Protein AF-A0A6S7HHV3-F1 (afdb_monomer_lite)

Secondary structure (DSSP, 8-state):
---------EEETTEEE----STT-----EE-TTT--EESS-GGGT------TTSEEESSHHHHHTS---TT-EEEETTTTEEEEE-SSSEEES--HHHHHHHHHHHHHHHHHHHHHHHHHHHHHHHHHHHHHHHHHHHHHHHHHHHHHHHHHHHHHHHHHHHHHHHHHHHHHHHHHHHHHHHHHHHHHHHHHHHHHHHHHHHHHHHHHHHHHHHHS--SSHHHHHHH-TTPPSEEEEE-SSTT-GGG-EEEEEESSHHHHT-EEEE-BTT-S-EEE-SB-STT-EEEE--BSS-HHHHHHHHHH-SEEEEEEEEEEES--SSTTS--SEEE-TT--B----TTS-TT-S--HHHHTT-SSSTTSSSGGGG-SSS-EEEEEEE--TTTPSP-EEEE-SBSEETTEE-EEEEEEEEEEEE-

InterPro domains:
  IPR036056 Fibrinogen-like, C-terminal [SSF56496] (216-269)

Organism: Paramuricea clavata (NCBI:txid317549)

Structure (mmCIF, N/CA/C/O backbone):
data_AF-A0A6S7HHV3-F1
#
_entry.id   AF-A0A6S7HHV3-F1
#
loop_
_atom_site.group_PDB
_atom_site.id
_atom_site.type_symbol
_atom_site.label_atom_id
_atom_site.label_alt_id
_atom_site.label_comp_id
_atom_site.label_asym_id
_atom_site.label_entity_id
_atom_site.label_seq_id
_atom_site.pdbx_PDB_ins_code
_atom_site.Cartn_x
_atom_site.Cartn_y
_atom_site.Cartn_z
_atom_site.occupancy
_atom_site.B_iso_or_equiv
_atom_site.auth_seq_id
_atom_site.auth_comp_id
_atom_site.auth_asym_id
_atom_site.auth_atom_id
_atom_site.pdbx_PDB_model_num
ATOM 1 N N . MET A 1 1 ? -86.735 -58.014 123.715 1.00 45.62 1 MET A N 1
ATOM 2 C CA . MET A 1 1 ? -86.047 -57.317 124.820 1.00 45.62 1 MET A CA 1
ATOM 3 C C . MET A 1 1 ? -84.637 -57.009 124.358 1.00 45.62 1 MET A C 1
ATOM 5 O O . MET A 1 1 ? -83.981 -57.945 123.926 1.00 45.62 1 MET A O 1
ATOM 9 N N . ASN A 1 2 ? -84.246 -55.730 124.352 1.00 26.62 2 ASN A N 1
ATOM 10 C CA . ASN A 1 2 ? -82.886 -55.244 124.629 1.00 26.62 2 ASN A CA 1
ATOM 11 C C . ASN A 1 2 ? -82.848 -53.702 124.529 1.00 26.62 2 ASN A C 1
ATOM 13 O O . ASN A 1 2 ? -82.848 -53.140 123.445 1.00 26.62 2 ASN A O 1
ATOM 17 N N . HIS A 1 3 ? -82.927 -53.078 125.709 1.00 40.31 3 HIS A N 1
ATOM 18 C CA . HIS A 1 3 ? -82.075 -52.001 126.240 1.00 40.31 3 HIS A CA 1
ATOM 19 C C . HIS A 1 3 ? -81.790 -50.691 125.474 1.00 40.31 3 HIS A C 1
ATOM 21 O O . HIS A 1 3 ? -80.676 -50.202 125.578 1.00 40.31 3 HIS A O 1
ATOM 27 N N . ASP A 1 4 ? -82.792 -50.039 124.874 1.00 35.50 4 ASP A N 1
ATOM 28 C CA . ASP A 1 4 ? -82.684 -48.620 124.452 1.00 35.50 4 ASP A CA 1
ATOM 29 C C . ASP A 1 4 ? -83.749 -47.713 125.102 1.00 35.50 4 ASP A C 1
ATOM 31 O O . ASP A 1 4 ? -84.335 -46.824 124.485 1.00 35.50 4 ASP A O 1
ATOM 35 N N . SER A 1 5 ? -84.040 -47.942 126.382 1.00 36.97 5 SER A N 1
ATOM 36 C CA . SER A 1 5 ? -84.899 -47.058 127.176 1.00 36.97 5 SER A CA 1
ATOM 37 C C . SER A 1 5 ? -84.047 -46.090 127.997 1.00 36.97 5 SER A C 1
ATOM 39 O O . SER A 1 5 ? -83.558 -46.435 129.071 1.00 36.97 5 SER A O 1
ATOM 41 N N . THR A 1 6 ? -83.888 -44.866 127.491 1.00 37.25 6 THR A N 1
ATOM 42 C CA . THR A 1 6 ? -83.341 -43.730 128.243 1.00 37.25 6 THR A CA 1
ATOM 43 C C . THR A 1 6 ? -84.314 -43.350 129.357 1.00 37.25 6 THR A C 1
ATOM 45 O O . THR A 1 6 ? -85.433 -42.915 129.091 1.00 37.25 6 THR A O 1
ATOM 48 N N . ALA A 1 7 ? -83.892 -43.512 130.609 1.00 39.12 7 ALA A N 1
ATOM 49 C CA . ALA A 1 7 ? -84.625 -43.027 131.770 1.00 39.12 7 ALA A CA 1
ATOM 50 C C . ALA A 1 7 ? -84.184 -41.591 132.085 1.00 39.12 7 ALA A C 1
ATOM 52 O O . ALA A 1 7 ? -83.056 -41.364 132.517 1.00 39.12 7 ALA A O 1
ATOM 53 N N . PHE A 1 8 ? -85.075 -40.624 131.874 1.00 40.78 8 PHE A N 1
ATOM 54 C CA . PHE A 1 8 ? -84.950 -39.291 132.459 1.00 40.78 8 PHE A CA 1
ATOM 55 C C . PHE A 1 8 ? -85.785 -39.255 133.738 1.00 40.78 8 PHE A C 1
ATOM 57 O O . PHE A 1 8 ? -86.995 -39.471 133.699 1.00 40.78 8 PHE A O 1
ATOM 64 N N . VAL A 1 9 ? -85.129 -39.003 134.869 1.00 43.25 9 VAL A N 1
ATOM 65 C CA . VAL A 1 9 ? -85.786 -38.779 136.160 1.00 43.25 9 VAL A CA 1
ATOM 66 C C . VAL A 1 9 ? -85.793 -37.274 136.395 1.00 43.25 9 VAL A C 1
ATOM 68 O O . VAL A 1 9 ? -84.734 -36.666 136.534 1.00 43.25 9 VAL A O 1
ATOM 71 N N . GLY A 1 10 ? -86.979 -36.670 136.382 1.00 43.72 10 GLY A N 1
ATOM 72 C CA . GLY A 1 10 ? -87.176 -35.249 136.650 1.00 43.72 10 GLY A CA 1
ATOM 73 C C . GLY A 1 10 ? -88.329 -35.040 137.628 1.00 43.72 10 GLY A C 1
ATOM 74 O O . GLY A 1 10 ? -89.321 -35.768 137.594 1.00 43.72 10 GLY A O 1
ATOM 75 N N . CYS A 1 11 ? -88.195 -34.041 138.497 1.00 41.59 11 CYS A N 1
ATOM 76 C CA . CYS A 1 11 ? -89.263 -33.568 139.372 1.00 41.59 11 CYS A CA 1
ATOM 77 C C . CYS A 1 11 ? -89.586 -32.118 139.009 1.00 41.59 11 CYS A C 1
ATOM 79 O O . CYS A 1 11 ? -88.674 -31.314 138.836 1.00 41.59 11 CYS A O 1
ATOM 81 N N . ASP A 1 12 ? -90.875 -31.798 138.944 1.00 39.00 12 ASP A N 1
ATOM 82 C CA . ASP A 1 12 ? -91.387 -30.428 138.899 1.00 39.00 12 ASP A CA 1
ATOM 83 C C . ASP A 1 12 ? -92.387 -30.264 140.053 1.00 39.00 12 ASP A C 1
ATOM 85 O O . ASP A 1 12 ? -93.221 -31.145 140.285 1.00 39.00 12 ASP A O 1
ATOM 89 N N . GLN A 1 13 ? -92.255 -29.172 140.811 1.00 38.91 13 GLN A N 1
ATOM 90 C CA . GLN A 1 13 ? -93.124 -28.789 141.938 1.00 38.91 13 GLN A CA 1
ATOM 91 C C . GLN A 1 13 ? -93.431 -29.919 142.939 1.00 38.91 13 GLN A C 1
ATOM 93 O O . GLN A 1 13 ? -94.590 -30.276 143.168 1.00 38.91 13 GLN A O 1
ATOM 98 N N . ASP A 1 14 ? -92.382 -30.489 143.538 1.00 41.00 14 ASP A N 1
ATOM 99 C CA . ASP A 1 14 ? -92.480 -31.482 144.621 1.00 41.00 14 ASP A CA 1
ATOM 100 C C . ASP A 1 14 ? -93.299 -32.742 144.273 1.00 41.00 14 ASP A C 1
ATOM 102 O O . ASP A 1 14 ? -93.826 -33.444 145.142 1.00 41.00 14 ASP A O 1
ATOM 106 N N . LYS A 1 15 ? -93.372 -33.079 142.979 1.00 37.28 15 LYS A N 1
ATOM 107 C CA . LYS A 1 15 ? -93.938 -34.334 142.476 1.00 37.28 15 LYS A CA 1
ATOM 108 C C . LYS A 1 15 ? -92.898 -35.082 141.647 1.00 37.28 15 LYS A C 1
ATOM 110 O O . LYS A 1 15 ? -92.393 -34.574 140.649 1.00 37.28 15 LYS A O 1
ATOM 115 N N . CYS A 1 16 ? -92.607 -36.316 142.056 1.00 43.25 16 CYS A N 1
ATOM 116 C CA . CYS A 1 16 ? -91.762 -37.228 141.291 1.00 43.25 16 CYS A CA 1
ATOM 117 C C . CYS A 1 16 ? -92.557 -37.802 140.112 1.00 43.25 16 CYS A C 1
ATOM 119 O O . CYS A 1 16 ? -93.616 -38.409 140.309 1.00 43.25 16 CYS A O 1
ATOM 121 N N . CYS A 1 17 ? -92.056 -37.596 138.894 1.00 42.50 17 CYS A N 1
ATOM 122 C CA . CYS A 1 17 ? -92.661 -38.086 137.664 1.00 42.50 17 CYS A CA 1
ATOM 123 C C . CYS A 1 17 ? -91.648 -38.972 136.928 1.00 42.50 17 CYS A C 1
ATOM 125 O O . CYS A 1 17 ? -90.719 -38.474 136.301 1.00 42.50 17 CYS A O 1
ATOM 127 N N . ALA A 1 18 ? -91.852 -40.288 136.975 1.00 46.72 18 ALA A N 1
ATOM 128 C CA . ALA A 1 18 ? -91.288 -41.214 135.997 1.00 46.72 18 ALA A CA 1
ATOM 129 C C . ALA A 1 18 ? -92.444 -41.750 135.139 1.00 46.72 18 ALA A C 1
ATOM 131 O O . ALA A 1 18 ? -93.476 -42.152 135.677 1.00 46.72 18 ALA A O 1
ATOM 132 N N . CYS A 1 19 ? -92.294 -41.726 133.815 1.00 37.62 19 CYS A N 1
ATOM 133 C CA . CYS A 1 19 ? -93.307 -42.201 132.871 1.00 37.62 19 CYS A CA 1
ATOM 134 C C . CYS A 1 19 ? -92.695 -43.245 131.935 1.00 37.62 19 CYS A C 1
ATOM 136 O O . CYS A 1 19 ? -91.698 -42.955 131.278 1.00 37.62 19 CYS A O 1
ATOM 138 N N . PHE A 1 20 ? -93.338 -44.411 131.806 1.00 46.97 20 PHE A N 1
ATOM 139 C CA . PHE A 1 20 ? -93.049 -45.397 130.760 1.00 46.97 20 PHE A CA 1
ATOM 140 C C . PHE A 1 20 ? -94.352 -46.054 130.275 1.00 46.97 20 PHE A C 1
ATOM 142 O O . PHE A 1 20 ? -95.190 -46.431 131.087 1.00 46.97 20 PHE A O 1
ATOM 149 N N . GLY A 1 21 ? -94.520 -46.206 128.956 1.00 38.28 21 GLY A N 1
ATOM 150 C CA . GLY A 1 21 ? -95.604 -46.993 128.344 1.00 38.28 21 GLY A CA 1
ATOM 151 C C . GLY A 1 21 ? -96.264 -46.316 127.128 1.00 38.28 21 GLY A C 1
ATOM 152 O O . GLY A 1 21 ? -96.495 -45.106 127.164 1.00 38.28 21 GLY A O 1
ATOM 153 N N . PRO A 1 22 ? -96.567 -47.045 126.031 1.00 41.75 22 PRO A N 1
ATOM 154 C CA . PRO A 1 22 ? -97.194 -46.460 124.849 1.00 41.75 22 PRO A CA 1
ATOM 155 C C . PRO A 1 22 ? -98.681 -46.130 125.072 1.00 41.75 22 PRO A C 1
ATOM 157 O O . PRO A 1 22 ? -99.359 -46.685 125.931 1.00 41.75 22 PRO A O 1
ATOM 160 N N . LYS A 1 23 ? -99.156 -45.171 124.272 1.00 36.25 23 LYS A N 1
ATOM 161 C CA . LYS A 1 23 ? -100.386 -44.369 124.400 1.00 36.25 23 LYS A CA 1
ATOM 162 C C . LYS A 1 23 ? -101.634 -45.155 124.860 1.00 36.25 23 LYS A C 1
ATOM 164 O O . LYS A 1 23 ? -102.185 -45.925 124.080 1.00 36.25 23 LYS A O 1
ATOM 169 N N . GLY A 1 24 ? -102.148 -44.867 126.063 1.00 47.69 24 GLY A N 1
ATOM 170 C CA . GLY A 1 24 ? -103.547 -45.184 126.397 1.00 47.69 24 GLY A CA 1
ATOM 171 C C . GLY A 1 24 ? -103.930 -45.395 127.864 1.00 47.69 24 GLY A C 1
ATOM 172 O O . GLY A 1 24 ? -105.083 -45.151 128.185 1.00 47.69 24 GLY A O 1
ATOM 173 N N . ASN A 1 25 ? -103.022 -45.795 128.760 1.00 42.38 25 ASN A N 1
ATOM 174 C CA . ASN A 1 25 ? -103.303 -45.916 130.201 1.00 42.38 25 ASN A CA 1
ATOM 175 C C . ASN A 1 25 ? -102.008 -45.716 131.003 1.00 42.38 25 ASN A C 1
ATOM 177 O O . ASN A 1 25 ? -100.993 -46.327 130.681 1.00 42.38 25 ASN A O 1
ATOM 181 N N . ILE A 1 26 ? -102.036 -44.840 132.014 1.00 52.88 26 ILE A N 1
ATOM 182 C CA . ILE A 1 26 ? -100.880 -44.492 132.858 1.00 52.88 26 ILE A CA 1
ATOM 183 C C . ILE A 1 26 ? -101.137 -45.036 134.260 1.00 52.88 26 ILE A C 1
ATOM 185 O O . ILE A 1 26 ? -102.029 -44.553 134.956 1.00 52.88 26 ILE A O 1
ATOM 189 N N . GLU A 1 27 ? -100.331 -46.001 134.689 1.00 51.34 27 GLU A N 1
ATOM 190 C CA . GLU A 1 27 ? -100.313 -46.486 136.069 1.00 51.34 27 GLU A CA 1
ATOM 191 C C . GLU A 1 27 ? -98.980 -46.096 136.724 1.00 51.34 27 GLU A C 1
ATOM 193 O O . GLU A 1 27 ? -97.930 -46.168 136.088 1.00 51.34 27 GLU A O 1
ATOM 198 N N . LYS A 1 28 ? -99.023 -45.607 137.971 1.00 53.22 28 LYS A N 1
ATOM 199 C CA . LYS A 1 28 ? -97.840 -45.140 138.709 1.00 53.22 28 LYS A CA 1
ATOM 200 C C . LYS A 1 28 ? -97.387 -46.193 139.708 1.00 53.22 28 LYS A C 1
ATOM 202 O O . LYS A 1 28 ? -98.211 -46.705 140.465 1.00 53.22 28 LYS A O 1
ATOM 207 N N . TYR A 1 29 ? -96.081 -46.415 139.743 1.00 50.72 29 TYR A N 1
ATOM 208 C CA . TYR A 1 29 ? -95.431 -47.332 140.662 1.00 50.72 29 TYR A CA 1
ATOM 209 C C . TYR A 1 29 ? -94.168 -46.696 141.246 1.00 50.72 29 TYR A C 1
ATOM 211 O O . TYR A 1 29 ? -93.497 -45.900 140.585 1.00 50.72 29 TYR A O 1
ATOM 219 N N . PHE A 1 30 ? -93.849 -47.055 142.481 1.00 57.59 30 PHE A N 1
ATOM 220 C CA . PHE A 1 30 ? -92.581 -46.771 143.140 1.00 57.59 30 PHE A CA 1
ATOM 221 C C . PHE A 1 30 ? -91.918 -48.098 143.512 1.00 57.59 30 PHE A C 1
ATOM 223 O O . PHE A 1 30 ? -92.597 -49.044 143.909 1.00 57.59 30 PHE A O 1
ATOM 230 N N . ILE A 1 31 ? -90.594 -48.160 143.380 1.00 52.50 31 ILE A N 1
ATOM 231 C CA . ILE A 1 31 ? -89.792 -49.320 143.769 1.00 52.50 31 ILE A CA 1
ATOM 232 C C . ILE A 1 31 ? -89.039 -48.959 145.043 1.00 52.50 31 ILE A C 1
ATOM 234 O O . ILE A 1 31 ? -88.269 -47.997 145.046 1.00 52.50 31 ILE A O 1
ATOM 238 N N . ASP A 1 32 ? -89.247 -49.737 146.103 1.00 51.25 32 ASP A N 1
ATOM 239 C CA . ASP A 1 32 ? -88.507 -49.573 147.352 1.00 51.25 32 ASP A CA 1
ATOM 240 C C . ASP A 1 32 ? -87.010 -49.866 147.108 1.00 51.25 32 ASP A C 1
ATOM 242 O O . ASP A 1 32 ? -86.655 -50.977 146.706 1.00 51.25 32 ASP A O 1
ATOM 246 N N . PRO A 1 33 ? -86.104 -48.900 147.341 1.00 48.78 33 PRO A N 1
ATOM 247 C CA . PRO A 1 33 ? -84.684 -49.060 147.047 1.00 48.78 33 PRO A CA 1
ATOM 248 C C . PRO A 1 33 ? -83.938 -50.014 147.998 1.00 48.78 33 PRO A C 1
ATOM 250 O O . PRO A 1 33 ? -82.792 -50.351 147.709 1.00 48.78 33 PRO A O 1
ATOM 253 N N . GLN A 1 34 ? -84.533 -50.449 149.116 1.00 47.69 34 GLN A N 1
ATOM 254 C CA . GLN A 1 34 ? -83.927 -51.428 150.031 1.00 47.69 34 GLN A CA 1
ATOM 255 C C . GLN A 1 34 ? -84.409 -52.859 149.778 1.00 47.69 34 GLN A C 1
ATOM 257 O O . GLN A 1 34 ? -83.620 -53.796 149.893 1.00 47.69 34 GLN A O 1
ATOM 262 N N . THR A 1 35 ? -85.689 -53.035 149.446 1.00 52.28 35 THR A N 1
ATOM 263 C CA . THR A 1 35 ? -86.315 -54.362 149.289 1.00 52.28 35 THR A CA 1
ATOM 264 C C . THR A 1 35 ? -86.565 -54.749 147.830 1.00 52.28 35 THR A C 1
ATOM 266 O O . THR A 1 35 ? -86.681 -55.934 147.521 1.00 52.28 35 THR A O 1
ATOM 269 N N . GLY A 1 36 ? -86.603 -53.775 146.916 1.00 51.19 36 GLY A N 1
ATOM 270 C CA . GLY A 1 36 ? -86.802 -53.973 145.479 1.00 51.19 36 GLY A CA 1
ATOM 271 C C . GLY A 1 36 ? -88.241 -54.291 145.066 1.00 51.19 36 GLY A C 1
ATOM 272 O O . GLY A 1 36 ? -88.482 -54.547 143.887 1.00 51.19 36 GLY A O 1
ATOM 273 N N . THR A 1 37 ? -89.199 -54.295 145.995 1.00 47.81 37 THR A N 1
ATOM 274 C CA . THR A 1 37 ? -90.611 -54.576 145.702 1.00 47.81 37 THR A CA 1
ATOM 275 C C . THR A 1 37 ? -91.349 -53.349 145.168 1.00 47.81 37 THR A C 1
ATOM 277 O O . THR A 1 37 ? -91.095 -52.214 145.575 1.00 47.81 37 THR A O 1
ATOM 280 N N . GLU A 1 38 ? -92.264 -53.584 144.226 1.00 51.56 38 GLU A N 1
ATOM 281 C CA . GLU A 1 38 ? -93.025 -52.549 143.523 1.00 51.56 38 GLU A CA 1
ATOM 282 C C . GLU A 1 38 ? -94.355 -52.250 144.237 1.00 51.56 38 GLU A C 1
ATOM 284 O O . GLU A 1 38 ? -95.151 -53.152 144.506 1.00 51.56 38 GLU A O 1
ATOM 289 N N . HIS A 1 39 ? -94.613 -50.970 144.510 1.00 54.66 39 HIS A N 1
ATOM 290 C CA . HIS A 1 39 ? -95.821 -50.487 145.177 1.00 54.66 39 HIS A CA 1
ATOM 291 C C . HIS A 1 39 ? -96.556 -49.467 144.305 1.00 54.66 39 HIS A C 1
ATOM 293 O O . HIS A 1 39 ? -95.957 -48.561 143.726 1.00 54.66 39 HIS A O 1
ATOM 299 N N . LYS A 1 40 ? -97.885 -49.590 144.227 1.00 56.78 40 LYS A N 1
ATOM 300 C CA . LYS A 1 40 ? -98.746 -48.738 143.392 1.00 56.78 40 LYS A CA 1
ATOM 301 C C . LYS A 1 40 ? -99.121 -47.435 144.127 1.00 56.78 40 LYS A C 1
ATOM 303 O O . LYS A 1 40 ? -100.287 -47.209 144.440 1.00 56.78 40 LYS A O 1
ATOM 308 N N . GLU A 1 41 ? -98.118 -46.607 144.451 1.00 47.00 41 GLU A N 1
ATOM 309 C CA . GLU A 1 41 ? -98.235 -45.316 145.167 1.00 47.00 41 GLU A CA 1
ATOM 310 C C . GLU A 1 41 ? -97.074 -44.330 144.842 1.00 47.00 41 GLU A C 1
ATOM 312 O O . GLU A 1 41 ? -96.191 -44.654 144.052 1.00 47.00 41 GLU A O 1
ATOM 317 N N . SER A 1 42 ? -97.083 -43.089 145.369 1.00 51.06 42 SER A N 1
ATOM 318 C CA . SER A 1 42 ? -96.143 -42.004 144.981 1.00 51.06 42 SER A CA 1
ATOM 319 C C . SER A 1 42 ? -95.009 -41.724 145.986 1.00 51.06 42 SER A C 1
ATOM 321 O O . SER A 1 42 ? -95.274 -41.609 147.180 1.00 51.06 42 SER A O 1
ATOM 323 N N . CYS A 1 43 ? -93.786 -41.448 145.497 1.00 48.28 43 CYS A N 1
ATOM 324 C CA . CYS A 1 43 ? -92.546 -41.258 146.286 1.00 48.28 43 CYS A CA 1
ATOM 325 C C . CYS A 1 43 ? -92.527 -40.111 147.320 1.00 48.28 43 CYS A C 1
ATOM 327 O O . CYS A 1 43 ? -91.599 -40.026 148.125 1.00 48.28 43 CYS A O 1
ATOM 329 N N . SER A 1 44 ? -93.479 -39.175 147.284 1.00 45.91 44 SER A N 1
ATOM 330 C CA . SER A 1 44 ? -93.325 -37.842 147.894 1.00 45.91 44 SER A CA 1
ATOM 331 C C . SER A 1 44 ? -93.374 -37.793 149.427 1.00 45.91 44 SER A C 1
ATOM 333 O O . SER A 1 44 ? -93.320 -36.705 149.990 1.00 45.91 44 SER A O 1
ATOM 335 N N . LYS A 1 45 ? -93.489 -38.925 150.131 1.00 45.00 45 LYS A N 1
ATOM 336 C CA . LYS A 1 45 ? -93.505 -38.928 151.604 1.00 45.00 45 LYS A CA 1
ATOM 337 C C . LYS A 1 45 ? -92.138 -39.122 152.269 1.00 45.00 45 LYS A C 1
ATOM 339 O O . LYS A 1 45 ? -92.076 -38.909 153.474 1.00 45.00 45 LYS A O 1
ATOM 344 N N . GLN A 1 46 ? -91.070 -39.505 151.555 1.00 45.03 46 GLN A N 1
ATOM 345 C CA . GLN A 1 46 ? -89.852 -39.994 152.233 1.00 45.03 46 GLN A CA 1
ATOM 346 C C . GLN A 1 46 ? -88.513 -39.280 151.961 1.00 45.03 46 GLN A C 1
ATOM 348 O O . GLN A 1 46 ? -87.654 -39.374 152.833 1.00 45.03 46 GLN A O 1
ATOM 353 N N . PHE A 1 47 ? -88.285 -38.545 150.861 1.00 46.12 47 PHE A N 1
ATOM 354 C CA . PHE A 1 47 ? -86.938 -37.996 150.577 1.00 46.12 47 PHE A CA 1
ATOM 355 C C . PHE A 1 47 ? -86.964 -36.611 149.899 1.00 46.12 47 PHE A C 1
ATOM 357 O O . PHE A 1 47 ? -87.603 -36.443 148.865 1.00 46.12 47 PHE A O 1
ATOM 364 N N . SER A 1 48 ? -86.255 -35.625 150.468 1.00 38.44 48 SER A N 1
ATOM 365 C CA . SER A 1 48 ? -86.200 -34.225 150.003 1.00 38.44 48 SER A CA 1
ATOM 366 C C . SER A 1 48 ? -84.795 -33.815 149.517 1.00 38.44 48 SER A C 1
ATOM 368 O O . SER A 1 48 ? -83.937 -33.510 150.346 1.00 38.44 48 SER A O 1
ATOM 370 N N . THR A 1 49 ? -84.547 -33.754 148.201 1.00 40.22 49 THR A N 1
ATOM 371 C CA . THR A 1 49 ? -83.337 -33.142 147.586 1.00 40.22 49 THR A CA 1
ATOM 372 C C . THR A 1 49 ? -83.626 -32.585 146.171 1.00 40.22 49 THR A C 1
ATOM 374 O O . THR A 1 49 ? -84.481 -33.118 145.470 1.00 40.22 49 THR A O 1
ATOM 377 N N . PHE A 1 50 ? -82.931 -31.501 145.759 1.00 38.69 50 PHE A N 1
ATOM 378 C CA . PHE A 1 50 ? -83.221 -30.634 144.583 1.00 38.69 50 PHE A CA 1
ATOM 379 C C . PHE A 1 50 ? -82.064 -30.613 143.543 1.00 38.69 50 PHE A C 1
ATOM 381 O O . PHE A 1 50 ? -80.904 -30.723 143.938 1.00 38.69 50 PHE A O 1
ATOM 388 N N . LEU A 1 51 ? -82.351 -30.445 142.237 1.00 43.41 51 LEU A N 1
ATOM 389 C CA . LEU A 1 51 ? -81.391 -30.507 141.103 1.00 43.41 51 LEU A CA 1
ATOM 390 C C . LEU A 1 51 ? -81.698 -29.441 140.021 1.00 43.41 51 LEU A C 1
ATOM 392 O O . LEU A 1 51 ? -82.869 -29.132 139.823 1.00 43.41 51 LEU A O 1
ATOM 396 N N . ASN A 1 52 ? -80.682 -28.920 139.304 1.00 39.91 52 ASN A N 1
ATOM 397 C CA . ASN A 1 52 ? -80.822 -27.901 138.240 1.00 39.91 52 ASN A CA 1
ATOM 398 C C . ASN A 1 52 ? -8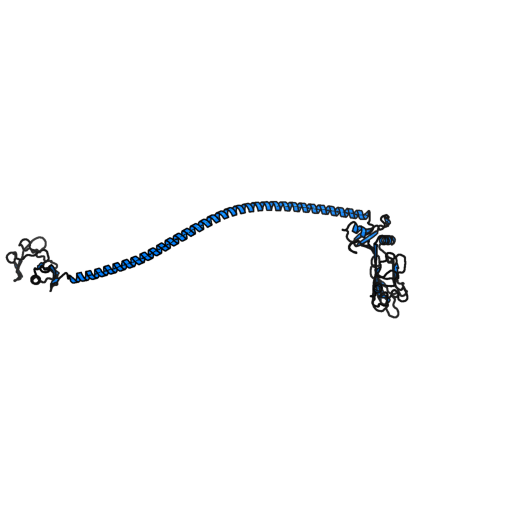0.184 -28.353 136.899 1.00 39.91 52 ASN A C 1
ATOM 400 O O . ASN A 1 52 ? -79.022 -28.743 136.863 1.00 39.91 52 ASN A O 1
ATOM 404 N N . GLU A 1 53 ? -80.959 -28.299 135.809 1.00 45.50 53 GLU A N 1
ATOM 405 C CA . GLU A 1 53 ? -80.557 -28.275 134.380 1.00 45.50 53 GLU A CA 1
ATOM 406 C C . GLU A 1 53 ? -79.339 -29.123 133.920 1.00 45.50 53 GLU A C 1
ATOM 408 O O . GLU A 1 53 ? -78.426 -28.632 133.263 1.00 45.50 53 GLU A O 1
ATOM 413 N N . GLY A 1 54 ? -79.327 -30.434 134.191 1.00 55.84 54 GLY A N 1
ATOM 414 C CA . GLY A 1 54 ? -78.486 -31.402 133.453 1.00 55.84 54 GLY A CA 1
ATOM 415 C C . GLY A 1 54 ? -76.984 -31.436 133.785 1.00 55.84 54 GLY A C 1
ATOM 416 O O . GLY A 1 54 ? -76.273 -32.309 133.288 1.00 55.84 54 GLY A O 1
ATOM 417 N N . THR A 1 55 ? -76.506 -30.561 134.668 1.00 58.34 55 THR A N 1
ATOM 418 C CA . THR A 1 55 ? -75.167 -30.620 135.276 1.00 58.34 55 THR A CA 1
ATOM 419 C C . THR A 1 55 ? -75.294 -30.567 136.784 1.00 58.34 55 THR A C 1
ATOM 421 O O . THR A 1 55 ? -76.014 -29.735 137.325 1.00 58.34 55 THR A O 1
ATOM 424 N N . LEU A 1 56 ? -74.582 -31.446 137.483 1.00 67.00 56 LEU A N 1
ATOM 425 C CA . LEU A 1 56 ? -74.623 -31.460 138.939 1.00 67.00 56 LEU A CA 1
ATOM 426 C C . LEU A 1 56 ? -73.684 -30.408 139.509 1.00 67.00 56 LEU A C 1
ATOM 428 O O . LEU A 1 56 ? -72.507 -30.371 139.159 1.00 67.00 56 LEU A O 1
ATOM 432 N N . THR A 1 57 ? -74.162 -29.596 140.436 1.00 71.12 57 THR A N 1
ATOM 433 C CA . THR A 1 57 ? -73.302 -28.629 141.115 1.00 71.12 57 THR A CA 1
ATOM 434 C C . THR A 1 57 ? -72.801 -29.219 142.425 1.00 71.12 57 THR A C 1
ATOM 436 O O . THR A 1 57 ? -73.590 -29.612 143.283 1.00 71.12 57 THR A O 1
ATOM 439 N N . ALA A 1 58 ? -71.482 -29.302 142.572 1.00 76.75 58 ALA A N 1
ATOM 440 C CA . ALA A 1 58 ? -70.820 -29.697 143.803 1.00 76.75 58 ALA A CA 1
ATOM 441 C C . ALA A 1 58 ? -70.174 -28.461 144.432 1.00 76.75 58 ALA A C 1
ATOM 443 O O . ALA A 1 58 ? -69.380 -27.771 143.796 1.00 76.75 58 ALA A O 1
ATOM 444 N N . SER A 1 59 ? -70.481 -28.183 145.694 1.00 75.50 59 SER A N 1
ATOM 445 C CA . SER A 1 59 ? -69.907 -27.031 146.397 1.00 75.50 59 SER A CA 1
ATOM 446 C C . SER A 1 59 ? -68.394 -27.168 146.610 1.00 75.50 59 SER A C 1
ATOM 448 O O . SER A 1 59 ? -67.671 -26.179 146.554 1.00 75.50 59 SER A O 1
ATOM 450 N N . ASP A 1 60 ? -67.899 -28.393 146.811 1.00 77.81 60 ASP A N 1
ATOM 451 C CA . ASP A 1 60 ? -66.482 -28.701 147.011 1.00 77.81 60 ASP A CA 1
ATOM 452 C C . ASP A 1 60 ? -66.105 -30.106 146.497 1.00 77.81 60 ASP A C 1
ATOM 454 O O . ASP A 1 60 ? -66.948 -30.901 146.066 1.00 77.81 60 ASP A O 1
ATOM 458 N N . LYS A 1 61 ? -64.810 -30.448 146.558 1.00 81.81 61 LYS A N 1
ATOM 459 C CA . LYS A 1 61 ? -64.306 -31.766 146.132 1.00 81.81 61 LYS A CA 1
ATOM 460 C C . LYS A 1 61 ? -64.934 -32.939 146.898 1.00 81.81 61 LYS A C 1
ATOM 462 O O . LYS A 1 61 ? -65.210 -33.970 146.289 1.00 81.81 61 LYS A O 1
ATOM 467 N N . LYS A 1 62 ? -65.174 -32.804 148.207 1.00 79.56 62 LYS A N 1
ATOM 468 C CA . LYS A 1 62 ? -65.777 -33.883 149.013 1.00 79.56 62 LYS A CA 1
ATOM 469 C C . LYS A 1 62 ? -67.218 -34.145 148.588 1.00 79.56 62 LYS A C 1
ATOM 471 O O . LYS A 1 62 ? -67.674 -35.282 148.627 1.00 79.56 62 LYS A O 1
ATOM 476 N N . SER A 1 63 ? -67.928 -33.098 148.196 1.00 78.12 63 SER A N 1
ATOM 477 C CA . SER A 1 63 ? -69.296 -33.172 147.699 1.00 78.12 63 SER A CA 1
ATOM 478 C C . SER A 1 63 ? -69.335 -33.755 146.286 1.00 78.12 63 SER A C 1
ATOM 480 O O . SER A 1 63 ? -70.207 -34.569 146.005 1.00 78.12 63 SER A O 1
ATOM 482 N N . LEU A 1 64 ? -68.338 -33.453 145.444 1.00 78.25 64 LEU A N 1
ATOM 483 C CA . LEU A 1 64 ? -68.166 -34.060 144.118 1.00 78.25 64 LEU A CA 1
ATOM 484 C C . LEU A 1 64 ? -67.941 -35.584 144.195 1.00 78.25 64 LEU A C 1
ATOM 486 O O . LEU A 1 64 ? -68.494 -36.335 143.399 1.00 78.25 64 LEU A O 1
ATOM 490 N N . GLU A 1 65 ? -67.170 -36.062 145.174 1.00 77.69 65 GLU A N 1
ATOM 491 C CA . GLU A 1 65 ? -66.903 -37.501 145.367 1.00 77.69 65 GLU A CA 1
ATOM 492 C C . GLU A 1 65 ? -68.117 -38.290 145.885 1.00 77.69 65 GLU A C 1
ATOM 494 O O . GLU A 1 65 ? -68.179 -39.504 145.710 1.00 77.69 65 GLU A O 1
ATOM 499 N N . LYS A 1 66 ? -69.099 -37.612 146.491 1.00 72.31 66 LYS A N 1
ATOM 500 C CA . LYS A 1 66 ? -70.363 -38.228 146.929 1.00 72.31 66 LYS A CA 1
ATOM 501 C C . LYS A 1 66 ? -71.369 -38.399 145.791 1.00 72.31 66 LYS A C 1
ATOM 503 O O . LYS A 1 66 ? -72.372 -39.086 145.975 1.00 72.31 66 LYS A O 1
ATOM 508 N N . ILE A 1 67 ? -71.130 -37.770 144.639 1.00 71.81 67 ILE A N 1
ATOM 509 C CA . ILE A 1 67 ? -71.991 -37.907 143.466 1.00 71.81 67 ILE A CA 1
ATOM 510 C C . ILE A 1 67 ? -71.794 -39.309 142.865 1.00 71.81 67 ILE A C 1
ATOM 512 O O . ILE A 1 67 ? -70.646 -39.724 142.679 1.00 71.81 67 ILE A O 1
ATOM 516 N N . PRO A 1 68 ? -72.884 -40.036 142.534 1.00 64.25 68 PRO A N 1
ATOM 517 C CA . PRO A 1 68 ? -72.809 -41.372 141.959 1.00 64.25 68 PRO A CA 1
ATOM 518 C C . PRO A 1 68 ? -71.857 -41.445 140.767 1.00 64.25 68 PRO A C 1
ATOM 520 O O . PRO A 1 68 ? -71.841 -40.584 139.884 1.00 64.25 68 PRO A O 1
ATOM 523 N N . ASN A 1 69 ? -71.054 -42.501 140.754 1.00 68.81 69 ASN A N 1
ATOM 524 C CA . ASN A 1 69 ? -69.968 -42.663 139.809 1.00 68.81 69 ASN A CA 1
ATOM 525 C C . ASN A 1 69 ? -70.471 -43.179 138.452 1.00 68.81 69 ASN A C 1
ATOM 527 O O . ASN A 1 69 ? -70.360 -44.363 138.140 1.00 68.81 69 ASN A O 1
ATOM 531 N N . VAL A 1 70 ? -71.062 -42.278 137.669 1.00 70.69 70 VAL A N 1
ATOM 532 C CA . VAL A 1 70 ? -71.598 -42.568 136.336 1.00 70.69 70 VAL A CA 1
ATOM 533 C C . VAL A 1 70 ? -70.659 -41.975 135.279 1.00 70.69 70 VAL A C 1
ATOM 535 O O . VAL A 1 70 ? -70.503 -40.753 135.237 1.00 70.69 70 VAL A O 1
ATOM 538 N N . PRO A 1 71 ? -70.021 -42.792 134.421 1.00 74.25 71 PRO A N 1
ATOM 539 C CA . PRO A 1 71 ? -69.178 -42.289 133.341 1.00 74.25 71 PRO A CA 1
ATOM 540 C C . PRO A 1 71 ? -69.944 -41.332 132.414 1.00 74.25 71 PRO A C 1
ATOM 542 O O . PRO A 1 71 ? -71.087 -41.588 132.048 1.00 74.25 71 PRO A O 1
ATOM 545 N N . GLY A 1 72 ? -69.304 -40.234 132.017 1.00 69.19 72 GLY A N 1
ATOM 546 C CA . GLY A 1 72 ? -69.873 -39.180 131.176 1.00 69.19 72 GLY A CA 1
ATOM 547 C C . GLY A 1 72 ? -70.671 -38.119 131.937 1.00 69.19 72 GLY A C 1
ATOM 548 O O . GLY A 1 72 ? -70.970 -37.074 131.363 1.00 69.19 72 GLY A O 1
ATOM 549 N N . LEU A 1 73 ? -70.977 -38.338 133.220 1.00 74.06 73 LEU A N 1
ATOM 550 C CA . LEU A 1 73 ? -71.695 -37.360 134.032 1.00 74.06 73 LEU A CA 1
ATOM 551 C C . LEU A 1 73 ?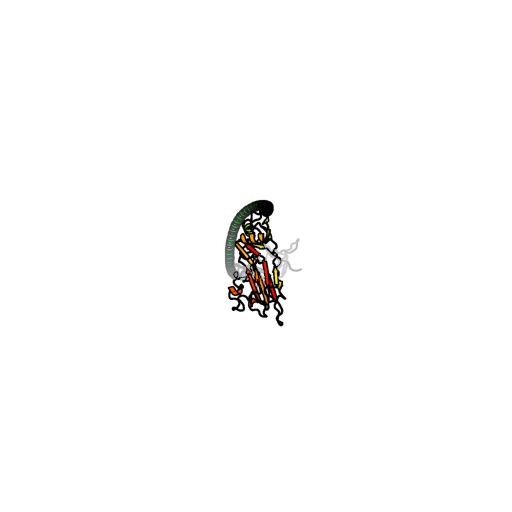 -70.843 -36.106 134.238 1.00 74.06 73 LEU A C 1
ATOM 553 O O . LEU A 1 73 ? -69.648 -36.193 134.530 1.00 74.06 73 LEU A O 1
ATOM 557 N N . LEU A 1 74 ? -71.471 -34.942 134.097 1.00 82.88 74 LEU A N 1
ATOM 558 C CA . LEU A 1 74 ? -70.820 -33.648 134.246 1.00 82.88 74 LEU A CA 1
ATOM 559 C C . LEU A 1 74 ? -71.184 -33.019 135.586 1.00 82.88 74 LEU A C 1
ATOM 561 O O . LEU A 1 74 ? -72.352 -32.998 135.987 1.00 82.88 74 LEU A O 1
ATOM 565 N N . SER A 1 75 ? -70.175 -32.471 136.258 1.00 79.62 75 SER A N 1
ATOM 566 C CA . SER A 1 75 ? -70.382 -31.722 137.484 1.00 79.62 75 SER A CA 1
ATOM 567 C C . SER A 1 75 ? -69.495 -30.490 137.555 1.00 79.62 75 SER A C 1
ATOM 569 O O . SER A 1 75 ? -68.298 -30.535 137.271 1.00 79.62 75 SER A O 1
ATOM 571 N N . TYR A 1 76 ? -70.108 -29.372 137.917 1.00 81.88 76 TYR A N 1
ATOM 572 C CA . TYR A 1 76 ? -69.424 -28.113 138.152 1.00 81.88 76 TYR A CA 1
ATOM 573 C C . TYR A 1 76 ? -69.051 -28.004 139.626 1.00 81.88 76 TYR A C 1
ATOM 575 O O . TYR A 1 76 ? -69.914 -28.162 140.490 1.00 81.88 76 TYR A O 1
ATOM 583 N N . ARG A 1 77 ? -67.778 -27.722 139.914 1.00 85.25 77 ARG A N 1
ATOM 584 C CA . ARG A 1 77 ? -67.324 -27.415 141.271 1.00 85.25 77 ARG A CA 1
ATOM 585 C C . ARG A 1 77 ? -67.323 -25.913 141.503 1.00 85.25 77 ARG A C 1
ATOM 587 O O . ARG A 1 77 ? -66.622 -25.186 140.801 1.00 85.25 77 ARG A O 1
ATOM 594 N N . GLU A 1 78 ? -68.082 -25.456 142.493 1.00 79.81 78 GLU A N 1
ATOM 595 C CA . GLU A 1 78 ? -68.205 -24.025 142.793 1.00 79.81 78 GLU A CA 1
ATOM 596 C C . GLU A 1 78 ? -66.927 -23.445 143.410 1.00 79.81 78 GLU A C 1
ATOM 598 O O . GLU A 1 78 ? -66.517 -22.344 143.038 1.00 79.81 78 GLU A O 1
ATOM 603 N N . ASP A 1 79 ? -66.261 -24.188 144.301 1.00 76.94 79 ASP A N 1
ATOM 604 C CA . ASP A 1 79 ? -65.064 -23.734 145.023 1.00 76.94 79 ASP A CA 1
ATOM 605 C C . ASP A 1 79 ? -63.889 -23.373 144.103 1.00 76.94 79 ASP A C 1
ATOM 607 O O . ASP A 1 79 ? -63.180 -22.400 144.360 1.00 76.94 79 ASP A O 1
ATOM 611 N N . ASN A 1 80 ? -63.680 -24.128 143.021 1.00 82.12 80 ASN A N 1
ATOM 612 C CA . ASN A 1 80 ? -62.615 -23.864 142.051 1.00 82.12 80 ASN A CA 1
ATOM 613 C C . ASN A 1 80 ? -63.117 -23.454 140.665 1.00 82.12 80 ASN A C 1
ATOM 615 O O . ASN A 1 80 ? -62.309 -23.285 139.751 1.00 82.12 80 ASN A O 1
ATOM 619 N N . LYS A 1 81 ? -64.432 -23.278 140.521 1.00 83.69 81 LYS A N 1
ATOM 620 C CA . LYS A 1 81 ? -65.106 -22.838 139.299 1.00 83.69 81 LYS A CA 1
ATOM 621 C C . LYS A 1 81 ? -64.761 -23.670 138.059 1.00 83.69 81 LYS A C 1
ATOM 623 O O . LYS A 1 81 ? -64.729 -23.131 136.953 1.00 83.69 81 LYS A O 1
ATOM 628 N N . GLN A 1 82 ? -64.499 -24.967 138.223 1.00 82.25 82 GLN A N 1
ATOM 629 C CA . GLN A 1 82 ? -64.140 -25.861 137.120 1.00 82.25 82 GLN A CA 1
ATOM 630 C C . GLN A 1 82 ? -65.220 -26.903 136.850 1.00 82.25 82 GLN A C 1
ATOM 632 O O . GLN A 1 82 ? -65.857 -27.432 137.760 1.00 82.25 82 GLN A O 1
ATOM 637 N N . LEU A 1 83 ? -65.383 -27.226 135.567 1.00 83.56 83 LEU A N 1
ATOM 638 C CA . LEU A 1 83 ? -66.248 -28.306 135.121 1.00 83.56 83 LEU A CA 1
ATOM 639 C C . LEU A 1 83 ? -65.453 -29.612 135.063 1.00 83.56 83 LEU A C 1
ATOM 641 O O . LEU A 1 83 ? -64.363 -29.676 134.484 1.00 83.56 83 LEU A O 1
ATOM 645 N N . TYR A 1 84 ? -66.018 -30.652 135.655 1.00 83.62 84 TYR A N 1
ATOM 646 C CA . TYR A 1 84 ? -65.455 -31.987 135.701 1.00 83.62 84 TYR A CA 1
ATOM 647 C C . TYR A 1 84 ? -66.359 -32.958 134.957 1.00 83.62 84 TYR A C 1
ATOM 649 O O . TYR A 1 84 ? -67.584 -32.868 135.029 1.00 83.62 84 TYR A O 1
ATOM 657 N N . VAL A 1 85 ? -65.742 -33.923 134.285 1.00 84.81 85 VAL A N 1
ATOM 658 C CA . VAL A 1 85 ? -66.432 -35.092 133.742 1.00 84.81 85 VAL A CA 1
ATOM 659 C C . VAL A 1 85 ? -66.016 -36.323 134.529 1.00 84.81 85 VAL A C 1
ATOM 661 O O . VAL A 1 85 ? -64.833 -36.517 134.829 1.00 84.81 85 VAL A O 1
ATOM 664 N N . ASN A 1 86 ? -66.984 -37.153 134.892 1.00 76.94 86 ASN A N 1
ATOM 665 C CA . ASN A 1 86 ? -66.703 -38.425 135.524 1.00 76.94 86 ASN A CA 1
ATOM 666 C C . ASN A 1 86 ? -66.339 -39.457 134.454 1.00 76.94 86 ASN A C 1
ATOM 668 O O . ASN A 1 86 ? -67.064 -39.632 133.483 1.00 76.94 86 ASN A O 1
ATOM 672 N N . GLN A 1 87 ? -65.221 -40.156 134.616 1.00 81.75 87 GLN A N 1
ATOM 673 C CA . GLN A 1 87 ? -64.782 -41.205 133.691 1.00 81.75 87 GLN A CA 1
ATOM 674 C C . GLN A 1 87 ? -65.081 -42.624 134.195 1.00 81.75 87 GLN A C 1
ATOM 676 O O . GLN A 1 87 ? -64.477 -43.588 133.736 1.00 81.75 87 GLN A O 1
ATOM 681 N N . GLY A 1 88 ? -65.998 -42.770 135.154 1.00 72.38 88 GLY A N 1
ATOM 682 C CA . GLY A 1 88 ? -66.425 -44.062 135.694 1.00 72.38 88 GLY A CA 1
ATOM 683 C C . GLY A 1 88 ? -65.596 -44.577 136.863 1.00 72.38 88 GLY A C 1
ATOM 684 O O . GLY A 1 88 ? -65.950 -45.587 137.459 1.00 72.38 88 GLY A O 1
ATOM 685 N N . SER A 1 89 ? -64.500 -43.912 137.221 1.00 75.81 89 SER A N 1
ATOM 686 C CA . SER A 1 89 ? -63.717 -44.207 138.436 1.00 75.81 89 SER A CA 1
ATOM 687 C C . SER A 1 89 ? -63.106 -42.968 139.089 1.00 75.81 89 SER A C 1
ATOM 689 O O . SER A 1 89 ? -62.659 -43.029 140.233 1.00 75.81 89 SER A O 1
ATOM 691 N N . LYS A 1 90 ? -63.079 -41.838 138.374 1.00 84.25 90 LYS A N 1
ATOM 692 C CA . LYS A 1 90 ? -62.528 -40.564 138.834 1.00 84.25 90 LYS A CA 1
ATOM 693 C C . LYS A 1 90 ? -63.167 -39.396 138.090 1.00 84.25 90 LYS A C 1
ATOM 695 O O . LYS A 1 90 ? -63.529 -39.515 136.918 1.00 84.25 90 LYS A O 1
ATOM 700 N N . TRP A 1 91 ? -63.209 -38.247 138.752 1.00 82.94 91 TRP A N 1
ATOM 701 C CA . TRP A 1 91 ? -63.581 -36.972 138.148 1.00 82.94 91 TRP A CA 1
ATOM 702 C C . TRP A 1 91 ? -62.346 -36.286 137.550 1.00 82.94 91 TRP A C 1
ATOM 704 O O . TRP A 1 91 ? -61.354 -36.073 138.251 1.00 82.94 91 TRP A O 1
ATOM 714 N N . GLN A 1 92 ? -62.395 -35.932 136.263 1.00 85.00 92 GLN A N 1
ATOM 715 C CA . GLN A 1 92 ? -61.326 -35.221 135.553 1.00 85.00 92 GLN A CA 1
ATOM 716 C C . GLN A 1 92 ? -61.780 -33.808 135.172 1.00 85.00 92 GLN A C 1
ATOM 718 O O . GLN A 1 92 ? -62.861 -33.639 134.613 1.00 85.00 92 GLN A O 1
ATOM 723 N N . ALA A 1 93 ? -60.949 -32.801 135.463 1.00 83.19 93 ALA A N 1
ATOM 724 C CA . ALA A 1 93 ? -61.206 -31.423 135.045 1.00 83.19 93 ALA A CA 1
ATOM 725 C C . ALA A 1 93 ? -61.126 -31.322 133.519 1.00 83.19 93 ALA A C 1
ATOM 727 O O . ALA A 1 93 ? -60.174 -31.821 132.918 1.00 83.19 93 ALA A O 1
ATOM 728 N N . LEU A 1 94 ? -62.102 -30.659 132.901 1.00 76.69 94 LEU A N 1
ATOM 729 C CA . LEU A 1 94 ? -62.176 -30.527 131.445 1.00 76.69 94 LEU A CA 1
ATOM 730 C C . LEU A 1 94 ? -61.227 -29.465 130.868 1.00 76.69 94 LEU A C 1
ATOM 732 O O . LEU A 1 94 ? -60.970 -29.480 129.668 1.00 76.69 94 LEU A O 1
ATOM 736 N N . SER A 1 95 ? -60.676 -28.565 131.688 1.00 69.81 95 SER A N 1
ATOM 737 C CA . SER A 1 95 ? -59.722 -27.545 131.233 1.00 69.81 95 SER A CA 1
ATOM 738 C C . SER A 1 95 ? -58.501 -27.449 132.147 1.00 69.81 95 SER A C 1
ATOM 740 O O . SER A 1 95 ? -58.639 -27.148 133.335 1.00 69.81 95 SER A O 1
ATOM 742 N N . ASN A 1 96 ? -57.306 -27.634 131.577 1.00 69.00 96 ASN A N 1
ATOM 743 C CA . ASN A 1 96 ? -56.025 -27.356 132.223 1.00 69.00 96 ASN A CA 1
ATOM 744 C C . ASN A 1 96 ? -55.457 -26.031 131.685 1.00 69.00 96 ASN A C 1
ATOM 746 O O . ASN A 1 96 ? -54.991 -25.949 130.549 1.00 69.00 96 ASN A O 1
ATOM 750 N N . GLU A 1 97 ? -55.504 -24.975 132.494 1.00 71.94 97 GLU A N 1
ATOM 751 C CA . GLU A 1 97 ? -55.092 -23.614 132.116 1.00 71.94 97 GLU A CA 1
ATOM 752 C C . GLU A 1 97 ? -53.630 -23.537 131.623 1.00 71.94 97 GLU A C 1
ATOM 754 O O . GLU A 1 97 ? -53.302 -22.739 130.742 1.00 71.94 97 GLU A O 1
ATOM 759 N N . GLN A 1 98 ? -52.750 -24.418 132.116 1.00 74.25 98 GLN A N 1
ATOM 760 C CA . GLN A 1 98 ? -51.347 -24.468 131.694 1.00 74.25 98 GLN A CA 1
ATOM 761 C C . GLN A 1 98 ? -51.168 -24.951 130.249 1.00 74.25 98 GLN A C 1
ATOM 763 O O . GLN A 1 98 ? -50.319 -24.416 129.535 1.00 74.25 98 GLN A O 1
ATOM 768 N N . GLU A 1 99 ? -51.971 -25.916 129.796 1.00 79.06 99 GLU A N 1
ATOM 769 C CA . GLU A 1 99 ? -51.915 -26.425 128.418 1.00 79.06 99 GLU A CA 1
ATOM 770 C C . GLU A 1 99 ? -52.388 -25.362 127.425 1.00 79.06 99 GLU A C 1
ATOM 772 O O . GLU A 1 99 ? -51.740 -25.130 126.405 1.00 79.06 99 GLU A O 1
ATOM 777 N N . VAL A 1 100 ? -53.456 -24.635 127.769 1.00 79.88 100 VAL A N 1
ATOM 778 C CA . VAL A 1 100 ? -53.970 -23.519 126.960 1.00 79.88 100 VAL A CA 1
ATOM 779 C C . VAL A 1 100 ? -52.929 -22.398 126.848 1.00 79.88 100 VAL A C 1
ATOM 781 O O . VAL A 1 100 ? -52.703 -21.860 125.761 1.00 79.88 100 VAL A O 1
ATOM 784 N N . LEU A 1 101 ? -52.240 -22.067 127.945 1.00 80.06 101 LEU A N 1
ATOM 785 C CA . LEU A 1 101 ? -51.166 -21.068 127.945 1.00 80.06 101 LEU A CA 1
ATOM 786 C C . LEU A 1 101 ? -49.948 -21.505 127.117 1.00 80.06 101 LEU A C 1
ATOM 788 O O . LEU A 1 101 ? -49.352 -20.671 126.429 1.00 80.06 101 LEU A O 1
ATOM 792 N N . GLN A 1 102 ? -49.576 -22.788 127.153 1.00 85.81 102 GLN A N 1
ATOM 793 C CA . GLN A 1 102 ? -48.505 -23.322 126.309 1.00 85.81 102 GLN A CA 1
ATOM 794 C C . GLN A 1 102 ? -48.882 -23.290 124.826 1.00 85.81 102 GLN A C 1
ATOM 796 O O . GLN A 1 102 ? -48.092 -22.790 124.021 1.00 85.81 102 GLN A O 1
ATOM 801 N N . LEU A 1 103 ? -50.097 -23.724 124.471 1.00 86.81 103 LEU A N 1
ATOM 802 C CA . LEU A 1 103 ? -50.596 -23.655 123.095 1.00 86.81 103 LEU A CA 1
ATOM 803 C C . LEU A 1 103 ? -50.573 -22.218 122.564 1.00 86.81 103 LEU A C 1
ATOM 805 O O . LEU A 1 103 ? -50.086 -21.977 121.463 1.00 86.81 103 LEU A O 1
ATOM 809 N N . ASN A 1 104 ? -51.028 -21.247 123.363 1.00 86.56 104 ASN A N 1
ATOM 810 C CA . ASN A 1 104 ? -51.011 -19.837 122.971 1.00 86.56 104 ASN A CA 1
ATOM 811 C C . ASN A 1 104 ? -49.592 -19.297 122.742 1.00 86.56 104 ASN A C 1
ATOM 813 O O . ASN A 1 104 ? -49.385 -18.481 121.842 1.00 86.56 104 ASN A O 1
ATOM 817 N N . ARG A 1 105 ? -48.596 -19.740 123.525 1.00 87.88 105 ARG A N 1
ATOM 818 C CA . ARG A 1 105 ? -47.190 -19.356 123.301 1.00 87.88 105 ARG A CA 1
ATOM 819 C C . ARG A 1 105 ? -46.657 -19.912 121.983 1.00 87.88 105 ARG A C 1
ATOM 821 O O . ARG A 1 105 ? -46.055 -19.154 121.228 1.00 87.88 105 ARG A O 1
ATOM 828 N N . VAL A 1 106 ? -46.897 -21.195 121.704 1.00 90.88 106 VAL A N 1
ATOM 829 C CA . VAL A 1 106 ? -46.469 -21.841 120.450 1.00 90.88 106 VAL A CA 1
ATOM 830 C C . VAL A 1 106 ? -47.144 -21.175 119.253 1.00 90.88 106 VAL A C 1
ATOM 832 O O . VAL A 1 106 ? -46.460 -20.727 118.338 1.00 90.88 106 VAL A O 1
ATOM 835 N N . LEU A 1 107 ? -48.464 -20.979 119.319 1.00 92.50 107 LEU A N 1
ATOM 836 C CA . LEU A 1 107 ? -49.230 -20.315 118.267 1.00 92.50 107 LEU A CA 1
ATOM 837 C C . LEU A 1 107 ? -48.704 -18.902 117.982 1.00 92.50 107 LEU A C 1
ATOM 839 O O . LEU A 1 107 ? -48.582 -18.501 116.826 1.00 92.50 107 LEU A O 1
ATOM 843 N N . LYS A 1 108 ? -48.352 -18.137 119.022 1.00 93.56 108 LYS A N 1
ATOM 844 C CA . LYS A 1 108 ? -47.786 -16.794 118.856 1.00 93.56 108 LYS A CA 1
ATOM 845 C C . LYS A 1 108 ? -46.427 -16.827 118.148 1.00 93.56 108 LYS A C 1
ATOM 847 O O . LYS A 1 108 ? -46.198 -16.005 117.261 1.00 93.56 108 LYS A O 1
ATOM 852 N N . LEU A 1 109 ? -45.558 -17.776 118.503 1.00 93.19 109 LEU A N 1
ATOM 853 C CA . LEU A 1 109 ? -44.257 -17.963 117.852 1.00 93.19 109 LEU A CA 1
ATOM 854 C C . LEU A 1 109 ? -44.410 -18.375 116.381 1.00 93.19 109 LEU A C 1
ATOM 856 O O . LEU A 1 109 ? -43.738 -17.801 115.523 1.00 93.19 109 LEU A O 1
ATOM 860 N N . ASP A 1 110 ? -45.335 -19.287 116.073 1.00 93.69 110 ASP A N 1
ATOM 861 C CA . ASP A 1 110 ? -45.620 -19.716 114.698 1.00 93.69 110 ASP A CA 1
ATOM 862 C C . ASP A 1 110 ? -46.183 -18.571 113.853 1.00 93.69 110 ASP A C 1
ATOM 864 O O . ASP A 1 110 ? -45.750 -18.351 112.719 1.00 93.69 110 ASP A O 1
ATOM 868 N N . VAL A 1 111 ? -47.097 -17.774 114.414 1.00 95.12 111 VAL A N 1
ATOM 869 C CA . VAL A 1 111 ? -47.624 -16.574 113.751 1.00 95.12 111 VAL A CA 1
ATOM 870 C C . VAL A 1 111 ? -46.505 -15.569 113.474 1.00 95.12 111 VAL A C 1
ATOM 872 O O . VAL A 1 111 ? -46.450 -14.999 112.382 1.00 95.12 111 VAL A O 1
ATOM 875 N N . GLU A 1 112 ? -45.592 -15.339 114.418 1.00 93.81 112 GLU A N 1
ATOM 876 C CA . GLU A 1 112 ? -44.443 -14.453 114.202 1.00 93.81 112 GLU A CA 1
ATOM 877 C C . GLU A 1 112 ? -43.472 -14.995 113.145 1.00 93.81 112 GLU A C 1
ATOM 879 O O . GLU A 1 112 ? -42.990 -14.231 112.300 1.00 93.81 112 GLU A O 1
ATOM 884 N N . PHE A 1 113 ? -43.217 -16.303 113.140 1.00 94.44 113 PHE A N 1
ATOM 885 C CA . PHE A 1 113 ? -42.388 -16.960 112.134 1.00 94.44 113 PHE A CA 1
ATOM 886 C C . PHE A 1 113 ? -42.995 -16.833 110.732 1.00 94.44 113 PHE A C 1
ATOM 888 O O . PHE A 1 113 ? -42.317 -16.403 109.792 1.00 94.44 113 PHE A O 1
ATOM 895 N N . LEU A 1 114 ? -44.290 -17.128 110.593 1.00 94.44 114 LEU A N 1
ATOM 896 C CA . LEU A 1 114 ? -45.013 -16.995 109.330 1.00 94.44 114 LEU A CA 1
ATOM 897 C C . LEU A 1 114 ? -45.034 -15.543 108.845 1.00 94.44 114 LEU A C 1
ATOM 899 O O . LEU A 1 114 ? -44.763 -15.300 107.669 1.00 94.44 114 LEU A O 1
ATOM 903 N N . LYS A 1 115 ? -45.250 -14.567 109.737 1.00 95.56 115 LYS A N 1
ATOM 904 C CA . LYS A 1 115 ? -45.157 -13.135 109.397 1.00 95.56 115 LYS A CA 1
ATOM 905 C C . LYS A 1 115 ? -43.781 -12.767 108.842 1.00 95.56 115 LYS A C 1
ATOM 907 O O . LYS A 1 115 ? -43.700 -12.115 107.801 1.00 95.56 115 LYS A O 1
ATOM 912 N N . LYS A 1 116 ? -42.693 -13.209 109.485 1.00 94.19 116 LYS A N 1
ATOM 913 C CA . LYS A 1 116 ? -41.323 -12.971 108.993 1.00 94.19 116 LYS A CA 1
ATOM 914 C C . LYS A 1 116 ? -41.105 -13.585 107.609 1.00 94.19 116 LYS A C 1
ATOM 916 O O . LYS A 1 116 ? -40.557 -12.920 106.729 1.00 94.19 116 LYS A O 1
ATOM 921 N N . LYS A 1 117 ? -41.577 -14.816 107.392 1.00 95.12 117 LYS A N 1
ATOM 922 C CA . LYS A 1 117 ? -41.453 -15.517 106.105 1.00 95.12 117 LYS A CA 1
ATOM 923 C C . LYS A 1 117 ? -42.242 -14.825 104.991 1.00 95.12 117 LYS A C 1
ATOM 925 O O . LYS A 1 117 ? -41.708 -14.626 103.903 1.00 95.12 117 LYS A O 1
ATOM 930 N N . ILE A 1 118 ? -43.473 -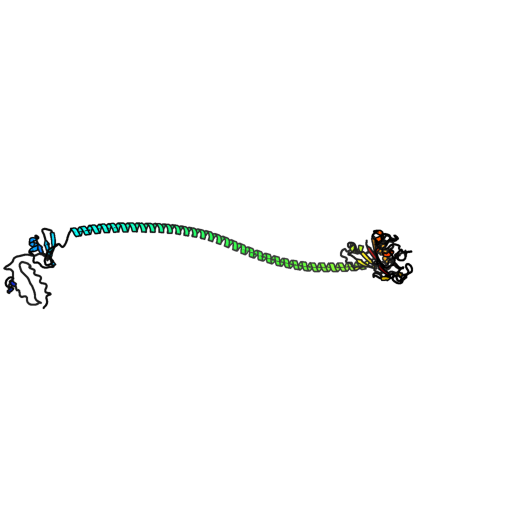14.394 105.273 1.00 95.56 118 ILE A N 1
ATOM 931 C CA . ILE A 1 118 ? -44.306 -13.623 104.337 1.00 95.56 118 ILE A CA 1
ATOM 932 C C . ILE A 1 118 ? -43.619 -12.308 103.961 1.00 95.56 118 ILE A C 1
ATOM 934 O O . ILE A 1 118 ? -43.519 -11.992 102.778 1.00 95.56 118 ILE A O 1
ATOM 938 N N . ASN A 1 119 ? -43.088 -11.570 104.939 1.00 94.31 119 ASN A N 1
ATOM 939 C CA . ASN A 1 119 ? -42.400 -10.305 104.681 1.00 94.31 119 ASN A CA 1
ATOM 940 C C . ASN A 1 119 ? -41.136 -10.496 103.833 1.00 94.31 119 ASN A C 1
ATOM 942 O O . ASN A 1 119 ? -40.903 -9.729 102.900 1.00 94.31 119 ASN A O 1
ATOM 946 N N . SER A 1 120 ? -40.350 -11.540 104.112 1.00 94.44 120 SER A N 1
ATOM 947 C CA . SER A 1 120 ? -39.167 -11.884 103.316 1.00 94.44 120 SER A CA 1
ATOM 948 C C . SER A 1 120 ? -39.537 -12.224 101.867 1.00 94.44 120 SER A C 1
ATOM 950 O O . SER A 1 120 ? -38.980 -11.640 100.938 1.00 94.44 120 SER A O 1
ATOM 952 N N . ASN A 1 121 ? -40.540 -13.083 101.662 1.00 94.94 121 ASN A N 1
ATOM 953 C CA . ASN A 1 121 ? -41.014 -13.438 100.323 1.00 94.94 121 ASN A CA 1
ATOM 954 C C . ASN A 1 121 ? -41.582 -12.225 99.572 1.00 94.94 121 ASN A C 1
ATOM 956 O O . ASN A 1 121 ? -41.285 -12.036 98.394 1.00 94.94 121 ASN A O 1
ATOM 960 N N . SER A 1 122 ? -42.350 -11.371 100.256 1.00 95.75 122 SER A N 1
ATOM 961 C CA . SER A 1 122 ? -42.873 -10.119 99.698 1.00 95.75 122 SER A CA 1
ATOM 962 C C . SER A 1 122 ? -41.741 -9.200 99.230 1.00 95.75 122 SER A C 1
ATOM 964 O O . SER A 1 122 ? -41.792 -8.669 98.121 1.00 95.75 122 SER A O 1
ATOM 966 N N . ALA A 1 123 ? -40.665 -9.068 100.014 1.00 93.88 123 ALA A N 1
ATOM 967 C CA . ALA A 1 123 ? -39.495 -8.282 99.626 1.00 93.88 123 ALA A CA 1
ATOM 968 C C . ALA A 1 123 ? -38.807 -8.837 98.364 1.00 93.88 123 ALA A C 1
ATOM 970 O O . ALA A 1 123 ? -38.474 -8.065 97.462 1.00 93.88 123 ALA A O 1
ATOM 971 N N . VAL A 1 124 ? -38.649 -10.163 98.258 1.00 95.38 124 VAL A N 1
ATOM 972 C CA . VAL A 1 124 ? -38.066 -10.815 97.070 1.00 95.38 124 VAL A CA 1
ATOM 973 C C . VAL A 1 124 ? -38.923 -10.567 95.827 1.00 95.38 124 VAL A C 1
ATOM 975 O O . VAL A 1 124 ? -38.401 -10.120 94.803 1.00 95.38 124 VAL A O 1
ATOM 978 N N . VAL A 1 125 ? -40.237 -10.791 95.921 1.00 96.06 125 VAL A N 1
ATOM 979 C CA . VAL A 1 125 ? -41.175 -10.585 94.805 1.00 96.06 125 VAL A CA 1
ATOM 980 C C . VAL A 1 125 ? -41.194 -9.120 94.370 1.00 96.06 125 VAL A C 1
ATOM 982 O O . VAL A 1 125 ? -41.113 -8.830 93.176 1.00 96.06 125 VAL A O 1
ATOM 985 N N . ASN A 1 126 ? -41.219 -8.179 95.314 1.00 94.19 126 ASN A N 1
ATOM 986 C CA . ASN A 1 126 ? -41.177 -6.749 95.003 1.00 94.19 126 ASN A CA 1
ATOM 987 C C . ASN A 1 126 ? -39.855 -6.341 94.333 1.00 94.19 126 ASN A C 1
ATOM 989 O O . ASN A 1 126 ? -39.859 -5.541 93.391 1.00 94.19 126 ASN A O 1
ATOM 993 N N . GLY A 1 127 ? -38.728 -6.921 94.757 1.00 94.56 127 GLY A N 1
ATOM 994 C CA . GLY A 1 127 ? -37.431 -6.732 94.106 1.00 94.56 127 GLY A CA 1
ATOM 995 C C . GLY A 1 127 ? -37.424 -7.239 92.659 1.00 94.56 127 GLY A C 1
ATOM 996 O O . GLY A 1 127 ? -37.012 -6.516 91.745 1.00 94.56 127 GLY A O 1
ATOM 997 N N . GLN A 1 128 ? -37.951 -8.444 92.425 1.00 96.12 128 GLN A N 1
ATOM 998 C CA . GLN A 1 128 ? -38.097 -9.019 91.083 1.00 96.12 128 GLN A CA 1
ATOM 999 C C . GLN A 1 128 ? -39.017 -8.173 90.195 1.00 96.12 128 GLN A C 1
ATOM 1001 O O . GLN A 1 128 ? -38.643 -7.845 89.068 1.00 96.12 128 GLN A O 1
ATOM 1006 N N . LEU A 1 129 ? -40.174 -7.753 90.714 1.00 96.31 129 LEU A N 1
ATOM 1007 C CA . LEU A 1 129 ? -41.127 -6.905 89.999 1.00 96.31 129 LEU A CA 1
ATOM 1008 C C . LEU A 1 129 ? -40.503 -5.559 89.613 1.00 96.31 129 LEU A C 1
ATOM 1010 O O . LEU A 1 129 ? -40.685 -5.088 88.492 1.00 96.31 129 LEU A O 1
ATO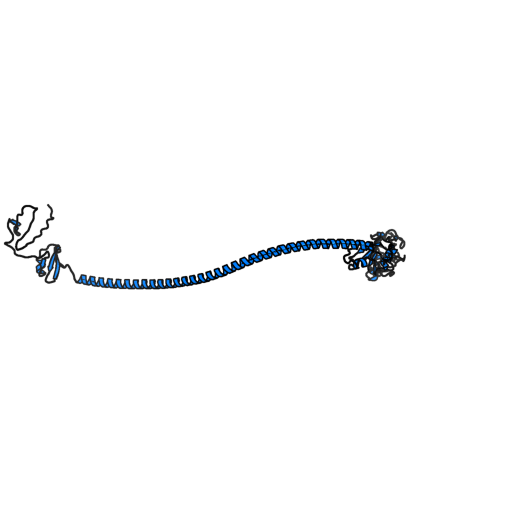M 1014 N N . THR A 1 130 ? -39.724 -4.955 90.510 1.00 95.00 130 THR A N 1
ATOM 1015 C CA . THR A 1 130 ? -39.023 -3.693 90.239 1.00 95.00 130 THR A CA 1
ATOM 1016 C C . THR A 1 130 ? -37.991 -3.857 89.123 1.00 95.00 130 THR A C 1
ATOM 1018 O O . THR A 1 130 ? -37.917 -3.021 88.220 1.00 95.00 130 THR A O 1
ATOM 1021 N N . ASN A 1 131 ? -37.224 -4.951 89.132 1.00 95.75 131 ASN A N 1
ATOM 1022 C CA . ASN A 1 131 ? -36.274 -5.251 88.062 1.00 95.75 131 ASN A CA 1
ATOM 1023 C C . ASN A 1 131 ? -36.971 -5.521 86.723 1.00 95.75 131 ASN A C 1
ATOM 1025 O O . ASN A 1 131 ? -36.504 -5.045 85.688 1.00 95.75 131 ASN A O 1
ATOM 1029 N N . LEU A 1 132 ? -38.100 -6.234 86.733 1.00 96.75 132 LEU A N 1
ATOM 1030 C CA . LEU A 1 132 ? -38.882 -6.494 85.526 1.00 96.75 132 LEU A CA 1
ATOM 1031 C C . LEU A 1 132 ? -39.437 -5.190 84.933 1.00 96.75 132 LEU A C 1
ATOM 1033 O O . LEU A 1 132 ? -39.269 -4.943 83.742 1.00 96.75 132 LEU A O 1
ATOM 1037 N N . LYS A 1 133 ? -39.996 -4.307 85.773 1.00 96.62 133 LYS A N 1
ATOM 1038 C CA . LYS A 1 133 ? -40.468 -2.974 85.362 1.00 96.62 133 LYS A CA 1
ATOM 1039 C C . LYS A 1 133 ? -39.354 -2.152 84.712 1.00 96.62 133 LYS A C 1
ATOM 1041 O O . LYS A 1 133 ? -39.566 -1.579 83.648 1.00 96.62 133 LYS A O 1
ATOM 1046 N N . LYS A 1 134 ? -38.149 -2.138 85.297 1.00 95.94 134 LYS A N 1
ATOM 1047 C CA . LYS A 1 134 ? -36.983 -1.453 84.705 1.00 95.94 134 LYS A CA 1
ATOM 1048 C C . LYS A 1 134 ? -36.628 -2.009 83.321 1.00 95.94 134 LYS A C 1
ATOM 1050 O O . LYS A 1 134 ? -36.360 -1.229 82.409 1.00 95.94 134 LYS A O 1
ATOM 1055 N N . LYS A 1 135 ? -36.654 -3.337 83.146 1.00 96.88 135 LYS A N 1
ATOM 1056 C CA . LYS A 1 135 ? -36.402 -3.981 81.844 1.00 96.88 135 LYS A CA 1
ATOM 1057 C C . LYS A 1 135 ? -37.456 -3.601 80.802 1.00 96.88 135 LYS A C 1
ATOM 1059 O O . LYS A 1 135 ? -37.073 -3.241 79.694 1.00 96.88 135 LYS A O 1
ATOM 1064 N N . ILE A 1 136 ? -38.740 -3.613 81.168 1.00 96.94 136 ILE A N 1
ATOM 1065 C CA . ILE A 1 136 ? -39.847 -3.225 80.277 1.00 96.94 136 ILE A CA 1
ATOM 1066 C C . ILE A 1 136 ? -39.675 -1.779 79.809 1.00 96.94 136 ILE A C 1
ATOM 1068 O O . ILE A 1 136 ? -39.652 -1.528 78.610 1.00 96.94 136 ILE A O 1
ATOM 1072 N N . VAL A 1 137 ? -39.439 -0.838 80.730 1.00 96.44 137 VAL A N 1
ATOM 1073 C CA . VAL A 1 137 ? -39.227 0.577 80.374 1.00 96.44 137 VAL A CA 1
ATOM 1074 C C . VAL A 1 137 ? -38.028 0.744 79.432 1.00 96.44 137 VAL A C 1
ATOM 1076 O O . VAL A 1 137 ? -38.092 1.504 78.463 1.00 96.44 137 VAL A O 1
ATOM 1079 N N . SER A 1 138 ? -36.934 0.016 79.677 1.00 95.94 138 SER A N 1
ATOM 1080 C CA . SER A 1 138 ? -35.771 0.036 78.783 1.00 95.94 138 SER A CA 1
ATOM 1081 C C . SER A 1 138 ? -36.097 -0.519 77.393 1.00 95.94 138 SER A C 1
ATOM 1083 O O . SER A 1 138 ? -35.641 0.041 76.396 1.00 95.94 138 SER A O 1
ATOM 1085 N N . GLN A 1 139 ? -36.877 -1.599 77.309 1.00 96.56 139 GLN A N 1
ATOM 1086 C CA . GLN A 1 139 ? -37.293 -2.198 76.039 1.00 96.56 139 GLN A CA 1
ATOM 1087 C C . GLN A 1 139 ? -38.241 -1.276 75.266 1.00 96.56 139 GLN A C 1
ATOM 1089 O O . GLN A 1 139 ? -38.029 -1.046 74.080 1.00 96.56 139 GLN A O 1
ATOM 1094 N N . GLU A 1 140 ? -39.218 -0.660 75.931 1.00 96.62 140 GLU A N 1
ATOM 1095 C CA . GLU A 1 140 ? -40.119 0.319 75.312 1.00 96.62 140 GLU A CA 1
ATOM 1096 C C . GLU A 1 140 ? -39.366 1.524 74.741 1.00 96.62 140 GLU A C 1
ATOM 1098 O O . GLU A 1 140 ? -39.749 2.076 73.707 1.00 96.62 140 GLU A O 1
ATOM 1103 N N . LYS A 1 141 ? -38.298 1.969 75.414 1.00 96.06 141 LYS A N 1
ATOM 1104 C CA . LYS A 1 141 ? -37.439 3.040 74.899 1.00 96.06 141 LYS A CA 1
ATOM 1105 C C . LYS A 1 141 ? -36.675 2.588 73.653 1.00 96.06 141 LYS A C 1
ATOM 1107 O O . LYS A 1 141 ? -36.599 3.349 72.691 1.00 96.06 141 LYS A O 1
ATOM 1112 N N . ALA A 1 142 ? -36.143 1.365 73.650 1.00 95.88 142 ALA A N 1
ATOM 1113 C CA . ALA A 1 142 ? -35.449 0.804 72.492 1.00 95.88 142 ALA A CA 1
ATOM 1114 C C . ALA A 1 142 ? -36.382 0.677 71.275 1.00 95.88 142 ALA A C 1
ATOM 1116 O O . ALA A 1 142 ? -36.027 1.141 70.193 1.00 95.88 142 ALA A O 1
ATOM 1117 N N . ILE A 1 143 ? -37.598 0.158 71.474 1.00 96.88 143 ILE A N 1
ATOM 1118 C CA . ILE A 1 143 ? -38.623 0.033 70.425 1.00 96.88 143 ILE A CA 1
ATOM 1119 C C . ILE A 1 143 ? -39.001 1.409 69.866 1.00 96.88 143 ILE A C 1
ATOM 1121 O O . ILE A 1 143 ? -39.042 1.593 68.652 1.00 96.88 143 ILE A O 1
ATOM 1125 N N . ARG A 1 144 ? -39.216 2.410 70.732 1.00 95.81 144 ARG A N 1
ATOM 1126 C CA . ARG A 1 144 ? -39.505 3.786 70.290 1.00 95.81 144 ARG A CA 1
ATOM 1127 C C . ARG A 1 144 ? -38.379 4.379 69.447 1.00 95.81 144 ARG A C 1
ATOM 1129 O O . ARG A 1 144 ? -38.654 5.033 68.446 1.00 95.81 144 ARG A O 1
ATOM 1136 N N . ASN A 1 145 ? -37.125 4.152 69.832 1.00 95.19 145 ASN A N 1
ATOM 1137 C CA . ASN A 1 145 ? -35.977 4.632 69.065 1.00 95.19 145 ASN A CA 1
ATOM 1138 C C . ASN A 1 145 ? -35.869 3.937 67.699 1.00 95.19 145 ASN A C 1
ATOM 1140 O O . ASN A 1 145 ? -35.627 4.614 66.704 1.00 95.19 145 ASN A O 1
ATOM 1144 N N . GLN A 1 146 ? -36.100 2.622 67.636 1.00 96.75 146 GLN A N 1
ATOM 1145 C CA . GLN A 1 146 ? -36.149 1.885 66.368 1.00 96.75 146 GLN A CA 1
ATOM 1146 C C . GLN A 1 146 ? -37.279 2.384 65.461 1.00 96.75 146 GLN A C 1
ATOM 1148 O O . GLN A 1 146 ? -37.058 2.566 64.268 1.00 96.75 146 GLN A O 1
ATOM 1153 N N . GLY A 1 147 ? -38.459 2.673 66.022 1.00 96.12 147 GLY A N 1
ATOM 1154 C CA . GLY A 1 147 ? -39.577 3.253 65.273 1.00 96.12 147 GLY A CA 1
ATOM 1155 C C . GLY A 1 147 ? -39.210 4.579 64.601 1.00 96.12 147 GLY A C 1
ATOM 1156 O O . GLY A 1 147 ? -39.457 4.744 63.412 1.00 96.12 147 GLY A O 1
ATOM 1157 N N . LYS A 1 148 ? -38.532 5.482 65.325 1.00 96.12 148 LYS A N 1
ATOM 1158 C CA . LYS A 1 148 ? -38.046 6.752 64.756 1.00 96.12 148 LYS A CA 1
ATOM 1159 C C . LYS A 1 148 ? -37.023 6.548 63.637 1.00 96.12 148 LYS A C 1
ATOM 1161 O O . LYS A 1 148 ? -37.106 7.207 62.609 1.00 96.12 148 LYS A O 1
ATOM 1166 N N . GLN A 1 149 ? -36.080 5.619 63.816 1.00 96.31 149 GLN A N 1
ATOM 1167 C CA . GLN A 1 149 ? -35.090 5.305 62.778 1.00 96.31 149 GLN A CA 1
ATOM 1168 C C . GLN A 1 149 ? -35.744 4.750 61.508 1.00 96.31 149 GLN A C 1
ATOM 1170 O O . GLN A 1 149 ? -35.353 5.123 60.405 1.00 96.31 149 GLN A O 1
ATOM 1175 N N . LEU A 1 150 ? -36.750 3.885 61.653 1.00 96.19 150 LEU A N 1
ATOM 1176 C CA . LEU A 1 150 ? -37.501 3.348 60.517 1.00 96.19 150 LEU A CA 1
ATOM 1177 C C . LEU A 1 150 ? -38.273 4.443 59.774 1.00 96.19 150 LEU A C 1
ATOM 1179 O O . LEU A 1 150 ? -38.313 4.433 58.547 1.00 96.19 150 LEU A O 1
ATOM 1183 N N . GLU A 1 151 ? -38.844 5.406 60.494 1.00 96.00 151 GLU A N 1
ATOM 1184 C CA . GLU A 1 151 ? -39.545 6.545 59.895 1.00 96.00 151 GLU A CA 1
ATOM 1185 C C . GLU A 1 151 ? -38.589 7.449 59.094 1.00 96.00 151 GLU A C 1
ATOM 1187 O O . GLU A 1 151 ? -38.874 7.798 57.947 1.00 96.00 151 GLU A O 1
ATOM 1192 N N . GLU A 1 152 ? -37.403 7.749 59.635 1.00 95.62 152 GLU A N 1
ATOM 1193 C CA . GLU A 1 152 ? -36.352 8.488 58.918 1.00 95.62 152 GLU A CA 1
ATOM 1194 C C . GLU A 1 152 ? -35.872 7.748 57.656 1.00 95.62 152 GLU A C 1
ATOM 1196 O O . GLU A 1 152 ? -35.687 8.357 56.593 1.00 95.62 152 GLU A O 1
ATOM 1201 N N . GLN A 1 153 ? -35.706 6.424 57.744 1.00 95.69 153 GLN A N 1
ATOM 1202 C CA . GLN A 1 153 ? -35.348 5.586 56.598 1.00 95.69 153 GLN A CA 1
ATOM 1203 C C . GLN A 1 153 ? -36.446 5.593 55.532 1.00 95.69 153 GLN A C 1
ATOM 1205 O O . GLN A 1 153 ? -36.142 5.758 54.350 1.00 95.69 153 GLN A O 1
ATOM 1210 N N . ASN A 1 154 ? -37.715 5.480 55.929 1.00 95.38 154 ASN A N 1
ATOM 1211 C CA . ASN A 1 154 ? -38.846 5.491 55.005 1.00 95.38 154 ASN A CA 1
ATOM 1212 C C . ASN A 1 154 ? -38.944 6.819 54.236 1.00 95.38 154 ASN A C 1
ATOM 1214 O O . ASN A 1 154 ? -39.070 6.815 53.012 1.00 95.38 154 ASN A O 1
ATOM 1218 N N . ASN A 1 155 ? -38.770 7.949 54.927 1.00 94.94 155 ASN A N 1
ATOM 1219 C CA . ASN A 1 155 ? -38.742 9.272 54.294 1.00 94.94 155 ASN A CA 1
ATOM 1220 C C . ASN A 1 155 ? -37.594 9.405 53.273 1.00 94.94 155 ASN A C 1
ATOM 1222 O O . ASN A 1 155 ? -37.740 10.039 52.225 1.00 94.94 155 ASN A O 1
ATOM 1226 N N . THR A 1 156 ? -36.442 8.790 53.559 1.00 96.12 156 THR A N 1
ATOM 1227 C CA . THR A 1 156 ? -35.295 8.767 52.635 1.00 96.12 156 THR A CA 1
ATOM 1228 C C . THR A 1 156 ? -35.602 7.934 51.390 1.00 96.12 156 THR A C 1
ATOM 1230 O O . THR A 1 156 ? -35.372 8.396 50.271 1.00 96.12 156 THR A O 1
ATOM 1233 N N . ILE A 1 157 ? -36.189 6.747 51.572 1.00 96.25 157 ILE A N 1
ATOM 1234 C CA . ILE A 1 157 ? -36.594 5.853 50.479 1.00 96.25 157 ILE A CA 1
ATOM 1235 C C . ILE A 1 157 ? -37.602 6.540 49.555 1.00 96.25 157 ILE A C 1
ATOM 1237 O O . ILE A 1 157 ? -37.466 6.472 48.334 1.00 96.25 157 ILE A O 1
ATOM 1241 N N . GLU A 1 158 ? -38.591 7.238 50.112 1.00 95.62 158 GLU A N 1
ATOM 1242 C CA . GLU A 1 158 ? -39.594 7.955 49.322 1.00 95.62 158 GLU A CA 1
ATOM 1243 C C . GLU A 1 158 ? -38.962 9.072 48.477 1.00 95.62 158 GLU A C 1
ATOM 1245 O O . GLU A 1 158 ? -39.252 9.215 47.285 1.00 95.62 158 GLU A O 1
ATOM 1250 N N . LYS A 1 159 ? -38.010 9.815 49.055 1.00 94.81 159 LYS A N 1
ATOM 1251 C CA . LYS A 1 159 ? -37.250 10.836 48.327 1.00 94.81 159 LYS A CA 1
ATOM 1252 C C . LYS A 1 159 ? -36.438 10.240 47.178 1.00 94.81 159 LYS A C 1
ATOM 1254 O O . LYS A 1 159 ? -36.376 10.839 46.103 1.00 94.81 159 LYS A O 1
ATOM 1259 N N . ASP A 1 160 ? -35.805 9.092 47.389 1.00 95.62 160 ASP A N 1
ATOM 1260 C CA . ASP A 1 160 ? -35.007 8.435 46.355 1.00 95.62 160 ASP A CA 1
ATOM 1261 C C . ASP A 1 160 ? -35.878 7.811 45.260 1.00 95.62 160 ASP A C 1
ATOM 1263 O O . ASP A 1 160 ? -35.533 7.922 44.084 1.00 95.62 160 ASP A O 1
ATOM 1267 N N . ARG A 1 161 ? -37.058 7.284 45.602 1.00 95.94 161 ARG A N 1
ATOM 1268 C CA . ARG A 1 161 ? -38.048 6.811 44.624 1.00 95.94 161 ARG A CA 1
ATOM 1269 C C . ARG A 1 161 ? -38.460 7.914 43.646 1.00 95.94 161 ARG A C 1
ATOM 1271 O O . ARG A 1 161 ? -38.425 7.694 42.438 1.00 95.94 161 ARG A O 1
ATOM 1278 N N . ASN A 1 162 ? -38.752 9.114 44.149 1.00 94.12 162 ASN A N 1
ATOM 1279 C CA . ASN A 1 162 ? -39.098 10.260 43.300 1.00 94.12 162 ASN A CA 1
ATOM 1280 C C . ASN A 1 162 ? -37.939 10.665 42.372 1.00 94.12 162 ASN A C 1
ATOM 1282 O O . ASN A 1 162 ? -38.154 11.034 41.218 1.00 94.12 162 ASN A O 1
ATOM 1286 N N . LYS A 1 163 ? -36.686 10.576 42.842 1.00 96.31 163 LYS A N 1
ATOM 1287 C CA . LYS A 1 163 ? -35.518 10.828 41.980 1.00 96.31 163 LYS A CA 1
ATOM 1288 C C . LYS A 1 163 ? -35.385 9.774 40.885 1.00 96.31 163 LYS A C 1
ATOM 1290 O O . LYS A 1 163 ? -35.075 10.139 39.753 1.00 96.31 163 LYS A O 1
ATOM 1295 N N . ILE A 1 164 ? -35.598 8.499 41.213 1.00 96.81 164 ILE A N 1
ATOM 1296 C CA . ILE A 1 164 ? -35.528 7.394 40.249 1.00 96.81 164 ILE A CA 1
ATOM 1297 C C . ILE A 1 164 ? -36.549 7.610 39.132 1.00 96.81 164 ILE A C 1
ATOM 1299 O O . ILE A 1 164 ? -36.165 7.577 37.968 1.00 96.81 164 ILE A O 1
ATOM 1303 N N . GLU A 1 165 ? -37.792 7.961 39.460 1.00 95.94 165 GLU A N 1
ATOM 1304 C CA . GLU A 1 165 ? -38.832 8.233 38.457 1.00 95.94 165 GLU A CA 1
ATOM 1305 C C . GLU A 1 165 ? -38.456 9.398 37.517 1.00 95.94 165 GLU A C 1
ATOM 1307 O O . GLU A 1 165 ? -38.670 9.348 36.300 1.00 95.94 165 GLU A O 1
ATOM 1312 N N . ILE A 1 166 ? -37.832 10.452 38.054 1.00 96.25 166 ILE A N 1
ATOM 1313 C CA . ILE A 1 166 ? -37.310 11.559 37.238 1.00 96.25 166 ILE A CA 1
ATOM 1314 C C . ILE A 1 166 ? -36.189 11.069 36.312 1.00 96.25 166 ILE A C 1
ATOM 1316 O O . ILE A 1 166 ? -36.140 11.464 35.142 1.00 96.25 166 ILE A O 1
ATOM 1320 N N . PHE A 1 167 ? -35.278 10.230 36.810 1.00 96.88 167 PHE A N 1
ATOM 1321 C CA . PHE A 1 167 ? -34.189 9.683 36.003 1.00 96.88 167 PHE A CA 1
ATOM 1322 C C . PHE A 1 167 ? -34.693 8.740 34.911 1.00 96.88 167 PHE A C 1
ATOM 1324 O O . PHE A 1 167 ? -34.266 8.883 33.770 1.00 96.88 167 PHE A O 1
ATOM 1331 N N . GLU A 1 168 ? -35.640 7.854 35.207 1.00 96.62 168 GLU A N 1
ATOM 1332 C CA . GLU A 1 168 ? -36.257 6.956 34.224 1.00 96.62 168 GLU A CA 1
ATOM 1333 C C . GLU A 1 168 ? -36.911 7.739 33.080 1.00 96.62 168 GLU A C 1
ATOM 1335 O O . GLU A 1 168 ? -36.697 7.440 31.901 1.00 96.62 168 GLU A O 1
ATOM 1340 N N . ASN A 1 169 ? -37.635 8.812 33.408 1.00 95.81 169 ASN A N 1
ATOM 1341 C CA . ASN A 1 169 ? -38.230 9.684 32.401 1.00 95.81 169 ASN A CA 1
ATOM 1342 C C . ASN A 1 169 ? -37.176 10.374 31.522 1.00 95.81 169 ASN A C 1
ATOM 1344 O O . ASN A 1 169 ? -37.350 10.433 30.302 1.00 95.81 169 ASN A O 1
ATOM 1348 N N . LYS A 1 170 ? -36.073 10.859 32.110 1.00 96.81 170 LYS A N 1
ATOM 1349 C CA . LYS A 1 170 ? -34.954 11.447 31.352 1.00 96.81 170 LYS A CA 1
ATOM 1350 C C . LYS A 1 170 ? -34.279 10.420 30.445 1.00 96.81 170 LYS A C 1
ATOM 1352 O O . LYS A 1 170 ? -34.026 10.729 29.282 1.00 96.81 170 LYS A O 1
ATOM 1357 N N . THR A 1 171 ? -34.046 9.205 30.936 1.00 96.69 171 THR A N 1
ATOM 1358 C CA . THR A 1 171 ? -33.475 8.105 30.148 1.00 96.69 171 THR A CA 1
ATOM 1359 C C . THR A 1 171 ? -34.347 7.798 28.936 1.00 96.69 171 THR A C 1
ATOM 1361 O O . THR A 1 171 ? -33.843 7.765 27.817 1.00 96.69 171 THR A O 1
ATOM 1364 N N . ARG A 1 172 ? -35.671 7.715 29.114 1.00 96.81 172 ARG A N 1
ATOM 1365 C CA . ARG A 1 172 ? -36.614 7.479 28.011 1.00 96.81 172 ARG A CA 1
ATOM 1366 C C . ARG A 1 172 ? -36.581 8.578 26.940 1.00 96.81 172 ARG A C 1
ATOM 1368 O O . ARG A 1 172 ? -36.790 8.299 25.760 1.00 96.81 172 ARG A O 1
ATOM 1375 N N . VAL A 1 173 ? -36.366 9.837 27.331 1.00 96.69 173 VAL A N 1
ATOM 1376 C CA . VAL A 1 173 ? -36.216 10.950 26.375 1.00 96.69 173 VAL A CA 1
ATOM 1377 C C . VAL A 1 173 ? -34.901 10.818 25.609 1.00 96.69 173 VAL A C 1
ATOM 1379 O O . VAL A 1 173 ? -34.913 10.857 24.379 1.00 96.69 173 VAL A O 1
ATOM 1382 N N . LEU A 1 174 ? -33.796 10.575 26.317 1.00 96.75 174 LEU A N 1
ATOM 1383 C CA . LEU A 1 174 ? -32.476 10.391 25.711 1.00 96.75 174 LEU A CA 1
ATOM 1384 C C . LEU A 1 174 ? -32.450 9.214 24.727 1.00 96.75 174 LEU A C 1
ATOM 1386 O O . LEU A 1 174 ? -31.886 9.328 23.642 1.00 96.75 174 LEU A O 1
ATOM 1390 N N . GLU A 1 175 ? -33.111 8.101 25.047 1.00 96.88 175 GLU A N 1
ATOM 1391 C CA . GLU A 1 175 ? -33.222 6.947 24.146 1.00 96.88 175 GLU A CA 1
ATOM 1392 C C . GLU A 1 175 ? -33.903 7.305 22.817 1.00 96.88 175 GLU A C 1
ATOM 1394 O O . GLU A 1 175 ? -33.453 6.881 21.747 1.00 96.88 175 GLU A O 1
ATOM 1399 N N . LYS A 1 176 ? -34.954 8.134 22.857 1.00 96.62 176 LYS A N 1
ATOM 1400 C CA . LYS A 1 176 ? -35.631 8.618 21.645 1.00 96.62 176 LYS A CA 1
ATOM 1401 C C . LYS A 1 176 ? -34.728 9.530 20.818 1.00 96.62 176 LYS A C 1
ATOM 1403 O O . LYS A 1 176 ? -34.679 9.383 19.597 1.00 96.62 176 LYS A O 1
ATOM 1408 N N . GLU A 1 177 ? -34.002 10.442 21.460 1.00 96.56 177 GLU A N 1
ATOM 1409 C CA . GLU A 1 177 ? -33.048 11.326 20.780 1.00 96.56 177 GLU A CA 1
ATOM 1410 C C . GLU A 1 177 ? -31.927 10.531 20.104 1.00 96.56 177 GLU A C 1
ATOM 1412 O O . GLU A 1 177 ? -31.627 10.758 18.929 1.00 96.56 177 GLU A O 1
ATOM 1417 N N . ILE A 1 178 ? -31.372 9.530 20.795 1.00 97.75 178 ILE A N 1
ATOM 1418 C CA . ILE A 1 178 ? -30.364 8.620 20.239 1.00 97.75 178 ILE A CA 1
ATOM 1419 C C . ILE A 1 178 ? -30.909 7.897 19.005 1.00 97.75 178 ILE A C 1
ATOM 1421 O O . ILE A 1 178 ? -30.203 7.774 18.002 1.00 97.75 178 ILE A O 1
ATOM 1425 N N . GLN A 1 179 ? -32.161 7.440 19.036 1.00 97.12 179 GLN A N 1
ATOM 1426 C CA . GLN A 1 179 ? -32.758 6.757 17.891 1.00 97.12 179 GLN A CA 1
ATOM 1427 C C . GLN A 1 179 ? -32.924 7.687 16.679 1.00 97.12 179 GLN A C 1
ATOM 1429 O O . GLN A 1 179 ? -32.663 7.282 15.543 1.00 97.12 179 GLN A O 1
ATOM 1434 N N . ILE A 1 180 ? -33.300 8.949 16.909 1.00 96.81 180 ILE A N 1
ATOM 1435 C CA . ILE A 1 180 ? -33.373 9.969 15.854 1.00 96.81 180 ILE A CA 1
ATOM 1436 C C . ILE A 1 180 ? -31.984 10.221 15.260 1.00 96.81 180 ILE A C 1
ATOM 1438 O O . ILE A 1 180 ? -31.838 10.262 14.035 1.00 96.81 180 ILE A O 1
ATOM 1442 N N . LEU A 1 181 ? -30.960 10.357 16.106 1.00 96.94 181 LEU A N 1
ATOM 1443 C CA . LEU A 1 181 ? -29.582 10.564 15.662 1.00 96.94 181 LEU A CA 1
ATOM 1444 C C . LEU A 1 181 ? -29.076 9.385 14.824 1.00 96.94 181 LEU A C 1
ATOM 1446 O O . LEU A 1 181 ? -28.553 9.611 13.736 1.00 96.94 181 LEU A O 1
ATOM 1450 N N . LYS A 1 182 ? -29.325 8.139 15.247 1.00 97.06 182 LYS A N 1
ATOM 1451 C CA . LYS A 1 182 ? -28.966 6.932 14.478 1.00 97.06 182 LYS A CA 1
ATOM 1452 C C . LYS A 1 182 ? -29.566 6.934 13.071 1.00 97.06 182 LYS A C 1
ATOM 1454 O O . LYS A 1 182 ? -28.871 6.629 12.102 1.00 97.06 182 LYS A O 1
ATOM 1459 N N . ASN A 1 183 ? -30.840 7.307 12.942 1.00 95.44 183 ASN A N 1
ATOM 1460 C CA . ASN A 1 183 ? -31.500 7.384 11.638 1.00 95.44 183 ASN A CA 1
ATOM 1461 C C . ASN A 1 183 ? -30.882 8.474 10.747 1.00 95.44 183 ASN A C 1
ATOM 1463 O O . ASN A 1 183 ? -30.668 8.236 9.558 1.00 95.44 183 ASN A O 1
ATOM 1467 N N . LYS A 1 184 ? -30.544 9.641 11.316 1.00 96.56 184 LYS A N 1
ATOM 1468 C CA . LYS A 1 184 ? -29.848 10.715 10.586 1.00 96.56 184 LYS A CA 1
ATOM 1469 C C . LYS A 1 184 ? -28.471 10.269 10.099 1.00 96.56 184 LYS A C 1
ATOM 1471 O O . LYS A 1 184 ? -28.158 10.480 8.932 1.00 96.56 184 LYS A O 1
ATOM 1476 N N . THR A 1 185 ? -27.689 9.601 10.948 1.00 95.62 185 THR A N 1
ATOM 1477 C CA . THR A 1 185 ? -26.372 9.064 10.572 1.00 95.62 185 THR A CA 1
ATOM 1478 C C . THR A 1 185 ? -26.484 8.087 9.405 1.00 95.62 185 THR A C 1
ATOM 1480 O O . THR A 1 185 ? -25.765 8.229 8.423 1.00 95.62 185 THR A O 1
ATOM 1483 N N . ARG A 1 186 ? -27.451 7.161 9.445 1.00 96.12 186 ARG A N 1
ATOM 1484 C CA . ARG A 1 186 ? -27.676 6.209 8.347 1.00 96.12 186 ARG A CA 1
ATOM 1485 C C . ARG A 1 186 ? -28.056 6.901 7.031 1.00 96.12 186 ARG A C 1
ATOM 1487 O O . ARG A 1 186 ? -27.643 6.456 5.964 1.00 96.12 186 ARG A O 1
ATOM 1494 N N . SER A 1 187 ? -28.830 7.988 7.093 1.00 94.94 187 SER A N 1
ATOM 1495 C CA . SER A 1 187 ? -29.148 8.803 5.910 1.00 94.94 187 SER A CA 1
ATOM 1496 C C . SER A 1 187 ? -27.891 9.446 5.321 1.00 94.94 187 SER A C 1
ATOM 1498 O O . SER A 1 187 ? -27.649 9.332 4.122 1.00 94.94 187 SER A O 1
ATOM 1500 N N . GLN A 1 188 ? -27.055 10.049 6.171 1.00 95.25 188 GLN A N 1
ATOM 1501 C CA . GLN A 1 188 ? -25.800 10.679 5.751 1.00 95.25 188 GLN A CA 1
ATOM 1502 C C . GLN A 1 188 ? -24.814 9.669 5.152 1.00 95.25 188 GLN A C 1
ATOM 1504 O O . GLN A 1 188 ? -24.153 9.960 4.158 1.00 95.25 188 GLN A O 1
ATOM 1509 N N . GLU A 1 189 ? -24.725 8.462 5.712 1.00 95.12 189 GLU A N 1
ATOM 1510 C CA . GLU A 1 189 ? -23.883 7.397 5.160 1.00 95.12 189 GLU A CA 1
ATOM 1511 C C . GLU A 1 189 ? -24.291 7.029 3.730 1.00 95.12 189 GLU A C 1
ATOM 1513 O O . GLU A 1 189 ? -23.425 6.892 2.865 1.00 95.12 189 GLU A O 1
ATOM 1518 N N . ASN A 1 190 ? -25.595 6.924 3.456 1.00 93.62 190 ASN A N 1
ATOM 1519 C CA . ASN A 1 190 ? -26.093 6.637 2.111 1.00 93.62 190 ASN A CA 1
ATOM 1520 C C . ASN A 1 190 ? -25.741 7.757 1.118 1.00 93.62 190 ASN A C 1
ATOM 1522 O O . ASN A 1 190 ? -25.288 7.463 0.012 1.00 93.62 190 ASN A O 1
ATOM 1526 N N . GLU A 1 191 ? -25.883 9.025 1.514 1.00 94.81 191 GLU A N 1
ATOM 1527 C CA . GLU A 1 191 ? -25.493 10.177 0.685 1.00 94.81 191 GLU A CA 1
ATOM 1528 C C . GLU A 1 191 ? -23.993 10.152 0.353 1.00 94.81 191 GLU A C 1
ATOM 1530 O O . GLU A 1 191 ? -23.602 10.301 -0.807 1.00 94.81 191 GLU A O 1
ATOM 1535 N N . ILE A 1 192 ? -23.142 9.859 1.343 1.00 95.69 192 ILE A N 1
ATOM 1536 C CA . ILE A 1 192 ? -21.692 9.726 1.143 1.00 95.69 192 ILE A CA 1
ATOM 1537 C C . ILE A 1 192 ? -21.367 8.597 0.154 1.00 95.69 192 ILE A C 1
ATOM 1539 O O . ILE A 1 192 ? -20.449 8.735 -0.659 1.00 95.69 192 ILE A O 1
ATOM 1543 N N . GLN A 1 193 ? -22.088 7.473 0.199 1.00 95.25 193 GLN A N 1
ATOM 1544 C CA . GLN A 1 193 ? -21.876 6.370 -0.746 1.00 95.25 193 GLN A CA 1
ATOM 1545 C C . GLN A 1 193 ? -22.224 6.770 -2.181 1.00 95.25 193 GLN A C 1
ATOM 1547 O O . GLN A 1 193 ? -21.458 6.467 -3.098 1.00 95.25 193 GLN A O 1
ATOM 1552 N N . VAL A 1 194 ? -23.329 7.494 -2.380 1.00 94.88 194 VAL A N 1
ATOM 1553 C CA . VAL A 1 194 ? -23.705 8.017 -3.702 1.00 94.88 194 VAL A CA 1
ATOM 1554 C C . VAL A 1 194 ? -22.627 8.970 -4.219 1.00 94.88 194 VAL A C 1
ATOM 1556 O O . VAL A 1 194 ? -22.135 8.783 -5.335 1.00 94.88 194 VAL A O 1
ATOM 1559 N N . GLN A 1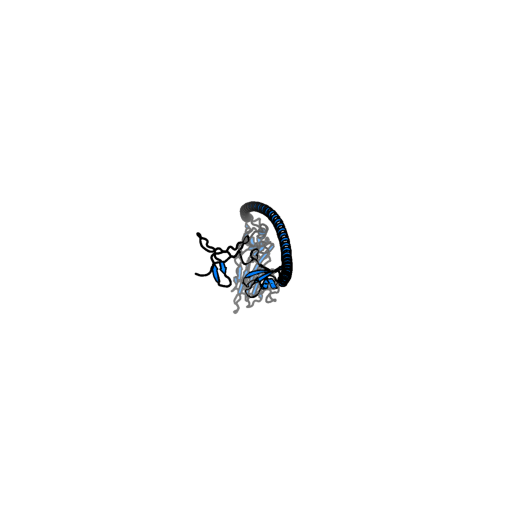 195 ? -22.165 9.904 -3.382 1.00 94.94 195 GLN A N 1
ATOM 1560 C CA . GLN A 1 195 ? -21.129 10.860 -3.772 1.00 94.94 195 GLN A CA 1
ATOM 1561 C C . GLN A 1 195 ? -19.820 10.165 -4.177 1.00 94.94 195 GLN A C 1
ATOM 1563 O O . GLN A 1 195 ? -19.200 10.538 -5.172 1.00 94.94 195 GLN A O 1
ATOM 1568 N N . LYS A 1 196 ? -19.410 9.108 -3.460 1.00 95.06 196 LYS A N 1
ATOM 1569 C CA . LYS A 1 196 ? -18.217 8.311 -3.806 1.00 95.06 196 LYS A CA 1
ATOM 1570 C C . LYS A 1 196 ? -18.320 7.672 -5.190 1.00 95.06 196 LYS A C 1
ATOM 1572 O O . LYS A 1 196 ? -17.333 7.644 -5.927 1.00 95.06 196 LYS A O 1
ATOM 1577 N N . ILE A 1 197 ? -19.495 7.152 -5.547 1.00 94.81 197 ILE A N 1
ATOM 1578 C CA . ILE A 1 197 ? -19.730 6.543 -6.862 1.00 94.81 197 ILE A CA 1
ATOM 1579 C C . ILE A 1 197 ? -19.608 7.601 -7.966 1.00 94.81 197 ILE A C 1
ATOM 1581 O O . ILE A 1 197 ? -18.992 7.340 -9.000 1.00 94.81 197 ILE A O 1
ATOM 1585 N N . GLU A 1 198 ? -20.158 8.797 -7.753 1.00 94.12 198 GLU A N 1
ATOM 1586 C CA . GLU A 1 198 ? -20.066 9.901 -8.714 1.00 94.12 198 GLU A CA 1
ATOM 1587 C C . GLU A 1 198 ? -18.630 10.390 -8.910 1.00 94.12 198 GLU A C 1
ATOM 1589 O O . GLU A 1 198 ? -18.187 10.528 -10.053 1.00 94.12 198 GLU A O 1
ATOM 1594 N N . THR A 1 199 ? -17.873 10.566 -7.824 1.00 92.62 199 THR A N 1
ATOM 1595 C CA . THR A 1 199 ? -16.457 10.954 -7.894 1.00 92.62 199 THR A CA 1
ATOM 1596 C C . THR A 1 199 ? -15.650 9.938 -8.696 1.00 92.62 199 THR A C 1
ATOM 1598 O O . THR A 1 199 ? -14.894 10.311 -9.592 1.00 92.62 199 THR A O 1
ATOM 1601 N N . LYS A 1 200 ? -15.870 8.638 -8.465 1.00 93.38 200 LYS A N 1
ATOM 1602 C CA . LYS A 1 200 ? -15.186 7.580 -9.218 1.00 93.38 200 LYS A CA 1
ATOM 1603 C C . LYS A 1 200 ? -15.492 7.645 -10.720 1.00 93.38 200 LYS A C 1
ATOM 1605 O O . LYS A 1 200 ? -14.585 7.523 -11.538 1.00 93.38 200 LYS A O 1
ATOM 1610 N N . LYS A 1 201 ? -16.750 7.907 -11.098 1.00 92.25 201 LYS A N 1
ATOM 1611 C CA . LYS A 1 201 ? -17.124 8.101 -12.513 1.00 92.25 201 LYS A CA 1
ATOM 1612 C C . LYS A 1 201 ? -16.395 9.291 -13.141 1.00 92.25 201 LYS A C 1
ATOM 1614 O O . LYS A 1 201 ? -15.993 9.216 -14.302 1.00 92.25 201 LYS A O 1
ATOM 1619 N N . GLN A 1 202 ? -16.229 10.387 -12.400 1.00 90.44 202 GLN A N 1
ATOM 1620 C CA . GLN A 1 202 ? -15.484 11.553 -12.878 1.00 90.44 202 GLN A CA 1
ATOM 1621 C C . GLN A 1 202 ? -13.993 11.243 -13.056 1.00 90.44 202 GLN A C 1
ATOM 1623 O O . GLN A 1 202 ? -13.421 11.612 -14.082 1.00 90.44 202 GLN A O 1
ATOM 1628 N N . GLU A 1 203 ? -13.380 10.522 -12.117 1.00 88.75 203 GLU A N 1
ATOM 1629 C CA . GLU A 1 203 ? -11.986 10.079 -12.229 1.00 88.75 203 GLU A CA 1
ATOM 1630 C C . GLU A 1 203 ? -11.761 9.189 -13.454 1.00 88.75 203 GLU A C 1
ATOM 1632 O O . GLU A 1 203 ? -10.806 9.398 -14.203 1.00 88.75 203 GLU A O 1
ATOM 1637 N N . ASP A 1 204 ? -12.649 8.223 -13.690 1.00 86.00 204 ASP A N 1
ATOM 1638 C CA . ASP A 1 204 ? -12.549 7.326 -14.843 1.00 86.00 204 ASP A CA 1
ATOM 1639 C C . ASP A 1 204 ? -12.685 8.102 -16.163 1.00 86.00 204 ASP A C 1
ATOM 1641 O O . ASP A 1 204 ? -11.920 7.875 -17.105 1.00 86.00 204 ASP A O 1
ATOM 1645 N N . LYS A 1 205 ? -13.581 9.097 -16.214 1.00 88.38 205 LYS A N 1
ATOM 1646 C CA . LYS A 1 205 ? -13.709 9.999 -17.368 1.00 88.38 205 LYS A CA 1
ATOM 1647 C C . LYS A 1 205 ? -12.450 10.845 -17.580 1.00 88.38 205 LYS A C 1
ATOM 1649 O O . LYS A 1 205 ? -12.004 11.001 -18.714 1.00 88.38 205 LYS A O 1
ATOM 1654 N N . TYR A 1 206 ? -11.863 11.380 -16.510 1.00 84.50 206 TYR A N 1
ATOM 1655 C CA . TYR A 1 206 ? -10.627 12.160 -16.586 1.00 84.50 206 TYR A CA 1
ATOM 1656 C C . TYR A 1 206 ? -9.445 11.311 -17.076 1.00 84.50 206 TYR A C 1
ATOM 1658 O O . TYR A 1 206 ? -8.680 11.757 -17.930 1.00 84.50 206 TYR A O 1
ATOM 1666 N N . LYS A 1 207 ? -9.342 10.055 -16.620 1.00 80.44 207 LYS A N 1
ATOM 1667 C CA . LYS A 1 207 ? -8.346 9.092 -17.118 1.00 80.44 207 LYS A CA 1
ATOM 1668 C C . LYS A 1 207 ? -8.513 8.807 -18.610 1.00 80.44 207 LYS A C 1
ATOM 1670 O O . LYS A 1 207 ? -7.511 8.760 -19.322 1.00 80.44 207 LYS A O 1
ATOM 1675 N N . ASP A 1 208 ? -9.747 8.649 -19.098 1.00 80.94 208 ASP A N 1
ATOM 1676 C CA . ASP A 1 208 ? -9.998 8.456 -20.534 1.00 80.94 208 ASP A CA 1
ATOM 1677 C C . ASP A 1 208 ? -9.573 9.683 -21.356 1.00 80.94 208 ASP A C 1
ATOM 1679 O O . ASP A 1 208 ? -8.903 9.546 -22.380 1.00 80.94 208 ASP A O 1
ATOM 1683 N N . ILE A 1 209 ? -9.884 10.892 -20.875 1.00 80.56 209 ILE A N 1
ATOM 1684 C CA . ILE A 1 209 ? -9.465 12.145 -21.520 1.00 80.56 209 ILE A CA 1
ATOM 1685 C C . ILE A 1 209 ? -7.936 12.237 -21.590 1.00 80.56 209 ILE A C 1
ATOM 1687 O O . ILE A 1 209 ? -7.396 12.507 -22.664 1.00 80.56 209 ILE A O 1
ATOM 1691 N N . LEU A 1 210 ? -7.233 11.966 -20.486 1.00 72.12 210 LEU A N 1
ATOM 1692 C CA . LEU A 1 210 ? -5.768 11.976 -20.454 1.00 72.12 210 LEU A CA 1
ATOM 1693 C C . LEU A 1 210 ? -5.168 10.971 -21.443 1.00 72.12 210 LEU A C 1
ATOM 1695 O O . LEU A 1 210 ? -4.277 11.323 -22.213 1.00 72.12 210 LEU A O 1
ATOM 1699 N N . LYS A 1 211 ? -5.718 9.754 -21.504 1.00 71.38 211 LYS A N 1
ATOM 1700 C CA . LYS A 1 211 ? -5.263 8.727 -22.448 1.00 71.38 211 LYS A CA 1
ATOM 1701 C C . LYS A 1 211 ? -5.401 9.177 -23.905 1.00 71.38 211 LYS A C 1
ATOM 1703 O O . LYS A 1 211 ? -4.533 8.886 -24.725 1.00 71.38 211 LYS A O 1
ATOM 1708 N N . ARG A 1 212 ? -6.474 9.900 -24.244 1.00 74.50 212 ARG A N 1
ATOM 1709 C CA . ARG A 1 212 ? -6.663 10.477 -25.588 1.00 74.50 212 ARG A CA 1
ATOM 1710 C C . ARG A 1 212 ? -5.720 11.653 -25.852 1.00 74.50 212 ARG A C 1
ATOM 1712 O O . ARG A 1 212 ? -5.254 11.804 -26.980 1.00 74.50 212 ARG A O 1
ATOM 1719 N N . MET A 1 213 ? -5.411 12.462 -24.837 1.00 69.75 213 MET A N 1
ATOM 1720 C CA . MET A 1 213 ? -4.435 13.551 -24.953 1.00 69.75 213 MET A CA 1
ATOM 1721 C C . MET A 1 213 ? -3.025 13.037 -25.256 1.00 69.75 213 MET A C 1
ATOM 1723 O O . MET A 1 213 ? -2.365 13.613 -26.117 1.00 69.75 213 MET A O 1
ATOM 1727 N N . ASP A 1 214 ? -2.597 11.941 -24.626 1.00 65.12 214 ASP A N 1
ATOM 1728 C CA . ASP A 1 214 ? -1.285 11.327 -24.883 1.00 65.12 214 ASP A CA 1
ATOM 1729 C C . ASP A 1 214 ? -1.141 10.817 -26.329 1.00 65.12 214 ASP A C 1
ATOM 1731 O O . ASP A 1 214 ? -0.042 10.811 -26.880 1.00 65.12 214 ASP A O 1
ATOM 1735 N N . ILE A 1 215 ? -2.246 10.419 -26.972 1.00 66.69 215 ILE A N 1
ATOM 1736 C CA . ILE A 1 215 ? -2.256 9.979 -28.378 1.00 66.69 215 ILE A CA 1
ATOM 1737 C C . ILE A 1 215 ? -2.117 11.174 -29.328 1.00 66.69 215 ILE A C 1
ATOM 1739 O O . ILE A 1 215 ? -1.395 11.096 -30.320 1.00 66.69 215 ILE A O 1
ATOM 1743 N N . LEU A 1 216 ? -2.807 12.279 -29.034 1.00 69.38 216 LEU A N 1
ATOM 1744 C CA . LEU A 1 216 ? -2.806 13.470 -29.887 1.00 69.38 216 LEU A CA 1
ATOM 1745 C C . LEU A 1 216 ? -1.534 14.312 -29.718 1.00 69.38 216 LEU A C 1
ATOM 1747 O O . LEU A 1 216 ? -1.072 14.917 -30.681 1.00 69.38 216 LEU A O 1
ATOM 1751 N N . HIS A 1 217 ? -0.961 14.335 -28.512 1.00 79.56 217 HIS A N 1
ATOM 1752 C CA . HIS A 1 217 ? 0.240 15.103 -28.184 1.00 79.56 217 HIS A CA 1
ATOM 1753 C C . HIS A 1 217 ? 1.189 14.282 -27.298 1.00 79.56 217 HIS A C 1
ATOM 1755 O O . HIS A 1 217 ? 1.281 14.539 -26.091 1.00 79.56 217 HIS A O 1
ATOM 1761 N N . PRO A 1 218 ? 1.917 13.309 -27.879 1.00 87.25 218 PRO A N 1
ATOM 1762 C CA . PRO A 1 218 ? 2.834 12.474 -27.119 1.00 87.25 218 PRO A CA 1
ATOM 1763 C C . PRO A 1 218 ? 3.868 13.323 -26.360 1.00 87.25 218 PRO A C 1
ATOM 1765 O O . PRO A 1 218 ? 4.473 14.230 -26.945 1.00 87.25 218 PRO A O 1
ATOM 1768 N N . PRO A 1 219 ? 4.103 13.061 -25.063 1.00 91.12 219 PRO A N 1
ATOM 1769 C CA . PRO A 1 219 ? 5.121 13.768 -24.295 1.00 91.12 219 PRO A CA 1
ATOM 1770 C C . PRO A 1 219 ? 6.512 13.507 -24.876 1.00 91.12 219 PRO A C 1
ATOM 1772 O O . PRO A 1 219 ? 6.767 12.471 -25.483 1.00 91.12 219 PRO A O 1
ATOM 1775 N N . VAL A 1 220 ? 7.451 14.429 -24.661 1.00 93.00 220 VAL A N 1
ATOM 1776 C CA . VAL A 1 220 ? 8.795 14.309 -25.257 1.00 93.00 220 VAL A CA 1
ATOM 1777 C C . VAL A 1 220 ? 9.644 13.180 -24.666 1.00 93.00 220 VAL A C 1
ATOM 1779 O O . VAL A 1 220 ? 10.586 12.719 -25.300 1.00 93.00 220 VAL A O 1
ATOM 1782 N N . SER A 1 221 ? 9.315 12.714 -23.461 1.00 95.00 221 SER A N 1
ATOM 1783 C CA . SER A 1 221 ? 9.967 11.577 -22.810 1.00 95.00 221 SER A CA 1
ATOM 1784 C C . SER A 1 221 ? 9.076 10.982 -21.721 1.00 95.00 221 SER A C 1
ATOM 1786 O O . SER A 1 221 ? 8.145 11.639 -21.238 1.00 95.00 221 SER A O 1
ATOM 1788 N N . CYS A 1 222 ? 9.404 9.767 -21.274 1.00 96.69 222 CYS A N 1
ATOM 1789 C CA . CYS A 1 222 ? 8.770 9.150 -20.107 1.00 96.69 222 CYS A CA 1
ATOM 1790 C C . CYS A 1 222 ? 8.904 10.018 -18.845 1.00 96.69 222 CYS A C 1
ATOM 1792 O O . CYS A 1 222 ? 7.982 10.064 -18.032 1.00 96.69 222 CYS A O 1
ATOM 1794 N N . SER A 1 223 ? 10.004 10.767 -18.704 1.00 96.62 223 SER A N 1
ATOM 1795 C CA . SER A 1 223 ? 10.202 11.632 -17.539 1.00 96.62 223 SER A CA 1
ATOM 1796 C C . SER A 1 223 ? 9.269 12.838 -17.536 1.00 96.62 223 SER A C 1
ATOM 1798 O O . SER A 1 223 ? 8.732 13.224 -16.497 1.00 96.62 223 SER A O 1
ATOM 1800 N N . ILE A 1 224 ? 8.997 13.407 -18.713 1.00 94.25 224 ILE A N 1
ATOM 1801 C CA . ILE A 1 224 ? 7.995 14.468 -18.849 1.00 94.25 224 ILE A CA 1
ATOM 1802 C C . ILE A 1 224 ? 6.582 13.927 -18.628 1.00 94.25 224 ILE A C 1
ATOM 1804 O O . ILE A 1 224 ? 5.789 14.599 -17.969 1.00 94.25 224 ILE A O 1
ATOM 1808 N N . LEU A 1 225 ? 6.277 12.721 -19.117 1.00 92.50 225 LEU A N 1
ATOM 1809 C CA . LEU A 1 225 ? 5.003 12.053 -18.840 1.00 92.50 225 LEU A CA 1
ATOM 1810 C C . LEU A 1 225 ? 4.777 11.901 -17.329 1.00 92.50 225 LEU A C 1
ATOM 1812 O O . LEU A 1 225 ? 3.770 12.371 -16.800 1.00 92.50 225 LEU A O 1
ATOM 1816 N N . LYS A 1 226 ? 5.758 11.337 -16.617 1.00 93.94 226 LYS A N 1
ATOM 1817 C CA . LYS A 1 226 ? 5.699 11.134 -15.166 1.00 93.94 226 LYS A CA 1
ATOM 1818 C C . LYS A 1 226 ? 5.579 12.441 -14.386 1.00 93.94 226 LYS A C 1
ATOM 1820 O O . LYS A 1 226 ? 4.811 12.514 -13.433 1.00 93.94 226 LYS A O 1
ATOM 1825 N N . LYS A 1 227 ? 6.284 13.492 -14.814 1.00 93.12 227 LYS A N 1
ATOM 1826 C CA . LYS A 1 227 ? 6.188 14.826 -14.205 1.00 93.12 227 LYS A CA 1
ATOM 1827 C C . LYS A 1 227 ? 4.803 15.455 -14.388 1.00 93.12 227 LYS A C 1
ATOM 1829 O O . LYS A 1 227 ? 4.302 16.081 -13.460 1.00 93.12 227 LYS A O 1
ATOM 1834 N N . LYS A 1 228 ? 4.199 15.323 -15.574 1.00 89.81 228 LYS A N 1
ATOM 1835 C CA . LYS A 1 228 ? 2.862 15.868 -15.864 1.00 89.81 228 LYS A CA 1
ATOM 1836 C C . LYS A 1 228 ? 1.761 15.107 -15.131 1.00 89.81 228 LYS A C 1
ATOM 1838 O O . LYS A 1 228 ? 0.807 15.721 -14.669 1.00 89.81 228 LYS A O 1
ATOM 1843 N N . ILE A 1 229 ? 1.896 13.786 -15.038 1.00 88.75 229 ILE A N 1
ATOM 1844 C CA . ILE A 1 229 ? 0.900 12.900 -14.438 1.00 88.75 229 ILE A CA 1
ATOM 1845 C C . ILE A 1 229 ? 1.623 11.995 -13.424 1.00 88.75 229 ILE A C 1
ATOM 1847 O O . ILE A 1 229 ? 2.027 10.877 -13.762 1.00 88.75 229 ILE A O 1
ATOM 1851 N N . PRO A 1 230 ? 1.796 12.448 -12.166 1.00 89.94 230 PRO A N 1
ATOM 1852 C CA . PRO A 1 230 ? 2.541 11.706 -11.143 1.00 89.94 230 PRO A CA 1
ATOM 1853 C C . PRO A 1 230 ? 1.988 10.307 -10.843 1.00 89.94 230 PRO A C 1
ATOM 1855 O O . PRO A 1 230 ? 2.743 9.417 -10.451 1.00 89.94 230 PRO A O 1
ATOM 1858 N N . SER A 1 231 ? 0.692 10.082 -11.074 1.00 88.50 231 SER A N 1
ATOM 1859 C CA . SER A 1 231 ? 0.023 8.784 -10.917 1.00 88.50 231 SER A CA 1
ATOM 1860 C C . SER A 1 231 ? 0.289 7.794 -12.059 1.00 88.50 231 SER A C 1
ATOM 1862 O O . SER A 1 231 ? -0.178 6.659 -11.989 1.00 88.50 231 SER A O 1
ATOM 1864 N N . THR A 1 232 ? 1.041 8.184 -13.097 1.00 89.75 232 THR A N 1
ATOM 1865 C CA . THR A 1 232 ? 1.368 7.286 -14.215 1.00 89.75 232 THR A CA 1
ATOM 1866 C C . THR A 1 232 ? 2.168 6.082 -13.725 1.00 89.75 232 THR A C 1
ATOM 1868 O O . THR A 1 232 ? 3.169 6.233 -13.014 1.00 89.75 232 THR A O 1
ATOM 1871 N N . ILE A 1 233 ? 1.724 4.892 -14.130 1.00 94.25 233 ILE A N 1
ATOM 1872 C CA . ILE A 1 233 ? 2.332 3.596 -13.808 1.00 94.25 233 ILE A CA 1
ATOM 1873 C C . ILE A 1 233 ? 3.231 3.106 -14.948 1.00 94.25 233 ILE A C 1
ATOM 1875 O O . ILE A 1 233 ? 3.116 3.579 -16.081 1.00 94.25 233 ILE A O 1
ATOM 1879 N N . SER A 1 234 ? 4.124 2.157 -14.669 1.00 97.56 234 SER A N 1
ATOM 1880 C CA . SER A 1 234 ? 5.000 1.582 -15.695 1.00 97.56 234 SER A CA 1
ATOM 1881 C C . SER A 1 234 ? 4.200 0.891 -16.805 1.00 97.56 234 SER A C 1
ATOM 1883 O O . SER A 1 234 ? 3.170 0.270 -16.542 1.00 97.56 234 SER A O 1
ATOM 1885 N N . GLY A 1 235 ? 4.649 1.012 -18.055 1.00 96.19 235 GLY A N 1
ATOM 1886 C CA . GLY A 1 235 ? 3.909 0.486 -19.205 1.00 96.19 235 GLY A CA 1
ATOM 1887 C C . GLY A 1 235 ? 4.412 0.998 -20.552 1.00 96.19 235 GLY A C 1
ATOM 1888 O O . GLY A 1 235 ? 5.411 1.709 -20.622 1.00 96.19 235 GLY A O 1
ATOM 1889 N N . LYS A 1 236 ? 3.719 0.631 -21.638 1.00 94.50 236 LYS A N 1
ATOM 1890 C CA . LYS A 1 236 ? 4.035 1.108 -22.993 1.00 94.50 236 LYS A CA 1
ATOM 1891 C C . LYS A 1 236 ? 3.318 2.423 -23.289 1.00 94.50 236 LYS A C 1
ATOM 1893 O O . LYS A 1 236 ? 2.092 2.472 -23.226 1.00 94.50 236 LYS A O 1
ATOM 1898 N N . TYR A 1 237 ? 4.072 3.443 -23.683 1.00 93.12 237 TYR A N 1
ATOM 1899 C CA . TYR A 1 237 ? 3.557 4.772 -24.017 1.00 93.12 237 TYR A CA 1
ATOM 1900 C C . TYR A 1 237 ? 4.157 5.265 -25.329 1.00 93.12 237 TYR A C 1
ATOM 1902 O O . TYR A 1 237 ? 5.276 4.898 -25.688 1.00 93.12 237 TYR A O 1
ATOM 1910 N N . TYR A 1 238 ? 3.414 6.110 -26.040 1.00 92.19 238 TYR A N 1
ATOM 1911 C CA . TYR A 1 238 ? 3.971 6.876 -27.146 1.00 92.19 238 TYR A CA 1
ATOM 1912 C C . TYR A 1 238 ? 4.663 8.117 -26.590 1.00 92.19 238 TYR A C 1
ATOM 1914 O O . TYR A 1 238 ? 4.087 8.842 -25.782 1.00 92.19 238 TYR A O 1
ATOM 1922 N N . ILE A 1 239 ? 5.891 8.364 -27.031 1.00 93.44 239 ILE A N 1
ATOM 1923 C CA . ILE A 1 239 ? 6.616 9.610 -26.779 1.00 93.44 239 ILE A CA 1
ATOM 1924 C C . ILE A 1 239 ? 7.012 10.233 -28.112 1.00 93.44 239 ILE A C 1
ATOM 1926 O O . ILE A 1 239 ? 7.186 9.519 -29.098 1.00 93.44 239 ILE A O 1
ATOM 1930 N N . ASN A 1 240 ? 7.183 11.551 -28.145 1.00 93.50 240 ASN A N 1
ATOM 1931 C CA . ASN A 1 240 ? 7.742 12.251 -29.295 1.00 93.50 240 ASN A CA 1
ATOM 1932 C C . ASN A 1 240 ? 8.982 13.066 -28.885 1.00 93.50 240 ASN A C 1
ATOM 1934 O O . ASN A 1 240 ? 8.860 14.247 -28.549 1.00 93.50 240 ASN A O 1
ATOM 1938 N N . PRO A 1 241 ? 10.188 12.473 -28.952 1.00 92.31 241 PRO A N 1
ATOM 1939 C CA . PRO A 1 241 ? 11.443 13.118 -28.565 1.00 92.31 241 PRO A CA 1
ATOM 1940 C C . PRO A 1 241 ? 11.752 14.409 -29.336 1.00 92.31 241 PRO A C 1
ATOM 1942 O O . PRO A 1 241 ? 12.550 15.222 -28.874 1.00 92.31 241 PRO A O 1
ATOM 1945 N N . LYS A 1 242 ? 11.115 14.627 -30.496 1.00 88.31 242 LYS A N 1
ATOM 1946 C CA . LYS A 1 242 ? 11.146 15.891 -31.240 1.00 88.31 242 LYS A CA 1
ATOM 1947 C C . LYS A 1 242 ? 9.718 16.387 -31.452 1.00 88.31 242 LYS A C 1
ATOM 1949 O O . LYS A 1 242 ? 9.143 16.167 -32.511 1.00 88.31 242 LYS A O 1
ATOM 1954 N N . ALA A 1 243 ? 9.181 17.112 -30.468 1.00 73.31 243 ALA A N 1
ATOM 1955 C CA . ALA A 1 243 ? 7.786 17.576 -30.405 1.00 73.31 243 ALA A CA 1
ATOM 1956 C C . ALA A 1 243 ? 7.201 18.188 -31.701 1.00 73.31 243 ALA A C 1
ATOM 1958 O O . ALA A 1 243 ? 5.992 18.152 -31.895 1.00 73.31 243 ALA A O 1
ATOM 1959 N N . GLN A 1 244 ? 8.034 18.744 -32.586 1.00 73.00 244 GLN A N 1
ATOM 1960 C CA . GLN A 1 244 ? 7.624 19.365 -33.853 1.00 73.00 244 GLN A CA 1
ATOM 1961 C C . GLN A 1 244 ? 7.540 18.392 -35.048 1.00 73.00 244 GLN A C 1
ATOM 1963 O O . GLN A 1 244 ? 7.110 18.795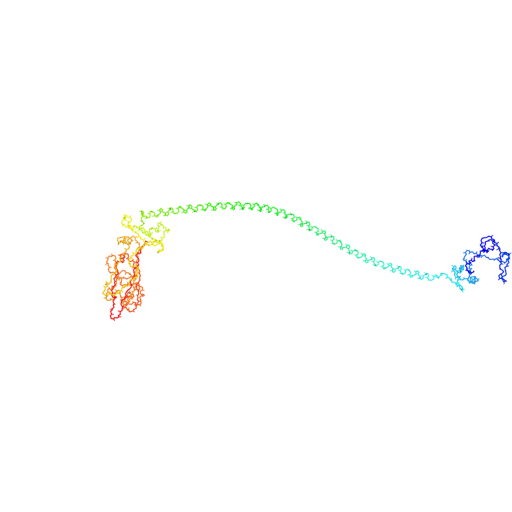 -36.123 1.00 73.00 244 GLN A O 1
ATOM 1968 N N . SER A 1 245 ? 7.947 17.127 -34.895 1.00 77.75 245 SER A N 1
ATOM 1969 C CA . SER A 1 245 ? 8.013 16.140 -35.982 1.00 77.75 245 SER A CA 1
ATOM 1970 C C . SER A 1 245 ? 7.197 14.898 -35.635 1.00 77.75 245 SER A C 1
ATOM 1972 O O . SER A 1 245 ? 7.614 14.091 -34.808 1.00 77.75 245 SER A O 1
ATOM 1974 N N . SER A 1 246 ? 6.046 14.699 -36.278 1.00 74.06 246 SER A N 1
ATOM 1975 C CA . SER A 1 246 ? 5.185 13.522 -36.049 1.00 74.06 246 SER A CA 1
ATOM 1976 C C . SER A 1 246 ? 5.868 12.190 -36.390 1.00 74.06 246 SER A C 1
ATOM 1978 O O . SER A 1 246 ? 5.596 11.177 -35.752 1.00 74.06 246 SER A O 1
ATOM 1980 N N . SER A 1 247 ? 6.820 12.194 -37.329 1.00 82.31 247 SER A N 1
ATOM 1981 C CA . SER A 1 247 ? 7.652 11.032 -37.681 1.00 82.31 247 SER A CA 1
ATOM 1982 C C . SER A 1 247 ? 8.578 10.553 -36.553 1.00 82.31 247 SER A C 1
ATOM 1984 O O . SER A 1 247 ? 9.129 9.459 -36.635 1.00 82.31 247 SER A O 1
ATOM 1986 N N . MET A 1 248 ? 8.753 11.352 -35.495 1.00 89.50 248 MET A N 1
ATOM 1987 C CA . MET A 1 248 ? 9.589 11.017 -34.338 1.00 89.50 248 MET A CA 1
ATOM 1988 C C . MET A 1 248 ? 8.786 10.398 -33.190 1.00 89.50 248 MET A C 1
ATOM 1990 O O . MET A 1 248 ? 9.377 9.997 -32.190 1.00 89.50 248 MET A O 1
ATOM 1994 N N . THR A 1 249 ? 7.465 10.249 -33.336 1.00 91.81 249 THR A N 1
ATOM 1995 C CA . THR A 1 249 ? 6.652 9.511 -32.368 1.00 91.81 249 THR A CA 1
ATOM 1996 C C . THR A 1 249 ? 7.048 8.034 -32.355 1.00 91.81 249 THR A C 1
ATOM 1998 O O . THR A 1 249 ? 7.108 7.377 -33.392 1.00 91.81 249 THR A O 1
ATOM 2001 N N . VAL A 1 250 ? 7.305 7.502 -31.163 1.00 93.06 250 VAL A N 1
ATOM 2002 C CA . VAL A 1 250 ? 7.772 6.132 -30.938 1.00 93.06 250 VAL A CA 1
ATOM 2003 C C . VAL A 1 250 ? 7.081 5.538 -29.717 1.00 93.06 250 VAL A C 1
ATOM 2005 O O . VAL A 1 250 ? 6.887 6.224 -28.714 1.00 93.06 250 VAL A O 1
ATOM 2008 N N . GLN A 1 251 ? 6.705 4.259 -29.795 1.00 94.06 251 GLN A N 1
ATOM 2009 C CA . GLN A 1 251 ? 6.223 3.515 -28.636 1.00 94.06 251 GLN A CA 1
ATOM 2010 C C . GLN A 1 251 ? 7.413 2.943 -27.860 1.00 94.06 251 GLN A C 1
ATOM 2012 O O . GLN A 1 251 ? 8.217 2.197 -28.411 1.00 94.06 251 GLN A O 1
ATOM 2017 N N . VAL A 1 252 ? 7.505 3.274 -26.578 1.00 96.44 252 VAL A N 1
ATOM 2018 C CA . VAL A 1 252 ? 8.574 2.836 -25.669 1.00 96.44 252 VAL A CA 1
ATOM 2019 C C . VAL A 1 252 ? 7.971 2.254 -24.401 1.00 96.44 252 VAL A C 1
ATOM 2021 O O . VAL A 1 252 ? 6.808 2.512 -24.083 1.00 96.44 252 VAL A O 1
ATOM 2024 N N . TYR A 1 253 ? 8.757 1.484 -23.653 1.00 97.88 253 TYR A N 1
ATOM 2025 C CA . TYR A 1 253 ? 8.390 1.139 -22.286 1.00 97.88 253 TYR A CA 1
ATOM 2026 C C . TYR A 1 253 ? 8.885 2.238 -21.342 1.00 97.88 253 TYR A C 1
ATOM 2028 O O . TYR A 1 253 ? 10.067 2.573 -21.346 1.00 97.88 253 TYR A O 1
ATOM 2036 N N . CYS A 1 254 ? 7.983 2.812 -20.553 1.00 97.88 254 CYS A N 1
ATOM 2037 C CA . CYS A 1 254 ? 8.322 3.744 -19.490 1.00 97.88 254 CYS A CA 1
ATOM 2038 C C . CYS A 1 254 ? 8.312 3.004 -18.154 1.00 97.88 254 CYS A C 1
ATOM 2040 O O . CYS A 1 254 ? 7.248 2.576 -17.703 1.00 97.88 254 CYS A O 1
ATOM 2042 N N . ASP A 1 255 ? 9.465 2.889 -17.502 1.00 98.19 255 ASP A N 1
ATOM 2043 C CA . ASP A 1 255 ? 9.544 2.463 -16.109 1.00 98.19 255 ASP A CA 1
ATOM 2044 C C . ASP A 1 255 ? 9.347 3.681 -15.197 1.00 98.19 255 ASP A C 1
ATOM 2046 O O . ASP A 1 255 ? 10.223 4.532 -15.047 1.00 98.19 255 ASP A O 1
ATOM 2050 N N . MET A 1 256 ? 8.161 3.780 -14.599 1.00 97.62 256 MET A N 1
ATOM 2051 C CA . MET A 1 256 ? 7.764 4.887 -13.725 1.00 97.62 256 MET A CA 1
ATOM 2052 C C . MET A 1 256 ? 8.180 4.685 -12.266 1.00 97.62 256 MET A C 1
ATOM 2054 O O . MET A 1 256 ? 7.792 5.488 -11.413 1.00 97.62 256 MET A O 1
ATOM 2058 N N . THR A 1 257 ? 8.925 3.617 -11.976 1.00 97.06 257 THR A N 1
ATOM 2059 C CA . THR A 1 257 ? 9.350 3.230 -10.626 1.00 97.06 257 THR A CA 1
ATOM 2060 C C . THR A 1 257 ? 10.860 3.336 -10.436 1.00 97.06 257 THR A C 1
ATOM 2062 O O . THR A 1 257 ? 11.305 3.714 -9.353 1.00 97.06 257 THR A O 1
ATOM 2065 N N . ASP A 1 258 ? 11.651 3.095 -11.484 1.00 95.69 258 ASP A N 1
ATOM 2066 C CA . ASP A 1 258 ? 13.109 3.180 -11.392 1.00 95.69 258 ASP A CA 1
ATOM 2067 C C . ASP A 1 258 ? 13.634 4.626 -11.262 1.00 95.69 258 ASP A C 1
ATOM 2069 O O . ASP A 1 258 ? 12.944 5.609 -11.558 1.00 95.69 258 ASP A O 1
ATOM 2073 N N . LYS A 1 259 ? 14.880 4.749 -10.785 1.00 95.25 259 LYS A N 1
ATOM 2074 C CA . LYS A 1 259 ? 15.622 5.999 -10.565 1.00 95.25 259 LYS A CA 1
ATOM 2075 C C . LYS A 1 259 ? 14.805 7.016 -9.758 1.00 95.25 259 LYS A C 1
ATOM 2077 O O . LYS A 1 259 ? 14.720 8.182 -10.126 1.00 95.25 259 LYS A O 1
ATOM 2082 N N . ASN A 1 260 ? 14.212 6.567 -8.650 1.00 94.38 260 ASN A N 1
ATOM 2083 C CA . ASN A 1 260 ? 13.327 7.356 -7.781 1.00 94.38 260 ASN A CA 1
ATOM 2084 C C . ASN A 1 260 ? 12.035 7.820 -8.475 1.00 94.38 260 ASN A C 1
ATOM 2086 O O . ASN A 1 260 ? 11.539 8.917 -8.220 1.00 94.38 260 ASN A O 1
ATOM 2090 N N . GLY A 1 261 ? 11.491 6.987 -9.365 1.00 94.88 261 GLY A N 1
ATOM 2091 C CA . GLY A 1 261 ? 10.209 7.228 -10.020 1.00 94.88 261 GLY A CA 1
ATOM 2092 C C . GLY A 1 261 ? 10.215 8.389 -11.012 1.00 94.88 261 GLY A C 1
ATOM 2093 O O . GLY A 1 261 ? 9.168 8.991 -11.239 1.00 94.88 261 GLY A O 1
ATOM 2094 N N . VAL A 1 262 ? 11.369 8.717 -11.604 1.00 96.12 262 VAL A N 1
ATOM 2095 C CA . VAL A 1 262 ? 11.502 9.821 -12.577 1.00 96.12 262 VAL A CA 1
ATOM 2096 C C . VAL A 1 262 ? 10.911 9.501 -13.946 1.00 96.12 262 VAL A C 1
ATOM 2098 O O . VAL A 1 262 ? 10.773 10.414 -14.745 1.00 96.12 262 VAL A O 1
ATOM 2101 N N . GLY A 1 263 ? 10.562 8.245 -14.238 1.00 97.31 263 GLY A N 1
ATOM 2102 C CA . GLY A 1 263 ? 10.090 7.814 -15.556 1.00 97.31 263 GLY A CA 1
ATOM 2103 C C . GLY A 1 263 ? 11.248 7.569 -16.522 1.00 97.31 263 GLY A C 1
ATOM 2104 O O . GLY A 1 263 ? 11.650 8.467 -17.266 1.00 97.31 263 GLY A O 1
ATOM 2105 N N . VAL A 1 264 ? 11.780 6.348 -16.516 1.00 98.56 264 VAL A N 1
ATOM 2106 C CA . VAL A 1 264 ? 12.884 5.897 -17.373 1.00 98.56 264 VAL A CA 1
ATOM 2107 C C . VAL A 1 264 ? 12.336 5.361 -18.691 1.00 98.56 264 VAL A C 1
ATOM 2109 O O . VAL A 1 264 ? 11.433 4.533 -18.705 1.00 98.56 264 VAL A O 1
ATOM 2112 N N . THR A 1 265 ? 12.892 5.825 -19.806 1.00 98.50 265 THR A N 1
ATOM 2113 C CA . THR A 1 265 ? 12.588 5.314 -21.148 1.00 98.50 265 THR A CA 1
ATOM 2114 C C . THR A 1 265 ? 13.449 4.088 -21.425 1.00 98.50 265 THR A C 1
ATOM 2116 O O . THR A 1 265 ? 14.670 4.220 -21.435 1.00 98.50 265 THR A O 1
ATOM 2119 N N . GLU A 1 266 ? 12.844 2.928 -21.678 1.00 98.56 266 GLU A N 1
ATOM 2120 C CA . GLU A 1 266 ? 13.543 1.695 -22.051 1.00 98.56 266 GLU A CA 1
ATOM 2121 C C . GLU A 1 266 ? 13.298 1.329 -23.518 1.00 98.56 266 GLU A C 1
ATOM 2123 O O . GLU A 1 266 ? 12.154 1.274 -23.984 1.00 98.56 266 GLU A O 1
ATOM 2128 N N . ILE A 1 267 ? 14.385 1.042 -24.233 1.00 98.25 267 ILE A N 1
ATOM 2129 C CA . ILE A 1 267 ? 14.375 0.642 -25.641 1.00 98.25 267 ILE A CA 1
ATOM 2130 C C . ILE A 1 267 ? 14.982 -0.758 -25.744 1.00 98.25 267 ILE A C 1
ATOM 2132 O O . ILE A 1 267 ? 16.169 -0.950 -25.456 1.00 98.25 267 ILE A O 1
ATOM 2136 N N . GLY A 1 268 ? 14.143 -1.715 -26.138 1.00 98.06 268 GLY A N 1
ATOM 2137 C CA . GLY A 1 268 ? 14.512 -3.116 -26.312 1.00 98.06 268 GLY A CA 1
ATOM 2138 C C . GLY A 1 268 ? 15.202 -3.418 -27.638 1.00 98.06 268 GLY A C 1
ATOM 2139 O O . GLY A 1 268 ? 15.252 -2.579 -28.550 1.00 98.06 268 GLY A O 1
ATOM 2140 N N . HIS A 1 269 ? 15.777 -4.616 -27.715 1.00 98.06 269 HIS A N 1
ATOM 2141 C CA . HIS A 1 269 ? 16.425 -5.141 -28.913 1.00 98.06 269 HIS A CA 1
ATOM 2142 C C . HIS A 1 269 ? 16.466 -6.677 -28.942 1.00 98.06 269 HIS A C 1
ATOM 2144 O O . HIS A 1 269 ? 16.260 -7.374 -27.953 1.00 98.06 269 HIS A O 1
ATOM 2150 N N . ASP A 1 270 ? 16.840 -7.234 -30.088 1.00 97.81 270 ASP A N 1
ATOM 2151 C CA . ASP A 1 270 ? 16.840 -8.674 -30.384 1.00 97.81 270 ASP A CA 1
ATOM 2152 C C . ASP A 1 270 ? 17.955 -9.513 -29.713 1.00 97.81 270 ASP A C 1
ATOM 2154 O O . ASP A 1 270 ? 18.272 -10.613 -30.167 1.00 97.81 270 ASP A O 1
ATOM 2158 N N . SER A 1 271 ? 18.633 -8.990 -28.691 1.00 97.19 271 SER A N 1
ATOM 2159 C CA . SER A 1 271 ? 19.880 -9.578 -28.156 1.00 97.19 271 SER A CA 1
ATOM 2160 C C . SER A 1 271 ? 20.003 -9.451 -26.634 1.00 97.19 271 SER A C 1
ATOM 2162 O O . SER A 1 271 ? 21.109 -9.356 -26.106 1.00 97.19 271 SER A O 1
ATOM 2164 N N . GLU A 1 272 ? 18.868 -9.393 -25.934 1.00 97.62 272 GLU A N 1
ATOM 2165 C CA . GLU A 1 272 ? 18.820 -9.204 -24.476 1.00 97.62 272 GLU A CA 1
ATOM 2166 C C . GLU A 1 272 ? 19.145 -10.481 -23.678 1.00 97.62 272 GLU A C 1
ATOM 2168 O O . GLU A 1 272 ? 19.526 -10.416 -22.510 1.00 97.62 272 GLU A O 1
ATOM 2173 N N . SER A 1 273 ? 19.028 -11.657 -24.302 1.00 97.31 273 SER A N 1
ATOM 2174 C CA . SER A 1 273 ? 19.389 -12.941 -23.697 1.00 97.31 273 SER A CA 1
ATOM 2175 C C . SER A 1 273 ? 20.898 -13.193 -23.726 1.00 97.31 273 SER A C 1
ATOM 2177 O O . SER A 1 273 ? 21.621 -12.659 -24.566 1.00 97.31 273 SER A O 1
ATOM 2179 N N . SER A 1 274 ? 21.379 -14.085 -22.856 1.00 97.81 274 SER A N 1
ATOM 2180 C CA . SER A 1 274 ? 22.765 -14.553 -22.928 1.00 97.81 274 SER A CA 1
ATOM 2181 C C . SER A 1 274 ? 22.994 -15.405 -24.180 1.00 97.81 274 SER A C 1
ATOM 2183 O O . SER A 1 274 ? 22.224 -16.328 -24.443 1.00 97.81 274 SER A O 1
ATOM 2185 N N . ILE A 1 275 ? 24.037 -15.095 -24.953 1.00 97.62 275 ILE A N 1
ATOM 2186 C CA . ILE A 1 275 ? 24.367 -15.790 -26.206 1.00 97.62 275 ILE A CA 1
ATOM 2187 C C . ILE A 1 275 ? 25.797 -16.327 -26.126 1.00 97.62 275 ILE A C 1
ATOM 2189 O O . ILE A 1 275 ? 26.729 -15.580 -25.819 1.00 97.62 275 ILE A O 1
ATOM 2193 N N . LYS A 1 276 ? 25.953 -17.622 -26.426 1.00 96.94 276 LYS A N 1
ATOM 2194 C CA . LYS A 1 276 ? 27.245 -18.316 -26.483 1.00 96.94 276 LYS A CA 1
ATOM 2195 C C . LYS A 1 276 ? 28.058 -17.869 -27.704 1.00 96.94 276 LYS A C 1
ATOM 2197 O O . LYS A 1 276 ? 27.511 -17.707 -28.793 1.00 96.94 276 LYS A O 1
ATOM 2202 N N . VAL A 1 277 ? 29.364 -17.731 -27.516 1.00 94.69 277 VAL A N 1
ATOM 2203 C CA . VAL A 1 277 ? 30.379 -17.496 -28.545 1.00 94.69 277 VAL A CA 1
ATOM 2204 C C . VAL A 1 277 ? 31.381 -18.640 -28.476 1.00 94.69 277 VAL A C 1
ATOM 2206 O O . VAL A 1 277 ? 31.968 -18.873 -27.422 1.00 94.69 277 VAL A O 1
ATOM 2209 N N . ASP A 1 278 ? 31.518 -19.370 -29.577 1.00 93.38 278 ASP A N 1
ATOM 2210 C CA . ASP A 1 278 ? 32.335 -20.579 -29.692 1.00 93.38 278 ASP A CA 1
ATOM 2211 C C . ASP A 1 278 ? 32.653 -20.823 -31.177 1.00 93.38 278 ASP A C 1
ATOM 2213 O O . ASP A 1 278 ? 31.791 -20.598 -32.034 1.00 93.38 278 ASP A O 1
ATOM 2217 N N . GLY A 1 279 ? 33.876 -21.243 -31.484 1.00 91.75 279 GLY A N 1
ATOM 2218 C CA . GLY A 1 279 ? 34.394 -21.486 -32.829 1.00 91.75 279 GLY A CA 1
ATOM 2219 C C . GLY A 1 279 ? 34.955 -20.258 -33.561 1.00 91.75 279 GLY A C 1
ATOM 2220 O O . GLY A 1 279 ? 35.068 -20.296 -34.788 1.00 91.75 279 GLY A O 1
ATOM 2221 N N . TYR A 1 280 ? 35.301 -19.167 -32.865 1.00 91.31 280 TYR A N 1
ATOM 2222 C CA . TYR A 1 280 ? 35.781 -17.927 -33.499 1.00 91.31 280 TYR A CA 1
ATOM 2223 C C . TYR A 1 280 ? 37.180 -17.529 -33.015 1.00 91.31 280 TYR A C 1
ATOM 2225 O O . TYR A 1 280 ? 37.322 -16.789 -32.047 1.00 91.31 280 TYR A O 1
ATOM 2233 N N . GLU A 1 281 ? 38.204 -17.977 -33.743 1.00 88.38 281 GLU A N 1
ATOM 2234 C CA . GLU A 1 281 ? 39.616 -17.719 -33.418 1.00 88.38 281 GLU A CA 1
ATOM 2235 C C . GLU A 1 281 ? 40.023 -16.259 -33.672 1.00 88.38 281 GLU A C 1
ATOM 2237 O O . GLU A 1 281 ? 40.428 -15.527 -32.775 1.00 88.38 281 GLU A O 1
ATOM 2242 N N . ALA A 1 282 ? 39.865 -15.786 -34.912 1.00 90.19 282 ALA A N 1
ATOM 2243 C CA . ALA A 1 282 ? 40.359 -14.467 -35.294 1.00 90.19 282 ALA A CA 1
ATOM 2244 C C . ALA A 1 282 ? 39.690 -13.326 -34.496 1.00 90.19 282 ALA A C 1
ATOM 2246 O O . ALA A 1 282 ? 38.478 -13.318 -34.267 1.00 90.19 282 ALA A O 1
ATOM 2247 N N . ALA A 1 283 ? 40.479 -12.306 -34.144 1.00 91.19 283 ALA A N 1
ATOM 2248 C CA . ALA A 1 283 ? 40.031 -11.149 -33.370 1.00 91.19 283 ALA A CA 1
ATOM 2249 C C . ALA A 1 283 ? 38.761 -10.492 -33.951 1.00 91.19 283 ALA A C 1
ATOM 2251 O O . ALA A 1 283 ? 38.738 -9.996 -35.083 1.00 91.19 283 ALA A O 1
ATOM 2252 N N . GLY A 1 284 ? 37.695 -10.444 -33.148 1.00 91.56 284 GLY A N 1
ATOM 2253 C CA . GLY A 1 284 ? 36.407 -9.862 -33.516 1.00 91.56 284 GLY A CA 1
ATOM 2254 C C . GLY A 1 284 ? 35.717 -10.535 -34.706 1.00 91.56 284 GLY A C 1
ATOM 2255 O O . GLY A 1 284 ? 34.985 -9.848 -35.432 1.00 91.56 284 GLY A O 1
ATOM 2256 N N . ARG A 1 285 ? 35.999 -11.825 -34.948 1.00 93.56 285 ARG A N 1
ATOM 2257 C CA . ARG A 1 285 ? 35.403 -12.626 -36.023 1.00 93.56 285 ARG A CA 1
ATOM 2258 C C . ARG A 1 285 ? 33.943 -12.952 -35.749 1.00 93.56 285 ARG A C 1
ATOM 2260 O O . ARG A 1 285 ? 33.144 -12.868 -36.683 1.00 93.56 285 ARG A O 1
ATOM 2267 N N . TYR A 1 286 ? 33.591 -13.281 -34.506 1.00 95.75 286 TYR A N 1
ATOM 2268 C CA . TYR A 1 286 ? 32.191 -13.311 -34.107 1.00 95.75 286 TYR A CA 1
ATOM 2269 C C . TYR A 1 286 ? 31.625 -11.897 -34.222 1.00 95.75 286 TYR A C 1
ATOM 2271 O O . TYR A 1 286 ? 32.256 -10.927 -33.796 1.00 95.75 286 TYR A O 1
ATOM 2279 N N . SER A 1 287 ? 30.427 -11.781 -34.786 1.00 96.44 287 SER A N 1
ATOM 2280 C CA . SER A 1 287 ? 29.726 -10.514 -34.964 1.00 96.44 287 SER A CA 1
ATOM 2281 C C . SER A 1 287 ? 28.255 -10.699 -34.619 1.00 96.44 287 SER A C 1
ATOM 2283 O O . SER A 1 287 ? 27.550 -11.499 -35.236 1.00 96.44 287 SER A O 1
ATOM 2285 N N . ARG A 1 288 ? 27.780 -9.922 -33.644 1.00 97.81 288 ARG A N 1
ATOM 2286 C CA . ARG A 1 288 ? 26.360 -9.784 -33.321 1.00 97.81 288 ARG A CA 1
ATOM 2287 C C . ARG A 1 288 ? 25.945 -8.338 -33.505 1.00 97.81 288 ARG A C 1
ATOM 2289 O O . ARG A 1 288 ? 26.171 -7.512 -32.626 1.00 97.81 288 ARG A O 1
ATOM 2296 N N . LYS A 1 289 ? 25.333 -8.041 -34.651 1.00 98.12 289 LYS A N 1
ATOM 2297 C CA . LYS A 1 289 ? 24.655 -6.761 -34.884 1.00 98.12 289 LYS A CA 1
ATOM 2298 C C . LYS A 1 289 ? 23.371 -6.708 -34.063 1.00 98.12 289 LYS A C 1
ATOM 2300 O O . LYS A 1 289 ? 22.651 -7.701 -34.007 1.00 98.12 289 LYS A O 1
ATOM 2305 N N . ILE A 1 290 ? 23.106 -5.560 -33.452 1.00 98.38 290 ILE A N 1
ATOM 2306 C CA . ILE A 1 290 ? 21.965 -5.358 -32.559 1.00 98.38 290 ILE A CA 1
ATOM 2307 C C . ILE A 1 290 ? 20.833 -4.691 -33.327 1.00 98.38 290 ILE A C 1
ATOM 2309 O O . ILE A 1 290 ? 21.011 -3.602 -33.880 1.00 98.38 290 ILE A O 1
ATOM 2313 N N . LYS A 1 291 ? 19.667 -5.339 -33.357 1.00 98.12 291 LYS A N 1
ATOM 2314 C CA . LYS A 1 291 ? 18.454 -4.781 -33.956 1.00 98.12 291 LYS A CA 1
ATOM 2315 C C . LYS A 1 291 ? 17.530 -4.290 -32.846 1.00 98.12 291 LYS A C 1
ATOM 2317 O O . LYS A 1 291 ? 16.926 -5.095 -32.145 1.00 98.12 291 LYS A O 1
ATOM 2322 N N . TYR A 1 292 ? 17.438 -2.972 -32.703 1.00 98.19 292 TYR A N 1
ATOM 2323 C CA . TYR A 1 292 ? 16.527 -2.324 -31.759 1.00 98.19 292 TYR A CA 1
ATOM 2324 C C . TYR A 1 292 ? 15.080 -2.358 -32.254 1.00 98.19 292 TYR A C 1
ATOM 2326 O O . TYR A 1 292 ? 14.825 -2.376 -33.460 1.00 98.19 292 TYR A O 1
ATOM 2334 N N . ASP A 1 293 ? 14.143 -2.286 -31.310 1.00 96.50 293 ASP A N 1
ATOM 2335 C CA . ASP A 1 293 ? 12.697 -2.235 -31.573 1.00 96.50 293 ASP A CA 1
ATOM 2336 C C . ASP A 1 293 ? 12.249 -0.917 -32.236 1.00 96.50 293 ASP A C 1
ATOM 2338 O O . ASP A 1 293 ? 11.095 -0.763 -32.636 1.00 96.50 293 ASP A O 1
ATOM 2342 N N . THR A 1 294 ? 13.158 0.054 -32.347 1.00 94.81 294 THR A N 1
ATOM 2343 C CA . THR A 1 294 ? 12.918 1.384 -32.907 1.00 94.81 294 THR A CA 1
ATOM 2344 C C . THR A 1 294 ? 14.083 1.846 -33.785 1.00 94.81 294 THR A C 1
ATOM 2346 O O . THR A 1 294 ? 15.166 1.254 -33.781 1.00 94.81 294 THR A O 1
ATOM 2349 N N . THR A 1 295 ? 13.862 2.894 -34.580 1.00 95.75 295 THR A N 1
ATOM 2350 C CA . THR A 1 295 ? 14.858 3.392 -35.537 1.00 95.75 295 THR A CA 1
ATOM 2351 C C . THR A 1 295 ? 16.001 4.118 -34.833 1.00 95.75 295 THR A C 1
ATOM 2353 O O . THR A 1 295 ? 15.802 4.776 -33.812 1.00 95.75 295 THR A O 1
ATOM 2356 N N . MET A 1 296 ? 17.211 4.059 -35.399 1.00 95.81 296 MET A N 1
ATOM 2357 C CA . MET A 1 296 ? 18.374 4.728 -34.804 1.00 95.81 296 MET A CA 1
ATOM 2358 C C . MET A 1 296 ? 18.175 6.248 -34.676 1.00 95.81 296 MET A C 1
ATOM 2360 O O . MET A 1 296 ? 18.616 6.833 -33.690 1.00 95.81 296 MET A O 1
ATOM 2364 N N . ASP A 1 297 ? 17.447 6.879 -35.601 1.00 94.88 297 ASP A N 1
ATOM 2365 C CA . ASP A 1 297 ? 17.120 8.309 -35.533 1.00 94.88 297 ASP A CA 1
ATOM 2366 C C . ASP A 1 297 ? 16.254 8.650 -34.311 1.00 94.88 297 ASP A C 1
ATOM 2368 O O . ASP A 1 297 ? 16.526 9.627 -33.606 1.00 94.88 297 ASP A O 1
ATOM 2372 N N . GLN A 1 298 ? 15.250 7.817 -34.013 1.00 96.06 298 GLN A N 1
ATOM 2373 C CA . GLN A 1 298 ? 14.419 7.953 -32.813 1.00 96.06 298 GLN A CA 1
ATOM 2374 C C . GLN A 1 298 ? 15.244 7.708 -31.542 1.00 96.06 298 GLN A C 1
ATOM 2376 O O . GLN A 1 298 ? 15.137 8.483 -30.591 1.00 96.06 298 GLN A O 1
ATOM 2381 N N . ILE A 1 299 ? 16.129 6.702 -31.533 1.00 97.25 299 ILE A N 1
ATOM 2382 C CA . ILE A 1 299 ? 17.036 6.443 -30.400 1.00 97.25 299 ILE A CA 1
ATOM 2383 C C . ILE A 1 299 ? 17.944 7.647 -30.135 1.00 97.25 299 ILE A C 1
ATOM 2385 O O . ILE A 1 299 ? 18.064 8.097 -28.996 1.00 97.25 299 ILE A O 1
ATOM 2389 N N . VAL A 1 300 ? 18.574 8.196 -31.176 1.00 96.19 300 VAL A N 1
ATOM 2390 C CA . VAL A 1 300 ? 19.451 9.369 -31.058 1.00 96.19 300 VAL A CA 1
ATOM 2391 C C . VAL A 1 300 ? 18.675 10.573 -30.532 1.00 96.19 300 VAL A C 1
ATOM 2393 O O . VAL A 1 300 ? 19.188 11.298 -29.678 1.00 96.19 300 VAL A O 1
ATOM 2396 N N . ALA A 1 301 ? 17.429 10.768 -30.972 1.00 95.50 301 ALA A N 1
ATOM 2397 C CA . ALA A 1 301 ? 16.573 11.825 -30.449 1.00 95.50 301 ALA A CA 1
ATOM 2398 C C . ALA A 1 301 ? 16.257 11.633 -28.952 1.00 95.50 301 ALA A C 1
ATOM 2400 O O . ALA A 1 301 ? 16.375 12.590 -28.184 1.00 95.50 301 ALA A O 1
ATOM 2401 N N . ILE A 1 302 ? 15.951 10.405 -28.511 1.00 96.88 302 ILE A N 1
ATOM 2402 C CA . ILE A 1 302 ? 15.739 10.074 -27.088 1.00 96.88 302 ILE A CA 1
ATOM 2403 C C . ILE A 1 302 ? 17.002 10.356 -26.270 1.00 96.88 302 ILE A C 1
ATOM 2405 O O . ILE A 1 302 ? 16.933 11.027 -25.237 1.00 96.88 302 ILE A O 1
ATOM 2409 N N . ILE A 1 303 ? 18.167 9.892 -26.735 1.00 97.44 303 ILE A N 1
ATOM 2410 C CA . ILE A 1 303 ? 19.453 10.127 -26.064 1.00 97.44 303 ILE A CA 1
ATOM 2411 C C . ILE A 1 303 ? 19.734 11.629 -25.966 1.00 97.44 303 ILE A C 1
ATOM 2413 O O . ILE A 1 303 ? 20.135 12.115 -24.907 1.00 97.44 303 ILE A O 1
ATOM 2417 N N . SER A 1 304 ? 19.516 12.379 -27.047 1.00 95.00 304 SER A N 1
ATOM 2418 C CA . SER A 1 304 ? 19.744 13.826 -27.076 1.00 95.00 304 SER A CA 1
ATOM 2419 C C . SER A 1 304 ? 18.833 14.577 -26.104 1.00 95.00 304 SER A C 1
ATOM 2421 O O . SER A 1 304 ? 19.291 15.521 -25.469 1.00 95.00 304 SER A O 1
ATOM 2423 N N . GLY A 1 305 ? 17.570 14.158 -25.973 1.00 93.56 305 GLY A N 1
ATOM 2424 C CA . GLY A 1 305 ? 16.584 14.780 -25.082 1.00 93.56 305 GLY A CA 1
ATOM 2425 C C . GLY A 1 305 ? 16.677 14.357 -23.611 1.00 93.56 305 GLY A C 1
ATOM 2426 O O . GLY A 1 305 ? 15.978 14.919 -22.772 1.00 93.56 305 GLY A O 1
ATOM 2427 N N . SER A 1 306 ? 17.517 13.375 -23.285 1.00 96.81 306 SER A N 1
ATOM 2428 C CA . SER A 1 306 ? 17.662 12.841 -21.924 1.00 96.81 306 SER A CA 1
ATOM 2429 C C . SER A 1 306 ? 18.873 13.436 -21.209 1.00 96.81 306 SER A C 1
ATOM 2431 O O . SER A 1 306 ? 19.854 13.814 -21.846 1.00 96.81 306 SER A O 1
ATOM 2433 N N . LYS A 1 307 ? 18.868 13.485 -19.877 1.00 96.81 307 LYS A N 1
ATOM 2434 C CA . LYS A 1 307 ? 20.043 13.901 -19.095 1.00 96.81 307 LYS A CA 1
ATOM 2435 C C . LYS A 1 307 ? 21.048 12.763 -18.972 1.00 96.81 307 LYS A C 1
ATOM 2437 O O . LYS A 1 307 ? 22.240 12.967 -19.185 1.00 96.81 307 LYS A O 1
ATOM 2442 N N . ASN A 1 308 ? 20.548 11.562 -18.712 1.00 98.00 308 ASN A N 1
ATOM 2443 C CA . ASN A 1 308 ? 21.333 10.352 -18.520 1.00 98.00 308 ASN A CA 1
ATOM 2444 C C . ASN A 1 308 ? 20.855 9.271 -19.487 1.00 98.00 308 ASN A C 1
ATOM 2446 O O . ASN A 1 308 ? 19.660 9.176 -19.768 1.00 98.00 308 ASN A O 1
ATOM 2450 N N . CYS A 1 309 ? 21.788 8.450 -19.964 1.00 98.50 309 CYS A N 1
ATOM 2451 C CA . CYS A 1 309 ? 21.464 7.165 -20.562 1.00 98.50 309 CYS A CA 1
ATOM 2452 C C . CYS A 1 309 ? 22.478 6.124 -20.111 1.00 98.50 309 CYS A C 1
ATOM 2454 O O . CYS A 1 309 ? 23.659 6.434 -19.962 1.00 98.50 309 CYS A O 1
ATOM 2456 N N . GLU A 1 310 ? 22.016 4.895 -19.942 1.00 98.50 310 GLU A N 1
ATOM 2457 C CA . GLU A 1 310 ? 22.847 3.750 -19.614 1.00 98.50 310 GLU A CA 1
ATOM 2458 C C . GLU A 1 310 ? 22.449 2.542 -20.465 1.00 98.50 310 GLU A C 1
ATOM 2460 O O . GLU A 1 310 ? 21.289 2.387 -20.855 1.00 98.50 310 GLU A O 1
ATOM 2465 N N . GLN A 1 311 ? 23.415 1.677 -20.752 1.00 98.62 311 GLN A N 1
ATOM 2466 C CA . GLN A 1 311 ? 23.160 0.372 -21.347 1.00 98.62 311 GLN A CA 1
ATOM 2467 C C . GLN A 1 311 ? 24.055 -0.669 -20.689 1.00 98.62 311 GLN A C 1
ATOM 2469 O O . GLN A 1 311 ? 25.267 -0.479 -20.583 1.00 98.62 311 GLN A O 1
ATOM 2474 N N . PHE A 1 312 ? 23.458 -1.752 -20.206 1.00 98.69 312 PHE A N 1
ATOM 2475 C CA . PHE A 1 312 ? 24.200 -2.809 -19.531 1.00 98.69 312 PHE A CA 1
ATOM 2476 C C . PHE A 1 312 ? 24.917 -3.699 -20.549 1.00 98.69 312 PHE A C 1
ATOM 2478 O O . PHE A 1 312 ? 24.334 -4.060 -21.569 1.00 98.69 312 PHE A O 1
ATOM 2485 N N . VAL A 1 313 ? 26.155 -4.088 -20.258 1.00 98.50 313 VAL A N 1
ATOM 2486 C CA . VAL A 1 313 ? 26.884 -5.120 -21.003 1.00 98.50 313 VAL A CA 1
ATOM 2487 C C . VAL A 1 313 ? 27.536 -6.094 -20.032 1.00 98.50 313 VAL A C 1
ATOM 2489 O O . VAL A 1 313 ? 27.984 -5.708 -18.952 1.00 98.50 313 VAL A O 1
ATOM 2492 N N . LYS A 1 314 ? 27.594 -7.364 -20.425 1.00 98.31 314 LYS A N 1
ATOM 2493 C CA . LYS A 1 314 ? 28.217 -8.447 -19.667 1.00 98.31 314 LYS A CA 1
ATOM 2494 C C . LYS A 1 314 ? 28.918 -9.404 -20.613 1.00 98.31 314 LYS A C 1
ATOM 2496 O O . LYS A 1 314 ? 28.360 -9.753 -21.653 1.00 98.31 314 LYS A O 1
ATOM 2501 N N . TYR A 1 315 ? 30.111 -9.836 -20.231 1.00 97.31 315 TYR A N 1
ATOM 2502 C CA . TYR A 1 315 ? 30.835 -10.905 -20.896 1.00 97.31 315 TYR A CA 1
ATOM 2503 C C . TYR A 1 315 ? 31.372 -11.864 -19.844 1.00 97.31 315 TYR A C 1
ATOM 2505 O O . TYR A 1 315 ? 32.125 -11.462 -18.961 1.00 97.31 315 TYR A O 1
ATOM 2513 N N . LYS A 1 316 ? 30.935 -13.116 -19.932 1.00 97.06 316 LYS A N 1
ATOM 2514 C CA . LYS A 1 316 ? 31.461 -14.234 -19.162 1.00 97.06 316 LYS A CA 1
ATOM 2515 C C . LYS A 1 316 ? 32.363 -15.040 -20.088 1.00 97.06 316 LYS A C 1
ATOM 2517 O O . LYS A 1 316 ? 31.941 -15.387 -21.186 1.00 97.06 316 LYS A O 1
ATOM 2522 N N . CYS A 1 317 ? 33.574 -15.328 -19.656 1.00 94.50 317 CYS A N 1
ATOM 2523 C CA . CYS A 1 317 ? 34.656 -15.795 -20.514 1.00 94.50 317 CYS A CA 1
ATOM 2524 C C . CYS A 1 317 ? 35.399 -16.958 -19.857 1.00 94.50 317 CYS A C 1
ATOM 2526 O O . CYS A 1 317 ? 35.473 -17.056 -18.630 1.00 94.50 317 CYS A O 1
ATOM 2528 N N . TYR A 1 318 ? 35.923 -17.845 -20.691 1.00 93.88 318 TYR A N 1
ATOM 2529 C CA . TYR A 1 318 ? 36.768 -18.964 -20.308 1.00 93.88 318 TYR A CA 1
ATOM 2530 C C . TYR A 1 318 ? 37.860 -19.073 -21.358 1.00 93.88 318 TYR A C 1
ATOM 2532 O O . TYR A 1 318 ? 37.540 -19.338 -22.516 1.00 93.88 318 TYR A O 1
ATOM 2540 N N . ASN A 1 319 ? 39.103 -18.809 -20.956 1.00 89.06 319 ASN A N 1
ATOM 2541 C CA . ASN A 1 319 ? 40.249 -18.710 -21.857 1.00 89.06 319 ASN A CA 1
ATOM 2542 C C . ASN A 1 319 ? 39.973 -17.808 -23.079 1.00 89.06 319 ASN A C 1
ATOM 2544 O O . ASN A 1 319 ? 40.250 -18.194 -24.203 1.00 89.06 319 ASN A O 1
ATOM 2548 N N . ALA A 1 320 ? 39.346 -16.643 -22.850 1.00 89.19 320 ALA A N 1
ATOM 2549 C CA . ALA A 1 320 ? 39.037 -15.659 -23.888 1.00 89.19 320 ALA A CA 1
ATOM 2550 C C . ALA A 1 320 ? 39.121 -14.228 -23.327 1.00 89.19 320 ALA A C 1
ATOM 2552 O O . ALA A 1 320 ? 38.475 -13.921 -22.320 1.00 89.19 320 ALA A O 1
ATOM 2553 N N . GLY A 1 321 ? 39.860 -13.334 -23.992 1.00 89.19 321 GLY A N 1
ATOM 2554 C CA . GLY A 1 321 ? 40.114 -11.964 -23.508 1.00 89.19 321 GLY A CA 1
ATOM 2555 C C . GLY A 1 321 ? 39.447 -10.822 -24.288 1.00 89.19 321 GLY A C 1
ATOM 2556 O O . GLY A 1 321 ? 38.768 -11.025 -25.300 1.00 89.19 321 GLY A O 1
ATOM 2557 N N . PHE A 1 322 ? 39.677 -9.583 -23.833 1.00 91.12 322 PHE A N 1
ATOM 2558 C CA . PHE A 1 322 ? 39.392 -8.350 -24.579 1.00 91.12 322 PHE A CA 1
ATOM 2559 C C . PHE A 1 322 ? 40.634 -7.799 -25.288 1.00 91.12 322 PHE A C 1
ATOM 2561 O O . PHE A 1 322 ? 40.535 -7.363 -26.439 1.00 91.12 322 PHE A O 1
ATOM 2568 N N . TRP A 1 323 ? 41.783 -7.783 -24.599 1.00 85.50 323 TRP A N 1
ATOM 2569 C CA . TRP A 1 323 ? 43.003 -7.088 -25.039 1.00 85.50 323 TRP A CA 1
ATOM 2570 C C . TRP A 1 323 ? 44.249 -7.982 -25.151 1.00 85.50 323 TRP A C 1
ATOM 2572 O O . TRP A 1 323 ? 45.336 -7.461 -25.419 1.00 85.50 323 TRP A O 1
ATOM 2582 N N . PHE A 1 324 ? 44.126 -9.295 -24.947 1.00 69.38 324 PHE A N 1
ATOM 2583 C CA . PHE A 1 324 ? 45.251 -10.233 -25.010 1.00 69.38 324 PHE A CA 1
ATOM 2584 C C . PHE A 1 324 ? 45.838 -10.296 -26.436 1.00 69.38 324 PHE A C 1
ATOM 2586 O O . PHE A 1 324 ? 45.134 -10.609 -27.390 1.00 69.38 324 PHE A O 1
ATOM 2593 N N . GLY A 1 325 ? 47.110 -9.907 -26.619 1.00 62.75 325 GLY A N 1
ATOM 2594 C CA . GLY A 1 325 ? 47.788 -9.876 -27.933 1.00 62.75 325 GLY A CA 1
ATOM 2595 C C . GLY A 1 325 ? 47.248 -8.854 -28.959 1.00 62.75 325 GLY A C 1
ATOM 2596 O O . GLY A 1 325 ? 47.839 -8.671 -30.022 1.00 62.75 325 GLY A O 1
ATOM 2597 N N . GLY A 1 326 ? 46.150 -8.154 -28.651 1.00 70.25 326 GLY A N 1
ATOM 2598 C CA . GLY A 1 326 ? 45.428 -7.229 -29.529 1.00 70.25 326 GLY A CA 1
ATOM 2599 C C . GLY A 1 326 ? 43.952 -7.103 -29.111 1.00 70.25 326 GLY A C 1
ATOM 2600 O O . GLY A 1 326 ? 43.521 -7.792 -28.195 1.00 70.25 326 GLY A O 1
ATOM 2601 N N . PRO A 1 327 ? 43.140 -6.215 -29.722 1.00 80.50 327 PRO A N 1
ATOM 2602 C CA . PRO A 1 327 ? 41.724 -6.083 -29.367 1.00 80.50 327 PRO A CA 1
ATOM 2603 C C . PRO A 1 327 ? 40.891 -7.241 -29.950 1.00 80.50 327 PRO A C 1
ATOM 2605 O O . PRO A 1 327 ? 40.313 -7.099 -31.035 1.00 80.50 327 PRO A O 1
ATOM 2608 N N . THR A 1 328 ? 40.847 -8.369 -29.238 1.00 88.12 328 THR A N 1
ATOM 2609 C CA . THR A 1 328 ? 40.130 -9.605 -29.599 1.00 88.12 328 THR A CA 1
ATOM 2610 C C . THR A 1 328 ? 38.619 -9.454 -29.451 1.00 88.12 328 THR A C 1
ATOM 2612 O O . THR A 1 328 ? 37.874 -9.834 -30.360 1.00 88.12 328 THR A O 1
ATOM 2615 N N . SER A 1 329 ? 38.170 -8.798 -28.379 1.00 93.62 329 SER A N 1
ATOM 2616 C CA . SER A 1 329 ? 36.751 -8.597 -28.067 1.00 93.62 329 SER A CA 1
ATOM 2617 C C . SER A 1 329 ? 36.420 -7.126 -27.818 1.00 93.62 329 SER A C 1
ATOM 2619 O O . SER A 1 329 ? 37.207 -6.377 -27.243 1.00 93.62 329 SER A O 1
ATOM 2621 N N . ARG A 1 330 ? 35.261 -6.667 -28.302 1.00 94.62 330 ARG A N 1
ATOM 2622 C CA . ARG A 1 330 ? 34.846 -5.254 -28.247 1.00 94.62 330 ARG A CA 1
ATOM 2623 C C . ARG A 1 330 ? 33.366 -5.067 -28.545 1.00 94.62 330 ARG A C 1
ATOM 2625 O O . ARG A 1 330 ? 32.749 -5.860 -29.251 1.00 94.62 330 ARG A O 1
ATOM 2632 N N . TRP A 1 331 ? 32.836 -3.927 -28.122 1.00 97.56 331 TRP A N 1
ATOM 2633 C CA . TRP A 1 331 ? 31.570 -3.405 -28.627 1.00 97.56 331 TRP A CA 1
ATOM 2634 C C . TRP A 1 331 ? 31.803 -2.278 -29.641 1.00 97.56 331 TRP A C 1
ATOM 2636 O O . TRP A 1 331 ? 32.879 -1.670 -29.701 1.00 97.56 331 TRP A O 1
ATOM 2646 N N . VAL A 1 332 ? 30.800 -2.018 -30.473 1.00 98.06 332 VAL A N 1
ATOM 2647 C CA . VAL A 1 332 ? 30.809 -0.965 -31.492 1.00 98.06 332 VAL A CA 1
ATOM 2648 C C . VAL A 1 332 ? 29.741 0.069 -31.153 1.00 98.06 332 VAL A C 1
ATOM 2650 O O . VAL A 1 332 ? 28.600 -0.279 -30.843 1.00 98.06 332 VAL A O 1
ATOM 2653 N N . SER A 1 333 ? 30.130 1.343 -31.187 1.00 98.00 333 SER A N 1
ATOM 2654 C CA . SER A 1 333 ? 29.253 2.478 -30.892 1.00 98.00 333 SER A CA 1
ATOM 2655 C C . SER A 1 333 ? 28.232 2.730 -32.003 1.00 98.00 333 SER A C 1
ATOM 2657 O O . SER A 1 333 ? 28.355 2.224 -33.124 1.00 98.00 333 SER A O 1
ATOM 2659 N N . ARG A 1 334 ? 27.263 3.615 -31.746 1.00 96.94 334 ARG A N 1
ATOM 2660 C CA . ARG A 1 334 ? 26.346 4.107 -32.792 1.00 96.94 334 ARG A CA 1
ATOM 2661 C C . ARG A 1 334 ? 27.032 4.774 -33.986 1.00 96.94 334 ARG A C 1
ATOM 2663 O O . ARG A 1 334 ? 26.463 4.816 -35.068 1.00 96.94 334 ARG A O 1
ATOM 2670 N N . THR A 1 335 ? 28.246 5.292 -33.797 1.00 95.75 335 THR A N 1
ATOM 2671 C CA . THR A 1 335 ? 29.042 5.946 -34.847 1.00 95.75 335 THR A CA 1
ATOM 2672 C C . THR A 1 335 ? 29.948 4.965 -35.594 1.00 95.75 335 THR A C 1
ATOM 2674 O O . THR A 1 335 ? 30.775 5.391 -36.392 1.00 95.75 335 THR A O 1
ATOM 2677 N N . GLY A 1 336 ? 29.853 3.660 -35.310 1.00 96.12 336 GLY A N 1
ATOM 2678 C CA . GLY A 1 336 ? 30.735 2.641 -35.885 1.00 96.12 336 GLY A CA 1
ATOM 2679 C C . GLY A 1 336 ? 32.120 2.568 -35.229 1.00 96.12 336 GLY A C 1
ATOM 2680 O O . GLY A 1 336 ? 32.985 1.819 -35.691 1.00 96.12 336 GLY A O 1
ATOM 2681 N N . SER A 1 337 ? 32.355 3.315 -34.147 1.00 96.81 337 SER A N 1
ATOM 2682 C CA . SER A 1 337 ? 33.643 3.320 -33.453 1.00 96.81 337 SER A CA 1
ATOM 2683 C C . SER A 1 337 ? 33.839 2.019 -32.682 1.00 96.81 337 SER A C 1
ATOM 2685 O O . SER A 1 337 ? 32.969 1.579 -31.933 1.00 96.81 337 SER A O 1
ATOM 2687 N N . ARG A 1 338 ? 35.016 1.411 -32.841 1.00 95.62 338 ARG A N 1
ATOM 2688 C CA . ARG A 1 338 ? 35.444 0.215 -32.102 1.00 95.62 338 ARG A CA 1
ATOM 2689 C C . ARG A 1 338 ? 35.868 0.622 -30.697 1.00 95.62 338 ARG A C 1
ATOM 2691 O O . ARG A 1 338 ? 36.957 1.169 -30.517 1.00 95.62 338 ARG A O 1
ATOM 2698 N N . MET A 1 339 ? 35.012 0.360 -29.724 1.00 96.31 339 MET A N 1
ATOM 2699 C CA . MET A 1 339 ? 35.191 0.848 -28.366 1.00 96.31 339 MET A CA 1
ATOM 2700 C C . MET A 1 339 ? 36.199 -0.008 -27.609 1.00 96.31 339 MET A C 1
ATOM 2702 O O . MET A 1 339 ? 36.214 -1.233 -27.734 1.00 96.31 339 MET A O 1
ATOM 2706 N N . ARG A 1 340 ? 37.069 0.653 -26.838 1.00 94.06 340 ARG A N 1
ATOM 2707 C CA . ARG A 1 340 ? 38.140 -0.007 -26.076 1.00 94.06 340 ARG A CA 1
ATOM 2708 C C . ARG A 1 340 ? 37.857 -0.099 -24.580 1.00 94.06 340 ARG A C 1
ATOM 2710 O O . ARG A 1 340 ? 38.783 -0.149 -23.798 1.00 94.06 340 ARG A O 1
ATOM 2717 N N . ASN A 1 341 ? 36.617 -0.008 -24.142 1.00 95.75 341 ASN A N 1
ATOM 2718 C CA . ASN A 1 341 ? 36.243 -0.135 -22.734 1.00 95.75 341 ASN A CA 1
ATOM 2719 C C . ASN A 1 341 ? 35.088 -1.117 -22.616 1.00 95.75 341 ASN A C 1
ATOM 2721 O O . ASN A 1 341 ? 34.364 -1.319 -23.589 1.00 95.75 341 ASN A O 1
ATOM 2725 N N . TRP A 1 342 ? 34.885 -1.664 -21.426 1.00 96.94 342 TRP A N 1
ATOM 2726 C CA . TRP A 1 342 ? 33.706 -2.466 -21.118 1.00 96.94 342 TRP A CA 1
ATOM 2727 C C . TRP A 1 342 ? 32.814 -1.779 -20.077 1.00 96.94 342 TRP A C 1
ATOM 2729 O O . TRP A 1 342 ? 33.065 -0.635 -19.683 1.00 96.94 342 TRP A O 1
ATOM 2739 N N . GLY A 1 343 ? 31.746 -2.464 -19.663 1.00 97.19 343 GLY A N 1
ATOM 2740 C CA . GLY A 1 343 ? 30.792 -1.978 -18.670 1.00 97.19 343 GLY A CA 1
ATOM 2741 C C . GLY A 1 343 ? 31.477 -1.463 -17.400 1.00 97.19 343 GLY A C 1
ATOM 2742 O O . GLY A 1 343 ? 32.420 -2.074 -16.899 1.00 97.19 343 GLY A O 1
ATOM 2743 N N . GLY A 1 344 ? 31.022 -0.309 -16.902 1.00 97.00 344 GLY A N 1
ATOM 2744 C CA . GLY A 1 344 ? 31.555 0.342 -15.701 1.00 97.00 344 GLY A CA 1
ATOM 2745 C C . GLY A 1 344 ? 32.868 1.111 -15.890 1.00 97.00 344 GLY A C 1
ATOM 2746 O O . GLY A 1 344 ? 33.341 1.728 -14.940 1.00 97.00 344 GLY A O 1
ATOM 2747 N N . ALA A 1 345 ? 33.447 1.130 -17.095 1.00 97.06 345 ALA A N 1
ATOM 2748 C CA . ALA A 1 345 ? 34.673 1.868 -17.382 1.00 97.06 345 ALA A CA 1
ATOM 2749 C C . ALA A 1 345 ? 34.466 3.045 -18.343 1.00 97.06 345 ALA A C 1
ATOM 2751 O O . ALA A 1 345 ? 33.613 3.019 -19.232 1.00 97.06 345 ALA A O 1
ATOM 2752 N N . LYS A 1 346 ? 35.304 4.082 -18.194 1.00 95.75 346 LYS A N 1
ATOM 2753 C CA . LYS A 1 346 ? 35.308 5.263 -19.073 1.00 95.75 346 LYS A CA 1
ATOM 2754 C C . LYS A 1 346 ? 35.608 4.865 -20.521 1.00 95.75 346 LYS A C 1
ATOM 2756 O O . LYS A 1 346 ? 36.451 3.996 -20.760 1.00 95.75 346 LYS A O 1
ATOM 2761 N N . SER A 1 347 ? 34.971 5.545 -21.476 1.00 95.06 347 SER A N 1
ATOM 2762 C CA . SER A 1 347 ? 35.180 5.352 -22.914 1.00 95.06 347 SER A CA 1
ATOM 2763 C C . SER A 1 347 ? 36.662 5.286 -23.283 1.00 95.06 347 SER A C 1
ATOM 2765 O O . SER A 1 347 ? 37.448 6.149 -22.896 1.00 95.06 347 SER A O 1
ATOM 2767 N N . ASN A 1 348 ? 37.033 4.251 -24.039 1.00 91.81 348 ASN A N 1
ATOM 2768 C CA . ASN A 1 348 ? 38.392 3.995 -24.534 1.00 91.81 348 ASN A CA 1
ATOM 2769 C C . ASN A 1 348 ? 39.498 3.767 -23.481 1.00 91.81 348 ASN A C 1
ATOM 2771 O O . ASN A 1 348 ? 40.678 3.815 -23.821 1.00 91.81 348 ASN A O 1
ATOM 2775 N N . SER A 1 349 ? 39.145 3.469 -22.229 1.00 94.00 349 SER A N 1
ATOM 2776 C CA . SER A 1 349 ? 40.113 3.267 -21.135 1.00 94.00 349 SER A CA 1
ATOM 2777 C C . SER A 1 349 ? 40.918 1.960 -21.173 1.00 94.00 349 SER A C 1
ATOM 2779 O O . SER A 1 349 ? 41.876 1.851 -20.414 1.00 94.00 349 SER A O 1
ATOM 2781 N N . ARG A 1 350 ? 40.555 0.976 -22.013 1.00 93.38 350 ARG A N 1
ATOM 2782 C CA . ARG A 1 350 ? 41.078 -0.413 -21.980 1.00 93.38 350 ARG A CA 1
ATOM 2783 C C . ARG A 1 350 ? 40.850 -1.120 -20.648 1.00 93.38 350 ARG A C 1
ATOM 2785 O O . ARG A 1 350 ? 41.627 -1.975 -20.249 1.00 93.38 350 ARG A O 1
ATOM 2792 N N . LYS A 1 351 ? 39.783 -0.738 -19.949 1.00 95.06 351 LYS A N 1
ATOM 2793 C CA . LYS A 1 351 ? 39.414 -1.285 -18.646 1.00 95.06 351 LYS A CA 1
ATOM 2794 C C . LYS A 1 351 ? 37.962 -1.744 -18.627 1.00 95.06 351 LYS A C 1
ATOM 2796 O O . LYS A 1 351 ? 37.146 -1.310 -19.449 1.00 95.06 351 LYS A O 1
ATOM 2801 N N . CYS A 1 352 ? 37.672 -2.577 -17.641 1.00 96.38 352 CYS A N 1
ATOM 2802 C CA . CYS A 1 352 ? 36.344 -2.967 -17.186 1.00 96.38 352 CYS A CA 1
ATOM 2803 C C . CYS A 1 352 ? 36.087 -2.367 -15.794 1.00 96.38 352 CYS A C 1
ATOM 2805 O O . CYS A 1 352 ? 36.981 -1.738 -15.219 1.00 96.38 352 CYS A O 1
ATOM 2807 N N . ALA A 1 353 ? 34.884 -2.548 -15.240 1.00 97.44 353 ALA A N 1
ATOM 2808 C CA . ALA A 1 353 ? 34.525 -2.045 -13.910 1.00 97.44 353 ALA A CA 1
ATOM 2809 C C . ALA A 1 353 ? 35.592 -2.371 -12.845 1.00 97.44 353 ALA A C 1
ATOM 2811 O O . ALA A 1 353 ? 36.070 -1.466 -12.162 1.00 97.44 353 ALA A O 1
ATOM 2812 N N . CYS A 1 354 ? 36.044 -3.630 -12.778 1.00 96.75 354 CYS A N 1
ATOM 2813 C CA . CYS A 1 354 ? 37.041 -4.064 -11.798 1.00 96.75 354 CYS A CA 1
ATOM 2814 C C . CYS A 1 354 ? 38.400 -3.359 -11.963 1.00 96.75 354 CYS A C 1
ATOM 2816 O O . CYS A 1 354 ? 39.082 -3.090 -10.976 1.00 96.75 354 CYS A O 1
ATOM 2818 N N . GLY A 1 355 ? 38.794 -3.017 -13.196 1.00 95.81 355 GLY A N 1
ATOM 2819 C CA . GLY A 1 355 ? 40.067 -2.350 -13.482 1.00 95.81 355 GLY A CA 1
ATOM 2820 C C . GLY A 1 355 ? 40.040 -0.853 -13.175 1.00 95.81 355 GLY A C 1
ATOM 2821 O O . GLY A 1 355 ? 41.093 -0.218 -13.047 1.00 95.81 355 GLY A O 1
ATOM 2822 N N . VAL A 1 356 ? 38.843 -0.270 -13.064 1.00 96.50 356 VAL A N 1
ATOM 2823 C CA . VAL A 1 356 ? 38.641 1.093 -12.552 1.00 96.50 356 VAL A CA 1
ATOM 2824 C C . VAL A 1 356 ? 38.755 1.113 -11.030 1.00 96.50 356 VAL A C 1
ATOM 2826 O O . VAL A 1 356 ? 39.386 2.015 -10.489 1.00 96.50 356 VAL A O 1
ATOM 2829 N N . THR A 1 357 ? 38.187 0.116 -10.351 1.00 96.75 357 THR A N 1
ATOM 2830 C CA . THR A 1 357 ? 38.164 0.011 -8.882 1.00 96.75 357 THR A CA 1
ATOM 2831 C C . THR A 1 357 ? 39.363 -0.735 -8.291 1.00 96.75 357 THR A C 1
ATOM 2833 O O . THR A 1 357 ? 39.422 -0.917 -7.078 1.00 96.75 357 THR A O 1
ATOM 2836 N N . SER A 1 358 ? 40.316 -1.176 -9.120 1.00 94.56 358 SER A N 1
ATOM 2837 C CA . SER A 1 358 ? 41.463 -2.011 -8.719 1.00 94.56 358 SER A CA 1
ATOM 2838 C C . SER A 1 358 ? 41.052 -3.291 -7.973 1.00 94.56 358 SER A C 1
ATOM 2840 O O . SER A 1 358 ? 41.748 -3.757 -7.070 1.00 94.56 358 SER A O 1
ATOM 2842 N N . SER A 1 359 ? 39.904 -3.853 -8.352 1.00 96.12 359 SER A N 1
ATOM 2843 C CA . SER A 1 359 ? 39.274 -5.009 -7.711 1.00 96.12 359 SER A CA 1
ATOM 2844 C C . SER A 1 359 ? 39.162 -6.225 -8.635 1.00 96.12 359 SER A C 1
ATOM 2846 O O . SER A 1 359 ? 38.354 -7.111 -8.365 1.00 96.12 359 SER A O 1
ATOM 2848 N N . CYS A 1 360 ? 39.910 -6.260 -9.745 1.00 95.19 360 CYS A N 1
ATOM 2849 C CA . CYS A 1 360 ? 40.001 -7.466 -10.573 1.00 95.19 360 CYS A CA 1
ATOM 2850 C C . CYS A 1 360 ? 40.678 -8.601 -9.790 1.00 95.19 360 CYS A C 1
ATOM 2852 O O . CYS A 1 360 ? 41.465 -8.341 -8.873 1.00 95.19 360 CYS A O 1
ATOM 2854 N N . ILE A 1 361 ? 40.374 -9.849 -10.160 1.00 94.50 361 ILE A N 1
ATOM 2855 C CA . ILE A 1 361 ? 40.933 -11.058 -9.528 1.00 94.50 361 ILE A CA 1
ATOM 2856 C C . ILE A 1 361 ? 42.464 -11.021 -9.590 1.00 94.50 361 ILE A C 1
ATOM 2858 O O . ILE A 1 361 ? 43.133 -11.190 -8.573 1.00 94.50 361 ILE A O 1
ATOM 2862 N N . ASP A 1 362 ? 43.006 -10.726 -10.770 1.00 92.31 362 ASP A N 1
ATOM 2863 C CA . ASP A 1 362 ? 44.393 -10.312 -10.939 1.00 92.31 362 ASP A CA 1
ATOM 2864 C C . ASP A 1 362 ? 44.431 -8.797 -11.146 1.00 92.31 362 ASP A C 1
ATOM 2866 O O . ASP A 1 362 ? 43.833 -8.253 -12.072 1.00 92.31 362 ASP A O 1
ATOM 2870 N N . ARG A 1 363 ? 45.131 -8.099 -10.252 1.00 92.88 363 ARG A N 1
ATOM 2871 C CA . ARG A 1 363 ? 45.227 -6.635 -10.266 1.00 92.88 363 ARG A CA 1
ATOM 2872 C C . ARG A 1 363 ? 46.174 -6.107 -11.348 1.00 92.88 363 ARG A C 1
ATOM 2874 O O . ARG A 1 363 ? 46.212 -4.896 -11.554 1.00 92.88 363 ARG A O 1
ATOM 2881 N N . SER A 1 364 ? 46.939 -6.978 -12.008 1.00 90.75 364 SER A N 1
ATOM 2882 C CA . SER A 1 364 ? 47.832 -6.614 -13.113 1.00 90.75 364 SER A CA 1
ATOM 2883 C C . SER A 1 364 ? 47.093 -6.403 -14.442 1.00 90.75 364 SER A C 1
ATOM 2885 O O . SER A 1 364 ? 47.618 -5.730 -15.332 1.00 90.75 364 SER A O 1
ATOM 2887 N N . VAL A 1 365 ? 45.856 -6.902 -14.562 1.00 90.62 365 VAL A N 1
ATOM 2888 C CA . VAL A 1 365 ? 45.021 -6.792 -15.767 1.00 90.62 365 VAL A CA 1
ATOM 2889 C C . VAL A 1 365 ? 43.901 -5.754 -15.619 1.00 90.62 365 VAL A C 1
ATOM 2891 O O . VAL A 1 365 ? 43.465 -5.406 -14.522 1.00 90.62 365 VAL A O 1
ATOM 2894 N N . GLY A 1 366 ? 43.431 -5.219 -16.752 1.00 92.75 366 GLY A N 1
ATOM 2895 C CA . GLY A 1 366 ? 42.378 -4.193 -16.793 1.00 92.75 366 GLY A CA 1
ATOM 2896 C C . GLY A 1 366 ? 40.944 -4.731 -16.690 1.00 92.75 366 GLY A C 1
ATOM 2897 O O . GLY A 1 366 ? 40.018 -3.944 -16.467 1.00 92.75 366 GLY A O 1
ATOM 2898 N N . CYS A 1 367 ? 40.772 -6.040 -16.867 1.00 95.44 367 CYS A N 1
ATOM 2899 C CA . CYS A 1 367 ? 39.511 -6.777 -16.882 1.00 95.44 367 CYS A CA 1
ATOM 2900 C C . CYS A 1 367 ? 39.763 -8.207 -16.394 1.00 95.44 367 CYS A C 1
ATOM 2902 O O . CYS A 1 367 ? 40.838 -8.751 -16.645 1.00 95.44 367 CYS A O 1
ATOM 2904 N N . ASN A 1 368 ? 38.780 -8.846 -15.761 1.00 95.62 368 ASN A N 1
ATOM 2905 C CA . ASN A 1 368 ? 38.926 -10.238 -15.328 1.00 95.62 368 ASN A CA 1
ATOM 2906 C C . ASN A 1 368 ? 39.093 -11.206 -16.512 1.00 95.62 368 ASN A C 1
ATOM 2908 O O . ASN A 1 368 ? 39.857 -12.162 -16.409 1.00 95.62 368 ASN A O 1
ATOM 2912 N N . CYS A 1 369 ? 38.432 -10.952 -17.645 1.00 94.00 369 CYS A N 1
ATOM 2913 C CA . CYS A 1 369 ? 38.569 -11.789 -18.841 1.00 94.00 369 CYS A CA 1
ATOM 2914 C C . CYS A 1 369 ? 39.964 -11.737 -19.475 1.00 94.00 369 CYS A C 1
ATOM 2916 O O . CYS A 1 369 ? 40.377 -12.682 -20.138 1.00 94.00 369 CYS A O 1
ATOM 2918 N N . ASP A 1 370 ? 40.732 -10.671 -19.242 1.00 92.62 370 ASP A N 1
ATOM 2919 C CA . ASP A 1 370 ? 42.090 -10.554 -19.788 1.00 92.62 370 ASP A CA 1
ATOM 2920 C C . ASP A 1 370 ? 43.114 -11.438 -19.063 1.00 92.62 370 ASP A C 1
ATOM 2922 O O . ASP A 1 370 ? 44.257 -11.518 -19.506 1.00 92.62 370 ASP A O 1
ATOM 2926 N N . GLN A 1 371 ? 42.717 -12.133 -17.988 1.00 89.19 371 GLN A N 1
ATOM 2927 C CA . GLN A 1 371 ? 43.534 -13.199 -17.402 1.00 89.19 371 GLN A CA 1
ATOM 2928 C C . GLN A 1 371 ? 43.789 -14.346 -18.387 1.00 89.19 371 GLN A C 1
ATOM 2930 O O . GLN A 1 371 ? 44.778 -15.053 -18.220 1.00 89.19 371 GLN A O 1
ATOM 2935 N N . ASN A 1 372 ? 42.891 -14.526 -19.365 1.00 84.50 372 ASN A N 1
ATOM 2936 C CA . ASN A 1 372 ? 42.964 -15.529 -20.423 1.00 84.50 372 ASN A CA 1
ATOM 2937 C C . ASN A 1 372 ? 43.446 -16.907 -19.933 1.00 84.50 372 ASN A C 1
ATOM 2939 O O . ASN A 1 372 ? 44.497 -17.398 -20.336 1.00 84.50 372 ASN A O 1
ATOM 2943 N N . ASN A 1 373 ? 42.716 -17.475 -18.972 1.00 85.94 373 ASN A N 1
ATOM 2944 C CA . ASN A 1 373 ? 43.056 -18.747 -18.347 1.00 85.94 373 ASN A CA 1
ATOM 2945 C C . ASN A 1 373 ? 41.847 -19.695 -18.316 1.00 85.94 373 ASN A C 1
ATOM 2947 O O . ASN A 1 373 ? 40.710 -19.315 -18.601 1.00 85.94 373 ASN A O 1
ATOM 2951 N N . ASN A 1 374 ? 42.087 -20.939 -17.908 1.00 88.00 374 ASN A N 1
ATOM 2952 C CA . ASN A 1 374 ? 41.091 -22.008 -17.807 1.00 88.00 374 ASN A CA 1
ATOM 2953 C C . ASN A 1 374 ? 40.111 -21.842 -16.617 1.00 88.00 374 ASN A C 1
ATOM 2955 O O . ASN A 1 374 ? 39.646 -22.840 -16.054 1.00 88.00 374 ASN A O 1
ATOM 2959 N N . VAL A 1 375 ? 39.801 -20.607 -16.204 1.00 91.75 375 VAL A N 1
ATOM 2960 C CA . VAL A 1 375 ? 38.839 -20.282 -15.142 1.00 91.75 375 VAL A CA 1
ATOM 2961 C C . VAL A 1 375 ? 37.744 -19.387 -15.708 1.00 91.75 375 VAL A C 1
ATOM 2963 O O . VAL A 1 375 ? 38.000 -18.436 -16.438 1.00 91.75 375 VAL A O 1
ATOM 2966 N N . TRP A 1 376 ? 36.495 -19.681 -15.346 1.00 94.81 376 TRP A N 1
ATOM 2967 C CA . TRP A 1 376 ? 35.376 -18.816 -15.700 1.00 94.81 376 TRP A CA 1
ATOM 2968 C C . TRP A 1 376 ? 35.463 -17.497 -14.943 1.00 94.81 376 TRP A C 1
ATOM 2970 O O . TRP A 1 376 ? 35.334 -17.477 -13.718 1.00 94.81 376 TRP A O 1
ATOM 2980 N N . THR A 1 377 ? 35.583 -16.399 -15.678 1.00 95.69 377 THR A N 1
ATOM 2981 C CA . THR A 1 377 ? 35.490 -15.049 -15.123 1.00 95.69 377 THR A CA 1
ATOM 2982 C C . THR A 1 377 ? 34.423 -14.234 -15.845 1.00 95.69 377 THR A C 1
ATOM 2984 O O . THR A 1 377 ? 33.814 -14.677 -16.823 1.00 95.69 377 THR A O 1
ATOM 2987 N N . GLU A 1 378 ? 34.098 -13.071 -15.288 1.00 96.44 378 GLU A N 1
ATOM 2988 C CA . GLU A 1 378 ? 33.069 -12.192 -15.824 1.00 96.44 378 GLU A CA 1
ATOM 2989 C C . GLU A 1 378 ? 33.469 -10.728 -15.644 1.00 96.44 378 GLU A C 1
ATOM 2991 O O . GLU A 1 378 ? 33.972 -10.322 -14.591 1.00 96.44 378 GLU A O 1
ATOM 2996 N N . ASP A 1 379 ? 33.170 -9.931 -16.666 1.00 97.69 379 ASP A N 1
ATOM 2997 C CA . ASP A 1 379 ? 33.161 -8.479 -16.600 1.00 97.69 379 ASP A CA 1
ATOM 2998 C C . ASP A 1 379 ? 31.790 -7.952 -17.028 1.00 97.69 379 ASP A C 1
ATOM 3000 O O . ASP A 1 379 ? 31.273 -8.261 -18.111 1.00 97.69 379 ASP A O 1
ATOM 3004 N N . SER A 1 380 ? 31.189 -7.117 -16.184 1.00 97.88 380 SER A N 1
ATOM 3005 C CA . SER A 1 380 ? 29.879 -6.526 -16.436 1.00 97.88 380 SER A CA 1
ATOM 3006 C C . SER A 1 380 ? 29.765 -5.105 -15.898 1.00 97.88 380 SER A C 1
ATOM 3008 O O . SER A 1 380 ? 30.554 -4.659 -15.064 1.00 97.88 380 SER A O 1
ATOM 3010 N N . GLY A 1 381 ? 28.788 -4.362 -16.413 1.00 98.19 381 GLY A N 1
ATOM 3011 C CA . GLY A 1 381 ? 28.470 -3.025 -15.931 1.00 98.19 381 GLY A CA 1
ATOM 3012 C C . GLY A 1 381 ? 27.769 -2.165 -16.973 1.00 98.19 381 GLY A C 1
ATOM 3013 O O . GLY A 1 381 ? 27.517 -2.584 -18.103 1.00 98.19 381 GLY A O 1
ATOM 3014 N N . TYR A 1 382 ? 27.472 -0.928 -16.588 1.00 98.56 382 TYR A N 1
ATOM 3015 C CA . TYR A 1 382 ? 26.806 0.031 -17.462 1.00 98.56 382 TYR A CA 1
ATOM 3016 C C . TYR A 1 382 ? 27.800 0.828 -18.305 1.00 98.56 382 TYR A C 1
ATOM 3018 O O . TYR A 1 382 ? 28.797 1.354 -17.809 1.00 98.56 382 TYR A O 1
ATOM 3026 N N . LEU A 1 383 ? 27.489 0.951 -19.589 1.00 98.56 383 LEU A N 1
ATOM 3027 C CA . LEU A 1 383 ? 28.013 1.977 -20.476 1.00 98.56 383 LEU A CA 1
ATOM 3028 C C . LEU A 1 383 ? 27.147 3.225 -20.287 1.00 98.56 383 LEU A C 1
ATOM 3030 O O . LEU A 1 383 ? 25.935 3.142 -20.452 1.00 98.56 383 LEU A O 1
ATOM 3034 N N . ILE A 1 384 ? 27.751 4.359 -19.928 1.00 97.81 384 ILE A N 1
ATOM 3035 C CA . ILE A 1 384 ? 27.022 5.596 -19.566 1.00 97.81 384 ILE A CA 1
ATOM 3036 C C . ILE A 1 384 ? 27.374 6.802 -20.448 1.00 97.81 384 ILE A C 1
ATOM 3038 O O . ILE A 1 384 ? 26.791 7.878 -20.321 1.00 97.81 384 ILE A O 1
ATOM 3042 N N . ASP A 1 385 ? 28.344 6.648 -21.351 1.00 97.25 385 ASP A N 1
ATOM 3043 C CA . ASP A 1 385 ? 28.731 7.713 -22.269 1.00 97.25 385 ASP A CA 1
ATOM 3044 C C . ASP A 1 385 ? 27.697 7.846 -23.392 1.00 97.25 385 ASP A C 1
ATOM 3046 O O . ASP A 1 385 ? 27.729 7.164 -24.421 1.00 97.25 385 ASP A O 1
ATOM 3050 N N . LYS A 1 386 ? 26.782 8.794 -23.195 1.00 96.38 386 LYS A N 1
ATOM 3051 C CA . LYS A 1 386 ? 25.733 9.148 -24.149 1.00 96.38 386 LYS A CA 1
ATOM 3052 C C . LYS A 1 386 ? 26.247 9.474 -25.544 1.00 96.38 386 LYS A C 1
ATOM 3054 O O . LYS A 1 386 ? 25.453 9.412 -26.473 1.00 96.38 386 LYS A O 1
ATOM 3059 N N . SER A 1 387 ? 27.507 9.866 -25.733 1.00 96.06 387 SER A N 1
ATOM 3060 C CA . SER A 1 387 ? 28.038 10.182 -27.066 1.00 96.06 387 SER A CA 1
ATOM 3061 C C . SER A 1 387 ? 28.315 8.931 -27.913 1.00 96.06 387 SER A C 1
ATOM 3063 O O . SER A 1 387 ? 28.377 9.022 -29.138 1.00 96.06 387 SER A O 1
ATOM 3065 N N . THR A 1 388 ? 28.408 7.757 -27.280 1.00 96.81 388 THR A N 1
ATOM 3066 C CA . THR A 1 388 ? 28.786 6.491 -27.928 1.00 96.81 388 THR A CA 1
ATOM 3067 C C . THR A 1 388 ? 27.658 5.453 -27.942 1.00 96.81 388 THR A C 1
ATOM 3069 O O . THR A 1 388 ? 27.630 4.602 -28.831 1.00 96.81 388 THR A O 1
ATOM 3072 N N . LEU A 1 389 ? 26.691 5.551 -27.026 1.00 98.25 389 LEU A N 1
ATOM 3073 C CA . LEU A 1 389 ? 25.494 4.698 -26.985 1.00 98.25 389 LEU A CA 1
ATOM 3074 C C . LEU A 1 389 ? 24.543 4.895 -28.185 1.00 98.25 389 LEU A C 1
ATOM 3076 O O . LEU A 1 389 ? 24.536 5.964 -28.781 1.00 98.25 389 LEU A O 1
ATOM 3080 N N . PRO A 1 390 ? 23.660 3.937 -28.503 1.00 98.50 390 PRO A N 1
ATOM 3081 C CA . PRO A 1 390 ? 23.644 2.573 -27.981 1.00 98.50 390 PRO A CA 1
ATOM 3082 C C . PRO A 1 390 ? 24.765 1.700 -28.568 1.00 98.50 390 PRO A C 1
ATOM 3084 O O . PRO A 1 390 ? 25.451 2.090 -29.516 1.00 98.50 390 PRO A O 1
ATOM 3087 N N . VAL A 1 391 ? 24.918 0.488 -28.033 1.00 98.62 391 VAL A N 1
ATOM 3088 C CA . VAL A 1 391 ? 25.722 -0.577 -28.649 1.00 98.62 391 VAL A CA 1
ATOM 3089 C C . VAL A 1 391 ? 25.054 -1.027 -29.951 1.00 98.62 391 VAL A C 1
ATOM 3091 O O . VAL A 1 391 ? 23.892 -1.431 -29.937 1.00 98.62 391 VAL A O 1
ATOM 3094 N N . THR A 1 392 ? 25.769 -0.991 -31.076 1.00 98.38 392 THR A N 1
ATOM 3095 C CA . THR A 1 392 ? 25.244 -1.437 -32.386 1.00 98.38 392 THR A CA 1
ATOM 3096 C C . THR A 1 392 ? 25.754 -2.804 -32.809 1.00 98.38 392 THR A C 1
ATOM 3098 O O . THR A 1 392 ? 25.111 -3.490 -33.604 1.00 98.38 392 THR A O 1
ATOM 3101 N N . GLU A 1 393 ? 26.896 -3.227 -32.273 1.00 98.25 393 GLU A N 1
ATOM 3102 C CA . GLU A 1 393 ? 27.481 -4.526 -32.566 1.00 98.25 393 GLU A CA 1
ATOM 3103 C C . GLU A 1 393 ? 28.353 -4.994 -31.398 1.00 98.25 393 GLU A C 1
ATOM 3105 O O . GLU A 1 393 ? 29.087 -4.202 -30.803 1.00 98.25 393 GLU A O 1
ATOM 3110 N N . LEU A 1 394 ? 28.313 -6.291 -31.103 1.00 97.81 394 LEU A N 1
ATOM 3111 C CA . LEU A 1 394 ? 29.324 -6.965 -30.296 1.00 97.81 394 LEU A CA 1
ATOM 3112 C C . LEU A 1 394 ? 30.205 -7.835 -31.177 1.00 97.81 394 LEU A C 1
ATOM 3114 O O . LEU A 1 394 ? 29.713 -8.544 -32.058 1.00 97.81 394 LEU A O 1
ATOM 3118 N N . ARG A 1 395 ? 31.508 -7.794 -30.914 1.00 96.44 395 ARG A N 1
ATOM 3119 C CA . ARG A 1 395 ? 32.497 -8.611 -31.601 1.00 96.44 395 ARG A CA 1
ATOM 3120 C C . ARG A 1 395 ? 33.379 -9.331 -30.604 1.00 96.44 395 ARG A C 1
ATOM 3122 O O . ARG A 1 395 ? 33.876 -8.703 -29.675 1.00 96.44 395 ARG A O 1
ATOM 3129 N N . PHE A 1 396 ? 33.604 -10.610 -30.855 1.00 95.19 396 PHE A N 1
ATOM 3130 C CA . PHE A 1 396 ? 34.437 -11.478 -30.030 1.00 95.19 396 PHE A CA 1
ATOM 3131 C C . PHE A 1 396 ? 35.356 -12.306 -30.937 1.00 95.19 396 PHE A C 1
ATOM 3133 O O . PHE A 1 396 ? 35.058 -12.517 -32.118 1.00 95.19 396 PHE A O 1
ATOM 3140 N N . GLY A 1 397 ? 36.495 -12.709 -30.402 1.00 91.31 397 GLY A N 1
ATOM 3141 C CA . GLY A 1 397 ? 37.467 -13.629 -30.996 1.00 91.31 397 GLY A CA 1
ATOM 3142 C C . GLY A 1 397 ? 38.180 -14.353 -29.857 1.00 91.31 397 GLY A C 1
ATOM 3143 O O . GLY A 1 397 ? 37.795 -14.116 -28.711 1.00 91.31 397 GLY A O 1
ATOM 3144 N N . ASP A 1 398 ? 39.197 -15.168 -30.147 1.00 87.38 398 ASP A N 1
ATOM 3145 C CA . ASP A 1 398 ? 39.876 -15.979 -29.115 1.00 87.38 398 ASP A CA 1
ATOM 3146 C C . ASP A 1 398 ? 38.860 -16.880 -28.385 1.00 87.38 398 ASP A C 1
ATOM 3148 O O . ASP A 1 398 ? 38.700 -16.854 -27.171 1.00 87.38 398 ASP A O 1
ATOM 3152 N N . THR A 1 399 ? 37.995 -17.518 -29.179 1.00 87.69 399 THR A N 1
ATOM 3153 C CA . THR A 1 399 ? 36.912 -18.391 -28.701 1.00 87.69 399 THR A CA 1
ATOM 3154 C C . THR A 1 399 ? 36.875 -19.670 -29.528 1.00 87.69 399 THR A C 1
ATOM 3156 O O . THR A 1 399 ? 35.810 -20.080 -29.987 1.00 87.69 399 THR A O 1
ATOM 3159 N N . SER A 1 400 ? 38.036 -20.244 -29.852 1.00 82.88 400 SER A N 1
ATOM 3160 C CA . SER A 1 400 ? 38.118 -21.527 -30.554 1.00 82.88 400 SER A CA 1
ATOM 3161 C C . SER A 1 400 ? 38.861 -22.570 -29.714 1.00 82.88 400 SER A C 1
ATOM 3163 O O . SER A 1 400 ? 39.290 -22.309 -28.603 1.00 82.88 400 SER A O 1
ATOM 3165 N N . THR A 1 401 ? 38.938 -23.821 -30.163 1.00 78.06 401 THR A N 1
ATOM 3166 C CA . THR A 1 401 ? 39.736 -24.815 -29.434 1.00 78.06 401 THR A CA 1
ATOM 3167 C C . THR A 1 401 ? 41.157 -24.811 -29.979 1.00 78.06 401 THR A C 1
ATOM 3169 O O . THR A 1 401 ? 41.391 -25.330 -31.072 1.00 78.06 401 THR A O 1
ATOM 3172 N N . PHE A 1 402 ? 42.113 -24.297 -29.204 1.00 66.00 402 PHE A N 1
ATOM 3173 C CA . PHE A 1 402 ? 43.534 -24.402 -29.524 1.00 66.00 402 PHE A CA 1
ATOM 3174 C C . PHE A 1 402 ? 44.232 -25.404 -28.595 1.00 66.00 402 PHE A C 1
ATOM 3176 O O . PHE A 1 402 ? 44.220 -25.279 -27.372 1.00 66.00 402 PHE A O 1
ATOM 3183 N N . SER A 1 403 ? 44.856 -26.433 -29.180 1.00 65.25 403 SER A N 1
ATOM 3184 C CA . SER A 1 403 ? 45.677 -27.427 -28.460 1.00 65.25 403 SER A CA 1
ATOM 3185 C C . SER A 1 403 ? 44.984 -28.125 -27.270 1.00 65.25 403 SER A C 1
ATOM 3187 O O . SER A 1 403 ? 45.627 -28.450 -26.276 1.00 65.25 403 SER A O 1
ATOM 3189 N N . GLY A 1 404 ? 43.672 -28.372 -27.363 1.00 67.88 404 GLY A N 1
ATOM 3190 C CA . GLY A 1 404 ? 42.892 -29.079 -26.335 1.00 67.88 404 GLY A CA 1
ATOM 3191 C C . GLY A 1 404 ? 42.332 -28.195 -25.213 1.00 67.88 404 GLY A C 1
ATOM 3192 O O . GLY A 1 404 ? 41.560 -28.693 -24.394 1.00 67.88 404 GLY A O 1
ATOM 3193 N N . ASN A 1 405 ? 42.651 -26.897 -25.200 1.00 75.44 405 ASN A N 1
ATOM 3194 C CA . ASN A 1 405 ? 41.992 -25.919 -24.340 1.00 75.44 405 ASN A CA 1
ATOM 3195 C C . ASN A 1 405 ? 40.761 -25.359 -25.047 1.00 75.44 405 ASN A C 1
ATOM 3197 O O . ASN A 1 405 ? 40.818 -24.973 -26.212 1.00 75.44 405 ASN A O 1
ATOM 3201 N N . ASN A 1 406 ? 39.639 -25.352 -24.340 1.00 83.50 406 ASN A N 1
ATOM 3202 C CA . ASN A 1 406 ? 38.391 -24.815 -24.854 1.00 83.50 406 ASN A CA 1
ATOM 3203 C C . ASN A 1 406 ? 38.349 -23.309 -24.581 1.00 83.50 406 ASN A C 1
ATOM 3205 O O . ASN A 1 406 ? 38.595 -22.919 -23.443 1.00 83.50 406 ASN A O 1
ATOM 3209 N N . GLU A 1 407 ? 38.009 -22.487 -25.569 1.00 89.81 407 GLU A N 1
ATOM 3210 C CA . GLU A 1 407 ? 37.871 -21.036 -25.412 1.00 89.81 407 GLU A CA 1
ATOM 3211 C C . GLU A 1 407 ? 36.437 -20.641 -25.740 1.00 89.81 407 GLU A C 1
ATOM 3213 O O . GLU A 1 407 ? 35.954 -20.837 -26.857 1.00 89.81 407 GLU A O 1
ATOM 3218 N N . ILE A 1 408 ? 35.707 -20.136 -24.747 1.00 92.94 408 ILE A N 1
ATOM 3219 C CA . ILE A 1 408 ? 34.267 -19.896 -24.875 1.00 92.94 408 ILE A CA 1
ATOM 3220 C C . ILE A 1 408 ? 33.889 -18.590 -24.188 1.00 92.94 408 ILE A C 1
ATOM 3222 O O . ILE A 1 408 ? 34.323 -18.286 -23.077 1.00 92.94 408 ILE A O 1
ATOM 3226 N N . GLY A 1 409 ? 32.982 -17.854 -24.827 1.00 94.81 409 GLY A N 1
ATOM 3227 C CA . GLY A 1 409 ? 32.358 -16.660 -24.272 1.00 94.81 409 GLY A CA 1
ATOM 3228 C C . GLY A 1 409 ? 30.838 -16.765 -24.158 1.00 94.81 409 GLY A C 1
ATOM 3229 O O . GLY A 1 409 ? 30.182 -17.492 -24.900 1.00 94.81 409 GLY A O 1
ATOM 3230 N N . TYR A 1 410 ? 30.254 -15.977 -23.262 1.00 97.62 410 TYR A N 1
ATOM 3231 C CA . TYR A 1 410 ? 28.826 -15.686 -23.199 1.00 97.62 410 TYR A CA 1
ATOM 3232 C C . TYR A 1 410 ? 28.644 -14.188 -23.017 1.00 97.62 410 TYR A C 1
ATOM 3234 O O . TYR A 1 410 ? 29.051 -13.628 -21.998 1.00 97.62 410 TYR A O 1
ATOM 3242 N N . HIS A 1 411 ? 28.005 -13.525 -23.976 1.00 97.56 411 HIS A N 1
ATOM 3243 C CA . HIS A 1 411 ? 27.704 -12.099 -23.854 1.00 97.56 411 HIS A CA 1
ATOM 3244 C C . HIS A 1 411 ? 26.233 -11.855 -23.540 1.00 97.56 411 HIS A C 1
ATOM 3246 O O . HIS A 1 411 ? 25.375 -12.713 -23.751 1.00 97.56 411 HIS A O 1
ATOM 3252 N N . THR A 1 412 ? 25.943 -10.697 -22.957 1.00 98.31 412 THR A N 1
ATOM 3253 C CA . THR A 1 412 ? 24.586 -10.199 -22.703 1.00 98.31 412 THR A CA 1
ATOM 3254 C C . THR A 1 412 ? 24.602 -8.680 -22.804 1.00 98.31 412 THR A C 1
ATOM 3256 O O . THR A 1 412 ? 25.518 -8.039 -22.285 1.00 98.31 412 THR A O 1
ATOM 3259 N N . ILE A 1 413 ? 23.586 -8.101 -23.441 1.00 98.31 413 ILE A N 1
ATOM 3260 C CA . ILE A 1 413 ? 23.380 -6.651 -23.517 1.00 98.31 413 ILE A CA 1
ATOM 3261 C C . ILE A 1 413 ? 22.002 -6.351 -22.944 1.00 98.31 413 ILE A C 1
ATOM 3263 O O . ILE A 1 413 ? 21.042 -7.035 -23.271 1.00 98.31 413 ILE A O 1
ATOM 3267 N N . GLY A 1 414 ? 21.899 -5.356 -22.072 1.00 98.38 414 GLY A N 1
ATOM 3268 C CA . GLY A 1 414 ? 20.612 -4.873 -21.590 1.00 98.38 414 GLY A CA 1
ATOM 3269 C C . GLY A 1 414 ? 20.004 -3.826 -22.519 1.00 98.38 414 GLY A C 1
ATOM 3270 O O . GLY A 1 414 ? 20.679 -3.234 -23.364 1.00 98.38 414 GLY A O 1
ATOM 3271 N N . LYS A 1 415 ? 18.730 -3.523 -22.280 1.00 98.62 415 LYS A N 1
ATOM 3272 C CA . LYS A 1 415 ? 18.026 -2.412 -22.927 1.00 98.62 415 LYS A CA 1
ATOM 3273 C C . LYS A 1 415 ? 18.797 -1.101 -22.796 1.00 98.62 415 LYS A C 1
ATOM 3275 O O . LYS A 1 415 ? 19.476 -0.861 -21.794 1.00 98.62 415 LYS A O 1
ATOM 3280 N N . LEU A 1 416 ? 18.638 -0.221 -23.781 1.00 98.69 416 LEU A N 1
ATOM 3281 C CA . LEU A 1 416 ? 19.055 1.170 -23.631 1.00 98.69 416 LEU A CA 1
ATOM 3282 C C . LEU A 1 416 ? 18.040 1.883 -22.733 1.00 98.69 416 LEU A C 1
ATOM 3284 O O . LEU A 1 416 ? 16.842 1.860 -23.016 1.00 98.69 416 LEU A O 1
ATOM 3288 N N . ARG A 1 417 ? 18.520 2.527 -21.670 1.00 98.62 417 ARG A N 1
ATOM 3289 C CA . ARG A 1 417 ? 17.686 3.197 -20.666 1.00 98.62 417 ARG A CA 1
ATOM 3290 C C . ARG A 1 417 ? 18.066 4.667 -20.594 1.00 98.62 417 ARG A C 1
ATOM 3292 O O . ARG A 1 417 ? 19.241 4.969 -20.425 1.00 98.62 417 ARG A O 1
ATOM 3299 N N . CYS A 1 418 ? 17.107 5.579 -20.716 1.00 98.50 418 CYS A N 1
ATOM 3300 C CA . CYS A 1 418 ? 17.351 7.025 -20.747 1.00 98.50 418 CYS A CA 1
ATOM 3301 C C . CYS A 1 418 ? 16.334 7.805 -19.894 1.00 98.50 418 CYS A C 1
ATOM 3303 O O . CYS A 1 418 ? 15.142 7.499 -19.918 1.00 98.50 418 CYS A O 1
ATOM 3305 N N . TRP A 1 419 ? 16.785 8.819 -19.148 1.00 98.00 419 TRP A N 1
ATOM 3306 C CA . TRP A 1 419 ? 15.935 9.656 -18.282 1.00 98.00 419 TRP A CA 1
ATOM 3307 C C . TRP A 1 419 ? 16.493 11.077 -18.105 1.00 98.00 419 TRP A C 1
ATOM 3309 O O . TRP A 1 419 ? 17.665 11.341 -18.399 1.00 98.00 419 TRP A O 1
ATOM 3319 N N . ALA A 1 420 ? 15.642 12.002 -17.653 1.00 89.88 420 ALA A N 1
ATOM 3320 C CA . ALA A 1 420 ? 15.976 13.411 -17.409 1.00 89.88 420 ALA A CA 1
ATOM 3321 C C . ALA A 1 420 ? 16.340 13.710 -15.947 1.00 89.88 420 ALA A C 1
ATOM 3323 O O . ALA A 1 420 ? 15.803 13.027 -15.049 1.00 89.88 420 ALA A O 1
#

Sequence (420 aa):
MNHDSTAFVGCDQDKCCACFGPKGNIEKYFIDPQTGTEHKESCSKQFSTFLNEGTLTASDKKSLEKIPNVPGLLSYREDNKQLYVNQGSKWQALSNEQEVLQLNRVLKLDVEFLKKKINSNSAVVNGQLTNLKKKIVSQEKAIRNQGKQLEEQNNTIEKDRNKIEIFENKTRVLEKEIQILKNKTRSQENEIQVQKIETKKQEDKYKDILKRMDILHPPVSCSILKKKIPSTISGKYYINPKAQSSSMTVQVYCDMTDKNGVGVTEIGHDSESSIKVDGYEAAGRYSRKIKYDTTMDQIVAIISGSKNCEQFVKYKCYNAGFWFGGPTSRWVSRTGSRMRNWGGAKSNSRKCACGVTSSCIDRSVGCNCDQNNNVWTEDSGYLIDKSTLPVTELRFGDTSTFSGNNEIGYHTIGKLRCWA

pLDDT: mean 85.12, std 17.59, range [26.62, 98.69]

Foldseek 3Di:
DDDPDDWDWDDDPLFTDTFDDDPDDTFDWDADPPPRDIDRDGDRPDDDDDQDDQEAEAQAPVSVVPPDQDAQHWYAHPVVRFIWGRHRPDTDTPDDVVVVVVVVVVVVVVVVVVVVVVVVVVVVVVVVVVVVVVVVVVVVVVVVVVVVVVVVVVVVVVVVVVVVVVVVVVVVVVVVVVVVVVVVVVVVVVVVVVVVVVVVVVVVVVVVVVLVVCVVQPALAQLRVCVVPVPDAWDWGWHQLPRVDPVLTDIFTWHCPPPPRSTKTWKDWDFQDKDKDAAFAAAQRDKDFIGIPDDPVSVLSQLVSFPWKKKKKKKKWFLFACQAVHRRWAFAFPVRDTWQEAACDDTNPVAANCLVVCNAPDSVHRYVRNVSHRDIDMGMHIDIPSVGDDTRMITHHSQYDDPNGGIMMIMHMGTMIGHD

Radius of gyration: 85.38 Å; chains: 1; bounding box: 151×77×190 Å